Protein AF-A0A0J1F719-F1 (afdb_monomer)

Nearest PDB structures (foldseek):
  5j72-assembly1_A  TM=7.640E-01  e=4.974E-19  Clostridioides difficile 630
  7nit-assembly5_E  TM=4.647E-01  e=6.251E-12  Bifidobacterium bifidum
  8q51-assembly1_A  TM=4.994E-01  e=1.036E-11  Niallia circulans
  5ght-assembly1_A  TM=4.862E-01  e=6.647E-02  Thermococcus kodakarensis KOD1
  7e15-assembly2_D  TM=3.594E-01  e=2.862E-02  Thermococcus kodakarensis KOD1

Radius of gyration: 57.12 Å; Cα contacts (8 Å, |Δi|>4): 1443; chains: 1; bounding box: 160×85×120 Å

Structure (mmCIF, N/CA/C/O backbone):
data_AF-A0A0J1F719-F1
#
_entry.id   AF-A0A0J1F719-F1
#
loop_
_atom_site.group_PDB
_atom_site.id
_atom_site.type_symbol
_atom_site.label_atom_id
_atom_site.label_alt_id
_atom_site.label_comp_id
_atom_site.label_asym_id
_atom_site.label_entity_id
_atom_site.label_seq_id
_atom_site.pdbx_PDB_ins_code
_atom_site.Cartn_x
_atom_site.Cartn_y
_atom_site.Cartn_z
_atom_site.occupancy
_atom_site.B_iso_or_equiv
_atom_site.auth_seq_id
_atom_site.auth_comp_id
_atom_site.auth_asym_id
_atom_site.auth_atom_id
_atom_site.pdbx_PDB_model_num
ATOM 1 N N . MET A 1 1 ? 55.780 5.673 67.118 1.00 34.00 1 MET A N 1
ATOM 2 C CA . MET A 1 1 ? 57.130 5.088 67.293 1.00 34.00 1 MET A CA 1
ATOM 3 C C . MET A 1 1 ? 57.055 3.646 66.810 1.00 34.00 1 MET A C 1
ATOM 5 O O . MET A 1 1 ? 56.289 2.888 67.375 1.00 34.00 1 MET A O 1
ATOM 9 N N . SER A 1 2 ? 57.507 3.384 65.582 1.00 31.06 2 SER A N 1
ATOM 10 C CA . SER A 1 2 ? 58.850 2.850 65.264 1.00 31.06 2 SER A CA 1
ATOM 11 C C . SER A 1 2 ? 58.909 1.336 65.530 1.00 31.06 2 SER A C 1
ATOM 13 O O . SER A 1 2 ? 58.962 0.936 66.682 1.00 31.06 2 SER A O 1
ATOM 15 N N . VAL A 1 3 ? 58.644 0.501 64.521 1.00 29.72 3 VAL A N 1
ATOM 16 C CA . VAL A 1 3 ? 59.624 -0.099 63.581 1.00 29.72 3 VAL A CA 1
ATOM 17 C C . VAL A 1 3 ? 60.428 -1.254 64.199 1.00 29.72 3 VAL A C 1
ATOM 19 O O . VAL A 1 3 ? 61.124 -1.091 65.197 1.00 29.72 3 VAL A O 1
ATOM 22 N N . ASP A 1 4 ? 60.314 -2.390 63.505 1.00 41.72 4 ASP A N 1
ATOM 23 C CA . ASP A 1 4 ? 61.037 -3.665 63.564 1.00 41.72 4 ASP A CA 1
ATOM 24 C C . ASP A 1 4 ? 62.504 -3.647 64.024 1.00 41.72 4 ASP A C 1
ATOM 26 O O . ASP A 1 4 ? 63.291 -2.816 63.572 1.00 41.72 4 ASP A O 1
ATOM 30 N N . LYS A 1 5 ? 62.914 -4.706 64.749 1.00 31.58 5 LYS A N 1
ATOM 31 C CA . LYS A 1 5 ? 64.271 -5.300 64.699 1.00 31.58 5 LYS A CA 1
ATOM 32 C C . LYS A 1 5 ? 64.195 -6.822 64.944 1.00 31.58 5 LYS A C 1
ATOM 34 O O . LYS A 1 5 ? 63.774 -7.241 66.009 1.00 31.58 5 LYS A O 1
ATOM 39 N N . VAL A 1 6 ? 64.403 -7.666 63.923 1.00 34.88 6 VAL A N 1
ATOM 40 C CA . VAL A 1 6 ? 65.695 -8.236 63.452 1.00 34.88 6 VAL A CA 1
ATOM 41 C C . VAL A 1 6 ? 66.194 -9.401 64.323 1.00 34.88 6 VAL A C 1
ATOM 43 O O . VAL A 1 6 ? 66.561 -9.167 65.463 1.00 34.88 6 VAL A O 1
ATOM 46 N N . PHE A 1 7 ? 66.353 -10.606 63.744 1.00 28.88 7 PHE A N 1
ATOM 47 C CA . PHE A 1 7 ? 67.674 -11.260 63.622 1.00 28.88 7 PHE A CA 1
ATOM 48 C C . PHE A 1 7 ? 67.684 -12.492 62.689 1.00 28.88 7 PHE A C 1
ATOM 50 O O . PHE A 1 7 ? 66.820 -13.358 62.754 1.00 28.88 7 PHE A O 1
ATOM 57 N N . ARG A 1 8 ? 68.704 -12.547 61.816 1.00 30.72 8 ARG A N 1
ATOM 58 C CA . ARG A 1 8 ? 69.053 -13.628 60.869 1.00 30.72 8 ARG A CA 1
ATOM 59 C C . ARG A 1 8 ? 70.261 -14.426 61.384 1.00 30.72 8 ARG A C 1
ATOM 61 O O . ARG A 1 8 ? 71.130 -13.834 62.016 1.00 30.72 8 ARG A O 1
ATOM 68 N N . GLN A 1 9 ? 70.448 -15.656 60.898 1.00 29.83 9 GLN A N 1
ATOM 69 C CA . GLN A 1 9 ? 71.767 -16.255 60.590 1.00 29.83 9 GLN A CA 1
ATOM 70 C C . GLN A 1 9 ? 71.593 -17.201 59.382 1.00 29.83 9 GLN A C 1
ATOM 72 O O . GLN A 1 9 ? 70.742 -18.074 59.419 1.00 29.83 9 GLN A O 1
ATOM 77 N N . ARG A 1 10 ? 72.121 -16.879 58.189 1.00 32.16 10 ARG A N 1
ATOM 78 C CA . ARG A 1 10 ? 73.504 -17.009 57.654 1.00 32.16 10 ARG A CA 1
ATOM 79 C C . ARG A 1 10 ? 73.816 -18.415 57.110 1.00 32.16 10 ARG A C 1
ATOM 81 O O . ARG A 1 10 ? 74.132 -19.293 57.893 1.00 32.16 10 ARG A O 1
ATOM 88 N N . MET A 1 11 ? 73.934 -18.543 55.782 1.00 28.42 11 MET A N 1
ATOM 89 C CA . MET A 1 11 ? 75.185 -18.959 55.119 1.00 28.42 11 MET A CA 1
ATOM 90 C C . MET A 1 11 ? 75.246 -18.480 53.653 1.00 28.42 11 MET A C 1
ATOM 92 O O . MET A 1 11 ? 74.244 -18.088 53.070 1.00 28.42 11 MET A O 1
ATOM 96 N N . ARG A 1 12 ? 76.485 -18.375 53.164 1.00 31.89 12 ARG A N 1
ATOM 97 C CA . ARG A 1 12 ? 77.042 -17.536 52.085 1.00 31.89 12 ARG A CA 1
ATOM 98 C C . ARG A 1 12 ? 76.722 -18.000 50.650 1.00 31.89 12 ARG A C 1
ATOM 100 O O . ARG A 1 12 ? 76.639 -19.194 50.410 1.00 31.89 12 ARG A O 1
ATOM 107 N N . GLY A 1 13 ? 76.729 -17.058 49.697 1.00 30.39 13 GLY A N 1
ATOM 108 C CA . GLY A 1 13 ? 76.887 -17.334 48.258 1.00 30.39 13 GLY A CA 1
ATOM 109 C C . GLY A 1 13 ? 76.369 -16.202 47.363 1.00 30.39 13 GLY A C 1
ATOM 110 O O . GLY A 1 13 ? 75.178 -15.939 47.321 1.00 30.39 13 GLY A O 1
ATOM 111 N N . THR A 1 14 ? 77.274 -15.493 46.704 1.00 31.92 14 THR A N 1
ATOM 112 C CA . THR A 1 14 ? 77.118 -14.228 45.965 1.00 31.92 14 THR A CA 1
ATOM 113 C C . THR A 1 14 ? 76.577 -14.363 44.527 1.00 31.92 14 THR A C 1
ATOM 115 O O . THR A 1 14 ? 77.094 -15.197 43.801 1.00 31.92 14 THR A O 1
ATOM 118 N N . HIS A 1 15 ? 75.685 -13.423 44.140 1.00 31.64 15 HIS A N 1
ATOM 119 C CA . HIS A 1 15 ? 75.424 -12.813 42.803 1.00 31.64 15 HIS A CA 1
ATOM 120 C C . HIS A 1 15 ? 75.021 -13.726 41.618 1.00 31.64 15 HIS A C 1
ATOM 122 O O . HIS A 1 15 ? 75.636 -14.752 41.399 1.00 31.64 15 HIS A O 1
ATOM 128 N N . PHE A 1 16 ? 74.115 -13.396 40.691 1.00 30.00 16 PHE A N 1
ATOM 129 C CA . PHE A 1 16 ? 73.089 -12.366 40.465 1.00 30.00 16 PHE A CA 1
ATOM 130 C C . PHE A 1 16 ? 72.388 -12.803 39.144 1.00 30.00 16 PHE A C 1
ATOM 132 O O . PHE A 1 16 ? 73.053 -13.363 38.278 1.00 30.00 16 PHE A O 1
ATOM 139 N N . LEU A 1 17 ? 71.094 -12.484 38.993 1.00 29.50 17 LEU A N 1
ATOM 140 C CA . LEU A 1 17 ? 70.280 -12.418 37.755 1.00 29.50 17 LEU A CA 1
ATOM 141 C C . LEU A 1 17 ? 69.526 -13.648 37.190 1.00 29.50 17 LEU A C 1
ATOM 143 O O . LEU A 1 17 ? 70.075 -14.530 36.545 1.00 29.50 17 LEU A O 1
ATOM 147 N N . LEU A 1 18 ? 68.199 -13.473 37.288 1.00 28.30 18 LEU A N 1
ATOM 148 C CA . LEU A 1 18 ? 67.164 -13.564 36.243 1.00 28.30 18 LEU A CA 1
ATOM 149 C C . LEU A 1 18 ? 66.439 -14.904 35.980 1.00 28.30 18 LEU A C 1
ATOM 151 O O . LEU A 1 18 ? 66.828 -15.709 35.148 1.00 28.30 18 LEU A O 1
ATOM 155 N N . THR A 1 19 ? 65.313 -15.038 36.692 1.00 31.33 19 THR A N 1
ATOM 156 C CA . THR A 1 19 ? 63.929 -15.226 36.199 1.00 31.33 19 THR A CA 1
ATOM 157 C C . THR A 1 19 ? 63.672 -16.177 35.017 1.00 31.33 19 THR A C 1
ATOM 159 O O . THR A 1 19 ? 64.120 -15.905 33.911 1.00 31.33 19 THR A O 1
ATOM 162 N N . VAL A 1 20 ? 62.790 -17.176 35.218 1.00 28.42 20 VAL A N 1
ATOM 163 C CA . VAL A 1 20 ? 61.486 -17.374 34.520 1.00 28.42 20 VAL A CA 1
ATOM 164 C C . VAL A 1 20 ? 60.944 -18.817 34.716 1.00 28.42 20 VAL A C 1
ATOM 166 O O . VAL A 1 20 ? 61.657 -19.788 34.506 1.00 28.42 20 VAL A O 1
ATOM 169 N N . MET A 1 21 ? 59.635 -18.895 35.017 1.00 28.14 21 MET A N 1
ATOM 170 C CA . MET A 1 21 ? 58.657 -19.995 34.819 1.00 28.14 21 MET A CA 1
ATOM 171 C C . MET A 1 21 ? 58.472 -21.169 35.812 1.00 28.14 21 MET A C 1
ATOM 173 O O . MET A 1 21 ? 59.413 -21.852 36.188 1.00 28.14 21 MET A O 1
ATOM 177 N N . LEU A 1 22 ? 57.166 -21.462 36.021 1.00 28.09 22 LEU A N 1
ATOM 178 C CA . LEU A 1 22 ? 56.508 -22.699 36.504 1.00 28.09 22 LEU A CA 1
ATOM 179 C C . LEU A 1 22 ? 56.773 -23.082 37.984 1.00 28.09 22 LEU A C 1
ATOM 181 O O . LEU A 1 22 ? 57.858 -22.885 38.493 1.00 28.09 22 LEU A O 1
ATOM 185 N N . ALA A 1 23 ? 55.858 -23.629 38.789 1.00 26.80 23 ALA A N 1
ATOM 186 C CA . ALA A 1 23 ? 54.582 -24.297 38.570 1.00 26.80 23 ALA A CA 1
ATOM 187 C C . ALA A 1 23 ? 53.720 -24.238 39.855 1.00 26.80 23 ALA A C 1
ATOM 189 O O . ALA A 1 23 ? 54.195 -23.927 40.946 1.00 26.80 23 ALA A O 1
ATOM 190 N N . ALA A 1 24 ? 52.441 -24.566 39.685 1.00 32.47 24 ALA A N 1
ATOM 191 C CA . ALA A 1 24 ? 51.402 -24.720 40.697 1.00 32.47 24 ALA A CA 1
ATOM 192 C C . ALA A 1 24 ? 51.752 -25.665 41.862 1.00 32.47 24 ALA A C 1
ATOM 194 O O . ALA A 1 24 ? 52.342 -26.704 41.603 1.00 32.47 24 ALA A O 1
ATOM 195 N N . VAL A 1 25 ? 51.233 -25.384 43.071 1.00 32.53 25 VAL A N 1
ATOM 196 C CA . VAL A 1 25 ? 50.526 -26.357 43.940 1.00 32.53 25 VAL A CA 1
ATOM 197 C C . VAL A 1 25 ? 49.526 -25.606 44.842 1.00 32.53 25 VAL A C 1
ATOM 199 O O . VAL A 1 25 ? 49.842 -24.592 45.458 1.00 32.53 25 VAL A O 1
ATOM 202 N N . PHE A 1 26 ? 48.306 -26.142 44.869 1.00 33.62 26 PHE A N 1
ATOM 203 C CA . PHE A 1 26 ? 47.118 -25.787 45.648 1.00 33.62 26 PHE A CA 1
ATOM 204 C C . PHE A 1 26 ? 47.335 -25.666 47.170 1.00 33.62 26 PHE A C 1
ATOM 206 O O . PHE A 1 26 ? 47.918 -26.559 47.777 1.00 33.62 26 PHE A O 1
ATOM 213 N N . CYS A 1 27 ? 46.689 -24.677 47.806 1.00 27.80 27 CYS A N 1
ATOM 214 C CA . CYS A 1 27 ? 46.159 -24.842 49.164 1.00 27.80 27 CYS A CA 1
ATOM 215 C C . CYS A 1 27 ? 44.918 -23.958 49.399 1.00 27.80 27 CYS A C 1
ATOM 217 O O . CYS A 1 27 ? 44.856 -22.809 48.968 1.00 27.80 27 CYS A O 1
ATOM 219 N N . PHE A 1 28 ? 43.913 -24.559 50.034 1.00 32.34 28 PHE A N 1
ATOM 220 C CA . PHE A 1 28 ? 42.532 -24.108 50.221 1.00 32.34 28 PHE A CA 1
ATOM 221 C C . PHE A 1 28 ? 42.369 -22.779 50.982 1.00 32.34 28 PHE A C 1
ATOM 223 O O . PHE A 1 28 ? 42.981 -22.577 52.026 1.00 32.34 28 PHE A O 1
ATOM 230 N N . SER A 1 29 ? 41.402 -21.955 50.564 1.00 30.03 29 SER A N 1
ATOM 231 C CA . SER A 1 29 ? 40.527 -21.218 51.493 1.00 30.03 29 SER A CA 1
ATOM 232 C C . SER A 1 29 ? 39.227 -20.778 50.805 1.00 30.03 29 SER A C 1
ATOM 234 O O . SER A 1 29 ? 39.195 -20.396 49.639 1.00 30.03 29 SER A O 1
ATOM 236 N N . PHE A 1 30 ? 38.135 -20.949 51.547 1.00 37.72 30 PHE A N 1
ATOM 237 C CA . PHE A 1 30 ? 36.736 -20.798 51.160 1.00 37.72 30 PHE A CA 1
ATOM 238 C C . PHE A 1 30 ? 36.359 -19.369 50.730 1.00 37.72 30 PHE A C 1
ATOM 240 O O . PHE A 1 30 ? 36.619 -18.415 51.458 1.00 37.72 30 PHE A O 1
ATOM 247 N N . ALA A 1 31 ? 35.610 -19.256 49.629 1.00 31.52 31 ALA A N 1
ATOM 248 C CA . ALA A 1 31 ? 34.757 -18.109 49.307 1.00 31.52 31 ALA A CA 1
ATOM 249 C C . ALA A 1 31 ? 33.407 -18.619 48.750 1.00 31.52 31 ALA A C 1
ATOM 251 O O . ALA A 1 31 ? 33.376 -19.677 48.110 1.00 31.52 31 ALA A O 1
ATOM 252 N N . PRO A 1 32 ? 32.281 -17.932 49.016 1.00 30.84 32 PRO A N 1
ATOM 253 C CA . PRO A 1 32 ? 30.946 -18.431 48.703 1.00 30.84 32 PRO A CA 1
ATOM 254 C C . PRO A 1 32 ? 30.709 -18.461 47.188 1.00 30.84 32 PRO A C 1
ATOM 256 O O . PRO A 1 32 ? 30.996 -17.504 46.471 1.00 30.84 32 PRO A O 1
ATOM 259 N N . ARG A 1 33 ? 30.156 -19.576 46.699 1.00 31.25 33 ARG A N 1
ATOM 260 C CA . ARG A 1 33 ? 29.701 -19.724 45.313 1.00 31.25 33 ARG A CA 1
ATOM 261 C C . ARG A 1 33 ? 28.455 -18.869 45.094 1.00 31.25 33 ARG A C 1
ATOM 263 O O . ARG A 1 33 ? 27.357 -19.265 45.472 1.00 31.25 33 ARG A O 1
ATOM 270 N N . VAL A 1 34 ? 28.619 -17.731 44.430 1.00 31.16 34 VAL A N 1
ATOM 271 C CA . VAL A 1 34 ? 27.533 -17.127 43.655 1.00 31.16 34 VAL A CA 1
ATOM 272 C C . VAL A 1 34 ? 27.352 -18.011 42.424 1.00 31.16 34 VAL A C 1
ATOM 274 O O . VAL A 1 34 ? 28.248 -18.102 41.585 1.00 31.16 34 VAL A O 1
ATOM 277 N N . PHE A 1 35 ? 26.217 -18.702 42.323 1.00 33.22 35 PHE A N 1
ATOM 278 C CA . PHE A 1 35 ? 25.768 -19.239 41.043 1.00 33.22 35 PHE A CA 1
ATOM 279 C C . PHE A 1 35 ? 25.442 -18.042 40.147 1.00 33.22 35 PHE A C 1
ATOM 281 O O . PHE A 1 35 ? 24.342 -17.497 40.189 1.00 33.22 35 PHE A O 1
ATOM 288 N N . ALA A 1 36 ? 26.417 -17.602 39.354 1.00 28.02 36 ALA A N 1
ATOM 289 C CA . ALA A 1 36 ? 26.131 -16.814 38.172 1.00 28.02 36 ALA A CA 1
ATOM 290 C C . ALA A 1 36 ? 25.438 -17.762 37.190 1.00 28.02 36 ALA A C 1
ATOM 292 O O . ALA A 1 36 ? 26.084 -18.581 36.538 1.00 28.02 36 ALA A O 1
ATOM 293 N N . ALA A 1 37 ? 24.108 -17.692 37.137 1.00 29.53 37 ALA A N 1
ATOM 294 C CA . ALA A 1 37 ? 23.374 -18.186 35.990 1.00 29.53 37 ALA A CA 1
ATOM 295 C C . ALA A 1 37 ? 23.889 -17.406 34.777 1.00 29.53 37 ALA A C 1
ATOM 297 O O . ALA A 1 37 ? 23.557 -16.239 34.577 1.00 29.53 37 ALA A O 1
ATOM 298 N N . THR A 1 38 ? 24.768 -18.034 34.003 1.00 27.09 38 THR A N 1
ATOM 299 C CA . THR A 1 38 ? 25.084 -17.596 32.652 1.00 27.09 38 THR A CA 1
ATOM 300 C C . THR A 1 38 ? 23.800 -17.721 31.847 1.00 27.09 38 THR A C 1
ATOM 302 O O . THR A 1 38 ? 23.490 -18.784 31.311 1.00 27.09 38 THR A O 1
ATOM 305 N N . THR A 1 39 ? 23.016 -16.649 31.789 1.00 29.28 39 THR A N 1
ATOM 306 C CA . THR A 1 39 ? 22.040 -16.478 30.722 1.00 29.28 39 THR A CA 1
ATOM 307 C C . THR A 1 39 ? 22.853 -16.318 29.448 1.00 29.28 39 THR A C 1
ATOM 309 O O . THR A 1 39 ? 23.349 -15.233 29.143 1.00 29.28 39 THR A O 1
ATOM 312 N N . SER A 1 40 ? 23.052 -17.420 28.726 1.00 29.70 40 SER A N 1
ATOM 313 C CA . SER A 1 40 ? 23.303 -17.334 27.297 1.00 29.70 40 SER A CA 1
ATOM 314 C C . SER A 1 40 ? 22.115 -16.576 26.720 1.00 29.70 40 SER A C 1
ATOM 316 O O . SER A 1 40 ? 20.997 -17.092 26.703 1.00 29.70 40 SER A O 1
ATOM 318 N N . PHE A 1 41 ? 22.330 -15.324 26.328 1.00 30.81 41 PHE A N 1
ATOM 319 C CA . PHE A 1 41 ? 21.393 -14.654 25.449 1.00 30.81 41 PHE A CA 1
ATOM 320 C C . PHE A 1 41 ? 21.472 -15.399 24.126 1.00 30.81 41 PHE A C 1
ATOM 322 O O . PHE A 1 41 ? 22.409 -15.222 23.351 1.00 30.81 41 PHE A O 1
ATOM 329 N N . ASP A 1 42 ? 20.524 -16.305 23.937 1.00 29.19 42 ASP A N 1
ATOM 330 C CA . ASP A 1 42 ? 20.261 -16.924 22.657 1.00 29.19 42 ASP A CA 1
ATOM 331 C C . ASP A 1 42 ? 19.877 -15.781 21.709 1.00 29.19 42 ASP A C 1
ATOM 333 O O . ASP A 1 42 ? 18.802 -15.186 21.823 1.00 29.19 42 ASP A O 1
ATOM 337 N N . THR A 1 43 ? 20.799 -15.366 20.839 1.00 36.53 43 THR A N 1
ATOM 338 C CA . THR A 1 43 ? 20.530 -14.370 19.799 1.00 36.53 43 THR A CA 1
ATOM 339 C C . THR A 1 43 ? 19.703 -15.020 18.699 1.00 36.53 43 THR A C 1
ATOM 341 O O . THR A 1 43 ? 20.159 -15.185 17.571 1.00 36.53 43 THR A O 1
ATOM 344 N N . ALA A 1 44 ? 18.464 -15.380 19.012 1.00 34.78 44 ALA A N 1
ATOM 345 C CA . ALA A 1 44 ? 17.450 -15.686 18.020 1.00 34.78 44 ALA A CA 1
ATOM 346 C C . ALA A 1 44 ? 16.797 -14.373 17.562 1.00 34.78 44 ALA A C 1
ATOM 348 O O . ALA A 1 44 ? 15.653 -14.065 17.887 1.00 34.78 44 ALA A O 1
ATOM 349 N N . SER A 1 45 ? 17.548 -13.573 16.799 1.00 35.03 45 SER A N 1
ATOM 350 C CA . SER A 1 45 ? 16.943 -12.580 15.912 1.00 35.03 45 SER A CA 1
ATOM 351 C C . SER A 1 45 ? 16.426 -13.323 14.682 1.00 35.03 45 SER A C 1
ATOM 353 O O . SER A 1 45 ? 17.140 -13.495 13.699 1.00 35.03 45 SER A O 1
ATOM 355 N N . THR A 1 46 ? 15.185 -13.800 14.728 1.00 35.22 46 THR A N 1
ATOM 356 C CA . THR A 1 46 ? 14.460 -14.272 13.537 1.00 35.22 46 THR A CA 1
ATOM 357 C C . THR A 1 46 ? 13.788 -13.100 12.816 1.00 35.22 46 THR A C 1
ATOM 359 O O . THR A 1 46 ? 12.633 -13.174 12.397 1.00 35.22 46 THR A O 1
ATOM 362 N N . ALA A 1 47 ? 14.511 -11.989 12.642 1.00 35.72 47 ALA A N 1
ATOM 363 C CA . ALA A 1 47 ? 14.115 -10.985 11.669 1.00 35.72 47 ALA A CA 1
ATOM 364 C C . ALA A 1 47 ? 14.257 -11.625 10.282 1.00 35.72 47 ALA A C 1
ATOM 366 O O . ALA A 1 47 ? 15.370 -11.844 9.807 1.00 35.72 47 ALA A O 1
ATOM 367 N N . VAL A 1 48 ? 13.129 -11.991 9.667 1.00 38.41 48 VAL A N 1
ATOM 368 C CA . VAL A 1 48 ? 13.068 -12.451 8.275 1.00 38.41 48 VAL A CA 1
ATOM 369 C C . VAL A 1 48 ? 13.872 -11.465 7.428 1.00 38.41 48 VAL A C 1
ATOM 371 O O . VAL A 1 48 ? 13.511 -10.289 7.339 1.00 38.41 48 VAL A O 1
ATOM 374 N N . LEU A 1 49 ? 14.997 -11.935 6.879 1.00 45.25 49 LEU A N 1
ATOM 375 C CA . LEU A 1 49 ? 15.837 -11.151 5.981 1.00 45.25 49 LEU A CA 1
ATOM 376 C C . LEU A 1 49 ? 14.982 -10.663 4.804 1.00 45.25 49 LEU A C 1
ATOM 378 O O . LEU A 1 49 ? 14.073 -11.383 4.376 1.00 45.25 49 LEU A O 1
ATOM 382 N N . PRO A 1 50 ? 15.264 -9.480 4.243 1.00 59.09 50 PRO A N 1
ATOM 383 C CA . PRO A 1 50 ? 14.603 -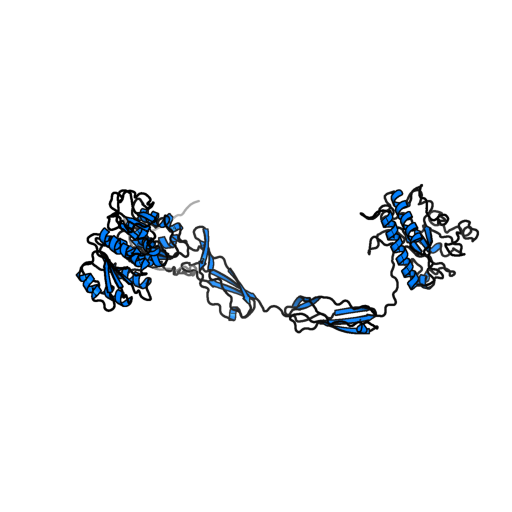9.070 3.018 1.00 59.09 50 PRO A CA 1
ATOM 384 C C . PRO A 1 50 ? 14.944 -10.092 1.924 1.00 59.09 50 PRO A C 1
ATOM 386 O O . PRO A 1 50 ? 16.059 -10.624 1.867 1.00 59.09 50 PRO A O 1
ATOM 389 N N . GLY A 1 51 ? 13.958 -10.435 1.098 1.00 79.06 51 GLY A N 1
ATOM 390 C CA . GLY A 1 51 ? 14.114 -11.488 0.100 1.00 79.06 51 GLY A CA 1
ATOM 391 C C . GLY A 1 51 ? 15.101 -11.076 -0.991 1.00 79.06 51 GLY A C 1
ATOM 392 O O . GLY A 1 51 ? 15.090 -9.935 -1.446 1.00 79.06 51 GLY A O 1
ATOM 393 N N . SER A 1 52 ? 15.933 -12.008 -1.452 1.00 91.19 52 SER A N 1
ATOM 394 C CA . SER A 1 52 ? 16.627 -11.864 -2.734 1.00 91.19 52 SER A CA 1
ATOM 395 C C . SER A 1 52 ? 16.089 -12.897 -3.716 1.00 91.19 52 SER A C 1
ATOM 397 O O . SER A 1 52 ? 15.835 -14.044 -3.347 1.00 91.19 52 SER A O 1
ATOM 399 N N . ILE A 1 53 ? 15.896 -12.485 -4.964 1.00 95.88 53 ILE A N 1
ATOM 400 C CA . ILE A 1 53 ? 15.574 -13.364 -6.081 1.00 95.88 53 ILE A CA 1
ATOM 401 C C . ILE A 1 53 ? 16.857 -13.494 -6.895 1.00 95.88 53 ILE A C 1
ATOM 403 O O . ILE A 1 53 ? 17.268 -12.563 -7.587 1.00 95.88 53 ILE A O 1
ATOM 407 N N . ALA A 1 54 ? 17.522 -14.638 -6.764 1.00 95.44 54 ALA A N 1
ATOM 408 C CA . ALA A 1 54 ? 18.842 -14.8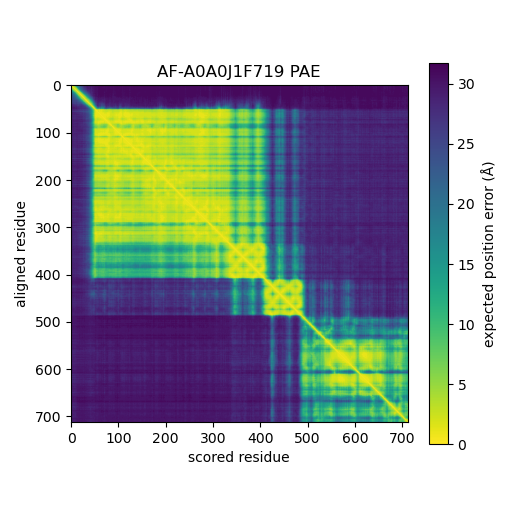59 -7.335 1.00 95.44 54 ALA A CA 1
ATOM 409 C C . ALA A 1 54 ? 19.005 -16.298 -7.827 1.00 95.44 54 ALA A C 1
ATOM 411 O O . ALA A 1 54 ? 18.599 -17.249 -7.156 1.00 95.44 54 ALA A O 1
ATOM 412 N N . GLY A 1 55 ? 19.636 -16.449 -8.989 1.00 94.69 55 GLY A N 1
ATOM 413 C CA . GLY A 1 55 ? 20.191 -17.717 -9.447 1.00 94.69 55 GLY A CA 1
ATOM 414 C C . GLY A 1 55 ? 21.712 -17.751 -9.311 1.00 94.69 55 GLY A C 1
ATOM 415 O O . GLY A 1 55 ? 22.336 -16.828 -8.791 1.00 94.69 55 GLY A O 1
ATOM 416 N N . THR A 1 56 ? 22.321 -18.825 -9.811 1.00 93.62 56 THR A N 1
ATOM 417 C CA . THR A 1 56 ? 23.786 -18.996 -9.826 1.00 93.62 56 THR A CA 1
ATOM 418 C C . THR A 1 56 ? 24.496 -18.044 -10.792 1.00 93.62 56 THR A C 1
ATOM 420 O O . THR A 1 56 ? 25.688 -17.797 -10.654 1.00 93.62 56 THR A O 1
ATOM 423 N N . ASP A 1 57 ? 23.774 -17.529 -11.785 1.00 94.88 57 ASP A N 1
ATOM 424 C CA . ASP A 1 57 ? 24.236 -16.592 -12.804 1.00 94.88 57 ASP A CA 1
ATOM 425 C C . ASP A 1 57 ? 23.052 -15.730 -13.292 1.00 94.88 57 ASP A C 1
ATOM 427 O O . ASP A 1 57 ? 21.923 -15.879 -12.821 1.00 94.88 57 ASP A O 1
ATOM 431 N N . ARG A 1 58 ? 23.294 -14.841 -14.265 1.00 94.69 58 ARG A N 1
ATOM 432 C CA . ARG A 1 58 ? 22.262 -13.960 -14.847 1.00 94.69 58 ARG A CA 1
ATOM 433 C C . ARG A 1 58 ? 21.092 -14.712 -15.496 1.00 94.69 58 ARG A C 1
ATOM 435 O O . ARG A 1 58 ? 19.969 -14.221 -15.471 1.00 94.69 58 ARG A O 1
ATOM 442 N N . ILE A 1 59 ? 21.346 -15.896 -16.062 1.00 97.44 59 ILE A N 1
ATOM 443 C CA . ILE A 1 59 ? 20.304 -16.736 -16.665 1.00 97.44 59 ILE A CA 1
ATOM 444 C C . ILE A 1 59 ? 19.411 -17.283 -15.549 1.00 97.44 59 ILE A C 1
ATOM 446 O O . ILE A 1 59 ? 18.192 -17.142 -15.585 1.00 97.44 59 ILE A O 1
ATOM 450 N N . GLY A 1 60 ? 20.031 -17.856 -14.515 1.00 98.00 60 GLY A N 1
ATOM 451 C CA . GLY A 1 60 ? 19.344 -18.387 -13.347 1.00 98.00 60 GLY A CA 1
ATOM 452 C C . GLY A 1 60 ? 18.555 -17.317 -12.594 1.00 98.00 60 GLY A C 1
ATOM 453 O O . GLY A 1 60 ? 17.447 -17.596 -12.149 1.00 98.00 60 GLY A O 1
ATOM 454 N N . THR A 1 61 ? 19.083 -16.096 -12.471 1.00 97.81 61 THR A N 1
ATOM 455 C CA . THR A 1 61 ? 18.356 -14.979 -11.850 1.00 97.81 61 THR A CA 1
ATOM 456 C C . THR A 1 61 ? 17.123 -14.598 -12.662 1.00 97.81 61 THR A C 1
ATOM 458 O O . THR A 1 61 ? 16.045 -14.502 -12.083 1.00 97.81 61 THR A O 1
ATOM 461 N N . ALA A 1 62 ? 17.227 -14.459 -13.989 1.00 98.31 62 ALA A N 1
ATOM 462 C CA . ALA A 1 62 ? 16.065 -14.165 -14.831 1.00 98.31 62 ALA A CA 1
ATOM 463 C C . ALA A 1 62 ? 14.991 -15.265 -14.756 1.00 98.31 62 ALA A C 1
ATOM 465 O O . ALA A 1 62 ? 13.805 -14.962 -14.661 1.00 98.31 62 ALA A O 1
ATOM 466 N N . ILE A 1 63 ? 15.401 -16.537 -14.703 1.00 98.69 63 ILE A N 1
ATOM 467 C CA . ILE A 1 63 ? 14.491 -17.671 -14.478 1.00 98.69 63 ILE A CA 1
ATOM 468 C C . ILE A 1 63 ? 13.817 -17.568 -13.104 1.00 98.69 63 ILE A C 1
ATOM 470 O O . ILE A 1 63 ? 12.607 -17.721 -12.995 1.00 98.69 63 ILE A O 1
ATOM 474 N N . LYS A 1 64 ? 14.563 -17.256 -12.039 1.00 98.38 64 LYS A N 1
ATOM 475 C CA . LYS A 1 64 ? 13.986 -17.090 -10.694 1.00 98.38 64 LYS A CA 1
ATOM 476 C C . LYS A 1 64 ? 13.013 -15.915 -10.612 1.00 98.38 64 LYS A C 1
ATOM 478 O O . LYS A 1 64 ? 12.008 -16.014 -9.914 1.00 98.38 64 LYS A O 1
ATOM 483 N N . ILE A 1 65 ? 13.282 -14.836 -11.343 1.00 98.38 65 ILE A N 1
ATOM 484 C CA . ILE A 1 65 ? 12.362 -13.704 -11.504 1.00 98.38 65 ILE A CA 1
ATOM 485 C C . ILE A 1 65 ? 11.086 -14.152 -12.228 1.00 98.38 65 ILE A C 1
ATOM 487 O O . ILE A 1 65 ? 9.994 -13.819 -11.769 1.00 98.38 65 ILE A O 1
ATOM 491 N N . ALA A 1 66 ? 11.205 -14.946 -13.298 1.00 98.50 66 ALA A N 1
ATOM 492 C CA . ALA A 1 66 ? 10.055 -15.508 -14.005 1.00 98.50 66 ALA A CA 1
ATOM 493 C C . ALA A 1 66 ? 9.204 -16.413 -13.092 1.00 98.50 66 ALA A C 1
ATOM 495 O O . ALA A 1 66 ? 7.997 -16.230 -12.977 1.00 98.50 66 ALA A O 1
ATOM 496 N N . GLN A 1 67 ? 9.833 -17.308 -12.334 1.00 97.38 67 GLN A N 1
ATOM 497 C CA . GLN A 1 67 ? 9.136 -18.191 -11.392 1.00 97.38 67 GLN A CA 1
ATOM 498 C C . GLN A 1 67 ? 8.427 -17.417 -10.271 1.00 97.38 67 GLN A C 1
ATOM 500 O O . GLN A 1 67 ? 7.346 -17.803 -9.835 1.00 97.38 67 GLN A O 1
ATOM 505 N N . ALA A 1 68 ? 9.021 -16.316 -9.800 1.00 96.12 68 ALA A N 1
ATOM 506 C CA . ALA A 1 68 ? 8.428 -15.481 -8.760 1.00 96.12 68 ALA A CA 1
ATOM 507 C C . ALA A 1 68 ? 7.247 -14.634 -9.266 1.00 96.12 68 ALA A C 1
ATOM 509 O O . ALA A 1 68 ? 6.317 -14.375 -8.505 1.00 96.12 68 ALA A O 1
ATOM 510 N N . GLY A 1 69 ? 7.298 -14.169 -10.519 1.00 96.44 69 GLY A N 1
ATOM 511 C CA . GLY A 1 69 ? 6.269 -13.304 -11.105 1.00 96.44 69 GLY A CA 1
ATOM 512 C C . GLY A 1 69 ? 5.144 -14.032 -11.831 1.00 96.44 69 GLY A C 1
ATOM 513 O O . GLY A 1 69 ? 4.081 -13.446 -12.016 1.00 96.44 69 GLY A O 1
ATOM 514 N N . TRP A 1 70 ? 5.372 -15.276 -12.256 1.00 97.94 70 TRP A N 1
ATOM 515 C CA . TRP A 1 70 ? 4.444 -16.066 -13.070 1.00 97.94 70 TRP A CA 1
ATOM 516 C C . TRP A 1 70 ? 4.337 -17.512 -12.557 1.00 97.94 70 TRP A C 1
ATOM 518 O O . TRP A 1 70 ? 4.617 -18.450 -13.305 1.00 97.94 70 TRP A O 1
ATOM 528 N N . PRO A 1 71 ? 3.933 -17.719 -11.285 1.00 95.19 71 PRO A N 1
ATOM 529 C CA . PRO A 1 71 ? 3.842 -19.057 -10.691 1.00 95.19 71 PRO A CA 1
ATOM 530 C C . PRO A 1 71 ? 2.835 -19.970 -11.410 1.00 95.19 71 PRO A C 1
ATOM 532 O O . PRO A 1 71 ? 3.002 -21.186 -11.397 1.00 95.19 71 PRO A O 1
ATOM 535 N N . ASP A 1 72 ? 1.836 -19.379 -12.072 1.00 94.00 72 ASP A N 1
ATOM 536 C CA . ASP A 1 72 ? 0.789 -20.081 -12.823 1.00 94.00 72 ASP A CA 1
ATOM 537 C C . ASP A 1 72 ? 1.079 -20.160 -14.339 1.00 94.00 72 ASP A C 1
ATOM 539 O O . ASP A 1 72 ? 0.214 -20.550 -15.123 1.00 94.00 72 ASP A O 1
ATOM 543 N N . GLY A 1 73 ? 2.287 -19.776 -14.769 1.00 96.19 73 GLY A N 1
ATOM 544 C CA . GLY A 1 73 ? 2.692 -19.722 -16.175 1.00 96.19 73 GLY A CA 1
ATOM 545 C C . GLY A 1 73 ? 2.445 -18.372 -16.863 1.00 96.19 73 GLY A C 1
ATOM 546 O O . GLY A 1 73 ? 1.910 -17.423 -16.286 1.00 96.19 73 GLY A O 1
ATOM 547 N N . SER A 1 74 ? 2.879 -18.266 -18.122 1.00 98.06 74 SER A N 1
ATOM 548 C CA . SER A 1 74 ? 2.682 -17.088 -18.970 1.00 98.06 74 SER A CA 1
ATOM 549 C C . SER A 1 74 ? 2.621 -17.463 -20.448 1.00 98.06 74 SER A C 1
ATOM 551 O O . SER A 1 74 ? 3.541 -18.076 -20.979 1.00 98.06 74 SER A O 1
ATOM 553 N N . GLN A 1 75 ? 1.559 -17.037 -21.143 1.00 97.56 75 GLN A N 1
ATOM 554 C CA . GLN A 1 75 ? 1.390 -17.296 -22.581 1.00 97.56 75 GLN A CA 1
ATOM 555 C C . GLN A 1 75 ? 2.444 -16.590 -23.446 1.00 97.56 75 GLN A C 1
ATOM 557 O O . GLN A 1 75 ? 2.735 -17.044 -24.552 1.00 97.56 75 GLN A O 1
ATOM 562 N N . ASN A 1 76 ? 2.997 -15.482 -22.957 1.00 98.62 76 ASN A N 1
ATOM 563 C CA . ASN A 1 76 ? 3.972 -14.661 -23.659 1.00 98.62 76 ASN A CA 1
ATOM 564 C C . ASN A 1 76 ? 5.291 -14.687 -22.889 1.00 98.62 76 ASN A C 1
ATOM 566 O O . ASN A 1 76 ? 5.295 -14.573 -21.669 1.00 98.62 76 ASN A O 1
ATOM 570 N N . VAL A 1 77 ? 6.416 -14.757 -23.589 1.00 98.75 77 VAL A N 1
ATOM 571 C CA . VAL A 1 77 ? 7.748 -14.621 -22.988 1.00 98.75 77 VAL A CA 1
ATOM 572 C C . VAL A 1 77 ? 8.644 -13.798 -23.895 1.00 98.75 77 VAL A C 1
ATOM 574 O O . VAL A 1 77 ? 8.610 -13.942 -25.118 1.00 98.75 77 VAL A O 1
ATOM 577 N N . LEU A 1 78 ? 9.453 -12.921 -23.308 1.00 98.75 78 LEU A N 1
ATOM 578 C CA . LEU A 1 78 ? 10.477 -12.181 -24.035 1.00 98.75 78 LEU A CA 1
ATOM 579 C C . LEU A 1 78 ? 11.824 -12.854 -23.787 1.00 98.75 78 LEU A C 1
ATOM 581 O O . LEU A 1 78 ? 12.166 -13.162 -22.648 1.00 98.75 78 LEU A O 1
ATOM 585 N N . VAL A 1 79 ? 12.597 -13.066 -24.848 1.00 98.31 79 VAL A N 1
ATOM 586 C CA . VAL A 1 79 ? 13.957 -13.608 -24.774 1.00 98.31 79 VAL A CA 1
ATOM 587 C C . VAL A 1 79 ? 14.917 -12.574 -25.339 1.00 98.31 79 VAL A C 1
ATOM 589 O O . VAL A 1 79 ? 14.786 -12.166 -26.495 1.00 98.31 79 VAL A O 1
ATOM 592 N N . VAL A 1 80 ? 15.883 -12.159 -24.521 1.00 97.19 80 VAL A N 1
ATOM 593 C CA . VAL A 1 80 ? 16.828 -11.083 -24.852 1.00 97.19 80 VAL A CA 1
ATOM 594 C C . VAL A 1 80 ? 18.292 -11.498 -24.627 1.00 97.19 80 VAL A C 1
ATOM 596 O O . VAL A 1 80 ? 18.559 -12.457 -23.896 1.00 97.19 80 VAL A O 1
ATOM 599 N N . PRO A 1 81 ? 19.276 -10.805 -25.235 1.00 94.81 81 PRO A N 1
ATOM 600 C CA . PRO A 1 81 ? 20.688 -11.059 -24.988 1.00 94.81 81 PRO A CA 1
ATOM 601 C C . PRO A 1 81 ? 21.081 -10.831 -23.527 1.00 94.81 81 PRO A C 1
ATOM 603 O O . PRO A 1 81 ? 20.759 -9.808 -22.932 1.00 94.81 81 PRO A O 1
ATOM 606 N N . ALA A 1 82 ? 21.854 -11.757 -22.968 1.00 93.56 82 ALA A N 1
ATOM 607 C CA . ALA A 1 82 ? 22.330 -11.679 -21.594 1.00 93.56 82 ALA A CA 1
ATOM 608 C C . ALA A 1 82 ? 23.588 -10.804 -21.445 1.00 93.56 82 ALA A C 1
ATOM 610 O O . ALA A 1 82 ? 23.862 -10.299 -20.357 1.00 93.56 82 ALA A O 1
ATOM 611 N N . ASP A 1 83 ? 24.382 -10.639 -22.508 1.00 88.44 83 ASP A N 1
ATOM 612 C CA . ASP A 1 83 ? 25.675 -9.947 -22.469 1.00 88.44 83 ASP A CA 1
ATOM 613 C C . ASP A 1 83 ? 25.536 -8.429 -22.443 1.00 88.44 83 ASP A C 1
ATOM 615 O O . ASP A 1 83 ? 24.814 -7.845 -23.249 1.00 88.44 83 ASP A O 1
ATOM 619 N N . ARG A 1 84 ? 26.345 -7.767 -21.604 1.00 83.94 84 ARG A N 1
ATOM 620 C CA . ARG A 1 84 ? 26.316 -6.305 -21.427 1.00 83.94 84 ARG A CA 1
ATOM 621 C C . ARG A 1 84 ? 26.460 -5.534 -22.740 1.00 83.94 84 ARG A C 1
ATOM 623 O O . ARG A 1 84 ? 25.784 -4.530 -22.923 1.00 83.94 84 ARG A O 1
ATOM 630 N N . ALA A 1 85 ? 27.304 -6.017 -23.652 1.00 83.25 85 ALA A N 1
ATOM 631 C CA . ALA A 1 85 ? 27.523 -5.391 -24.956 1.00 83.25 85 ALA A CA 1
ATOM 632 C C . ALA A 1 85 ? 26.258 -5.347 -25.835 1.00 83.25 85 ALA A C 1
ATOM 634 O O . ALA A 1 85 ? 26.157 -4.482 -26.698 1.00 83.25 85 ALA A O 1
ATOM 635 N N . ASN A 1 86 ? 25.302 -6.252 -25.599 1.00 84.00 86 ASN A N 1
ATOM 636 C CA . ASN A 1 86 ? 24.068 -6.387 -26.372 1.00 84.00 86 ASN A CA 1
ATOM 637 C C . ASN A 1 86 ? 22.808 -6.022 -25.555 1.00 84.00 86 ASN A C 1
ATOM 639 O O . ASN A 1 86 ? 21.720 -5.980 -26.119 1.00 84.00 86 ASN A O 1
ATOM 643 N N . LEU A 1 87 ? 22.928 -5.731 -24.247 1.00 80.50 87 LEU A N 1
ATOM 644 C CA . LEU A 1 87 ? 21.790 -5.329 -23.395 1.00 80.50 87 LEU A CA 1
ATOM 645 C C . LEU A 1 87 ? 21.104 -4.054 -23.892 1.00 80.50 87 LEU A C 1
ATOM 647 O O . LEU A 1 87 ? 19.911 -3.870 -23.672 1.00 80.50 87 LEU A O 1
ATOM 651 N N . VAL A 1 88 ? 21.849 -3.180 -24.569 1.00 76.44 88 VAL A N 1
ATOM 652 C CA . VAL A 1 88 ? 21.304 -1.943 -25.135 1.00 76.44 88 VAL A CA 1
ATOM 653 C C . VAL A 1 88 ? 20.206 -2.200 -26.169 1.00 76.44 88 VAL A C 1
ATOM 655 O O . VAL A 1 88 ? 19.253 -1.432 -26.241 1.00 76.44 88 VAL A O 1
ATOM 658 N N . ASP A 1 89 ? 20.290 -3.310 -26.905 1.00 81.00 89 ASP A N 1
ATOM 659 C CA . ASP A 1 89 ? 19.284 -3.687 -27.903 1.00 81.00 89 ASP A CA 1
ATOM 660 C C . ASP A 1 89 ? 18.008 -4.243 -27.247 1.00 81.00 89 ASP A C 1
ATOM 662 O O . ASP A 1 89 ? 16.980 -4.382 -27.901 1.00 81.00 89 ASP A O 1
ATOM 666 N N . ALA A 1 90 ? 18.069 -4.564 -25.953 1.00 84.38 90 ALA A N 1
ATOM 667 C CA . ALA A 1 90 ? 16.969 -5.118 -25.174 1.00 84.38 90 ALA A CA 1
ATOM 668 C C . ALA A 1 90 ? 16.284 -4.084 -24.265 1.00 84.38 90 ALA A C 1
ATOM 670 O O . ALA A 1 90 ? 15.308 -4.416 -23.599 1.00 84.38 90 ALA A O 1
ATOM 671 N N . LEU A 1 91 ? 16.761 -2.834 -24.227 1.00 82.62 91 LEU A N 1
ATOM 672 C CA . LEU A 1 91 ? 16.222 -1.785 -23.349 1.00 82.62 91 LEU A CA 1
ATOM 673 C C . LEU A 1 91 ? 14.731 -1.527 -23.563 1.00 82.62 91 LEU A C 1
ATOM 675 O O . LEU A 1 91 ? 13.991 -1.307 -22.607 1.00 82.62 91 LEU A O 1
ATOM 679 N N . SER A 1 92 ? 14.291 -1.582 -24.818 1.00 90.12 92 SER A N 1
ATOM 680 C CA . SER A 1 92 ? 12.899 -1.364 -25.205 1.00 90.12 92 SER A CA 1
ATOM 681 C C . SER A 1 92 ? 11.975 -2.532 -24.855 1.00 90.12 92 SER A C 1
ATOM 683 O O . SER A 1 92 ? 10.762 -2.386 -24.971 1.00 90.12 92 SER A O 1
ATOM 685 N N . ALA A 1 93 ? 12.508 -3.674 -24.397 1.00 95.06 93 ALA A N 1
ATOM 686 C CA . ALA A 1 93 ? 11.724 -4.874 -24.110 1.00 95.06 93 ALA A CA 1
ATOM 687 C C . ALA A 1 93 ? 10.751 -4.696 -22.934 1.00 95.06 93 ALA A C 1
ATOM 689 O O . ALA A 1 93 ? 9.660 -5.262 -22.960 1.00 95.06 93 ALA A O 1
ATOM 690 N N . ALA A 1 94 ? 11.121 -3.912 -21.915 1.00 95.56 94 ALA A N 1
ATOM 691 C CA . ALA A 1 94 ? 10.341 -3.776 -20.683 1.00 95.56 94 ALA A CA 1
ATOM 692 C C . ALA A 1 94 ? 8.893 -3.283 -20.912 1.00 95.56 94 ALA A C 1
ATOM 694 O O . ALA A 1 94 ? 7.974 -3.965 -20.455 1.00 95.56 94 ALA A O 1
ATOM 695 N N . PRO A 1 95 ? 8.644 -2.193 -21.670 1.00 96.50 95 PRO A N 1
ATOM 696 C CA . PRO A 1 95 ? 7.294 -1.781 -22.063 1.00 96.50 95 PRO A CA 1
ATOM 697 C C . PRO A 1 95 ? 6.429 -2.911 -22.631 1.00 96.50 95 PRO A C 1
ATOM 699 O O . PRO A 1 95 ? 5.282 -3.094 -22.219 1.00 96.50 95 PRO A O 1
ATOM 702 N N . LEU A 1 96 ? 6.989 -3.697 -23.556 1.00 97.75 96 LEU A N 1
ATOM 703 C CA . LEU A 1 96 ? 6.267 -4.787 -24.207 1.00 97.75 96 LEU A CA 1
ATOM 704 C C . LEU A 1 96 ? 6.021 -5.947 -23.236 1.00 97.75 96 LEU A C 1
ATOM 706 O O . LEU A 1 96 ? 4.925 -6.504 -23.221 1.00 97.75 96 LEU A O 1
ATOM 710 N N . ALA A 1 97 ? 6.996 -6.264 -22.380 1.00 98.12 97 ALA A N 1
ATOM 711 C CA . ALA A 1 97 ? 6.839 -7.253 -21.316 1.00 98.12 97 ALA A CA 1
ATOM 712 C C . ALA A 1 97 ? 5.676 -6.897 -20.382 1.00 98.12 97 ALA A C 1
ATOM 714 O O . ALA A 1 97 ? 4.847 -7.750 -20.071 1.00 98.12 97 ALA A O 1
ATOM 715 N N . GLY A 1 98 ? 5.590 -5.628 -19.974 1.00 96.94 98 GLY A N 1
ATOM 716 C CA . GLY A 1 98 ? 4.512 -5.124 -19.128 1.00 96.94 98 GLY A CA 1
ATOM 717 C C . GLY A 1 98 ? 3.141 -5.240 -19.793 1.00 96.94 98 GLY A C 1
ATOM 718 O O . GLY A 1 98 ? 2.225 -5.821 -19.209 1.00 96.94 98 GLY A O 1
ATOM 719 N N . GLN A 1 99 ? 3.009 -4.783 -21.045 1.00 96.31 99 GLN A N 1
ATOM 720 C CA . GLN A 1 99 ? 1.745 -4.868 -21.788 1.00 96.31 99 GLN A CA 1
ATOM 721 C C . GLN A 1 99 ? 1.280 -6.316 -22.010 1.00 96.31 99 GLN A C 1
ATOM 723 O O . GLN A 1 99 ? 0.089 -6.604 -21.897 1.00 96.31 99 GLN A O 1
ATOM 728 N N . LEU A 1 100 ? 2.211 -7.230 -22.288 1.00 97.69 100 LEU A N 1
ATOM 729 C CA . LEU A 1 100 ? 1.917 -8.651 -22.491 1.00 97.69 100 LEU A CA 1
ATOM 730 C C . LEU A 1 100 ? 1.796 -9.448 -21.186 1.00 97.69 100 LEU A C 1
ATOM 732 O O . LEU A 1 100 ? 1.465 -10.634 -21.242 1.00 97.69 100 LEU A O 1
ATOM 736 N N . LYS A 1 101 ? 2.075 -8.819 -20.033 1.00 96.94 101 LYS A N 1
ATOM 737 C CA . LYS A 1 101 ? 2.206 -9.469 -18.721 1.00 96.94 101 LYS A CA 1
ATOM 738 C C . LYS A 1 101 ? 3.142 -10.680 -18.793 1.00 96.94 101 LYS A C 1
ATOM 740 O O . LYS A 1 101 ? 2.784 -11.779 -18.376 1.00 96.94 101 LYS A O 1
ATOM 745 N N . ALA A 1 102 ? 4.327 -10.477 -19.355 1.00 98.44 102 ALA A N 1
ATOM 746 C CA . ALA A 1 102 ? 5.267 -11.524 -19.737 1.00 98.44 102 ALA A CA 1
ATOM 747 C C . ALA A 1 102 ? 6.606 -11.404 -18.989 1.00 98.44 102 ALA A C 1
ATOM 749 O O . ALA A 1 102 ? 7.087 -10.280 -18.810 1.00 98.44 102 ALA A O 1
ATOM 750 N N . PRO A 1 103 ? 7.250 -12.523 -18.604 1.00 98.56 103 PRO A N 1
ATOM 751 C CA . PRO A 1 103 ? 8.615 -12.494 -18.100 1.00 98.56 103 PRO A CA 1
ATOM 752 C C . PRO A 1 103 ? 9.619 -12.134 -19.196 1.00 98.56 103 PRO A C 1
ATOM 754 O O . PRO A 1 103 ? 9.436 -12.454 -20.375 1.00 98.56 103 PRO A O 1
ATOM 757 N N . ILE A 1 104 ? 10.728 -11.525 -18.773 1.00 98.56 104 ILE A N 1
ATOM 758 C CA . ILE A 1 104 ? 11.921 -11.321 -19.599 1.00 98.56 104 ILE A CA 1
ATOM 759 C C . ILE A 1 104 ? 12.972 -12.349 -19.179 1.00 98.56 104 ILE A C 1
ATOM 761 O O . ILE A 1 104 ? 13.571 -12.248 -18.108 1.00 98.56 104 ILE A O 1
ATOM 765 N N . LEU A 1 105 ? 13.211 -13.330 -20.044 1.00 98.44 105 LEU A N 1
ATOM 766 C CA . LEU A 1 105 ? 14.310 -14.279 -19.926 1.00 98.44 105 LEU A CA 1
ATOM 767 C C . LEU A 1 105 ? 15.522 -13.779 -20.713 1.00 98.44 105 LEU A C 1
ATOM 769 O O . LEU A 1 105 ? 15.401 -13.076 -21.718 1.00 98.44 105 LEU A O 1
ATOM 773 N N . VAL A 1 106 ? 16.711 -14.177 -20.272 1.00 97.19 106 VAL A N 1
ATOM 774 C CA . VAL A 1 106 ? 17.971 -13.792 -20.914 1.00 97.19 106 VAL A CA 1
ATOM 775 C C . VAL A 1 106 ? 18.715 -15.030 -21.399 1.00 97.19 106 VAL A C 1
ATOM 777 O O . VAL A 1 106 ? 18.706 -16.053 -20.723 1.00 97.19 106 VAL A O 1
ATOM 780 N N . THR A 1 107 ? 19.373 -14.947 -22.556 1.00 96.75 107 THR A N 1
ATOM 781 C CA . THR A 1 107 ? 20.248 -16.007 -23.092 1.00 96.75 107 THR A CA 1
ATOM 782 C C . THR A 1 107 ? 21.484 -15.416 -23.763 1.00 96.75 107 THR A C 1
ATOM 784 O O . THR A 1 107 ? 21.500 -14.249 -24.154 1.00 96.75 107 THR A O 1
ATOM 787 N N . TYR A 1 108 ? 22.546 -16.203 -23.918 1.00 94.19 108 TYR A N 1
ATOM 788 C CA . TYR A 1 108 ? 23.740 -15.755 -24.632 1.00 94.19 108 TYR A CA 1
ATOM 789 C C . TYR A 1 108 ? 23.500 -15.654 -26.142 1.00 94.19 108 TYR A C 1
ATOM 791 O O . TYR A 1 108 ? 22.724 -16.406 -26.729 1.00 94.19 108 TYR A O 1
ATOM 799 N N . LYS A 1 109 ? 24.204 -14.726 -26.799 1.00 88.56 109 LYS A N 1
ATOM 800 C CA . LYS A 1 109 ? 24.044 -14.467 -28.240 1.00 88.56 109 LYS A CA 1
ATOM 801 C C . LYS A 1 109 ? 24.349 -15.691 -29.112 1.00 88.56 109 LYS A C 1
ATOM 803 O O . LYS A 1 109 ? 23.714 -15.875 -30.152 1.00 88.56 109 LYS A O 1
ATOM 808 N N . SER A 1 110 ? 25.334 -16.496 -28.718 1.00 86.06 110 SER A N 1
ATOM 809 C CA . SER A 1 110 ? 25.843 -17.634 -29.493 1.00 86.06 110 SER A CA 1
ATOM 810 C C . SER A 1 110 ? 25.047 -18.928 -29.313 1.00 86.06 110 SER A C 1
ATOM 812 O O . SER A 1 110 ? 25.226 -19.842 -30.112 1.00 86.06 110 SER A O 1
ATOM 814 N N . GLY A 1 111 ? 24.164 -19.020 -28.315 1.00 93.88 111 GLY A N 1
ATOM 815 C CA . GLY A 1 111 ? 23.415 -20.244 -28.047 1.00 93.88 111 GLY A CA 1
ATOM 816 C C . GLY A 1 111 ? 22.269 -20.045 -27.061 1.00 93.88 111 GLY A C 1
ATOM 817 O O . GLY A 1 111 ? 22.373 -19.263 -26.117 1.00 93.88 111 GLY A O 1
ATOM 818 N N . LEU A 1 112 ? 21.166 -20.758 -27.306 1.00 97.31 112 LEU A N 1
ATOM 819 C CA . LEU A 1 112 ? 20.040 -20.817 -26.381 1.00 97.31 112 LEU A CA 1
ATOM 820 C C . LEU A 1 112 ? 20.450 -21.667 -25.176 1.00 97.31 112 LEU A C 1
ATOM 822 O O . LEU A 1 112 ? 20.743 -22.852 -25.336 1.00 97.31 112 LEU A O 1
ATOM 826 N N . ASP A 1 113 ? 20.480 -21.068 -23.987 1.00 97.75 113 ASP A N 1
ATOM 827 C CA . ASP A 1 113 ? 20.719 -21.807 -22.748 1.00 97.75 113 ASP A CA 1
ATOM 828 C C . ASP A 1 113 ? 19.571 -22.806 -22.526 1.00 97.75 113 ASP A C 1
ATOM 830 O O . ASP A 1 113 ? 18.390 -22.457 -22.622 1.00 97.75 113 ASP A O 1
ATOM 834 N N . SER A 1 114 ? 19.902 -24.066 -22.242 1.00 97.56 114 SER A N 1
ATOM 835 C CA . SER A 1 114 ? 18.901 -25.126 -22.085 1.00 97.56 114 SER A CA 1
ATOM 836 C C . SER A 1 114 ? 17.945 -24.863 -20.920 1.00 97.56 114 SER A C 1
ATOM 838 O O . SER A 1 114 ? 16.783 -25.264 -20.986 1.00 97.56 114 SER A O 1
ATOM 840 N N . ARG A 1 115 ? 18.388 -24.133 -19.886 1.00 98.44 115 ARG A N 1
ATOM 841 C CA . ARG A 1 115 ? 17.540 -23.728 -18.756 1.00 98.44 115 ARG A CA 1
ATOM 842 C C . ARG A 1 115 ? 16.467 -22.732 -19.189 1.00 98.44 115 ARG A C 1
ATOM 844 O O . ARG A 1 115 ? 15.357 -22.787 -18.678 1.00 98.44 115 ARG A O 1
ATOM 851 N N . VAL A 1 116 ? 16.772 -21.864 -20.156 1.00 98.56 116 VAL A N 1
ATOM 852 C CA . VAL A 1 116 ? 15.798 -20.922 -20.730 1.00 98.56 116 VAL A CA 1
ATOM 853 C C . VAL A 1 116 ? 14.749 -21.682 -21.532 1.00 98.56 116 VAL A C 1
ATOM 855 O O . VAL A 1 116 ? 13.563 -21.440 -21.353 1.00 98.56 116 VAL A O 1
ATOM 858 N N . ALA A 1 117 ? 15.157 -22.644 -22.366 1.00 98.19 117 ALA A N 1
ATOM 859 C CA . ALA A 1 117 ? 14.213 -23.478 -23.116 1.00 98.19 117 ALA A CA 1
ATOM 860 C C . ALA A 1 117 ? 13.279 -24.284 -22.189 1.00 98.19 117 ALA A C 1
ATOM 862 O O . ALA A 1 117 ? 12.074 -24.381 -22.441 1.00 98.19 117 ALA A O 1
ATOM 863 N N . ALA A 1 118 ? 13.826 -24.823 -21.095 1.00 98.38 118 ALA A N 1
ATOM 864 C CA . ALA A 1 118 ? 13.048 -25.516 -20.075 1.00 98.38 118 ALA A CA 1
ATOM 865 C C . ALA A 1 118 ? 12.050 -24.576 -19.381 1.00 98.38 118 ALA A C 1
ATOM 867 O O . ALA A 1 118 ? 10.884 -24.935 -19.240 1.00 98.38 118 ALA A O 1
ATOM 868 N N . GLU A 1 119 ? 12.473 -23.364 -19.013 1.00 98.62 119 GLU A N 1
ATOM 869 C CA . GLU A 1 119 ? 11.597 -22.379 -18.372 1.00 98.62 119 GLU A CA 1
ATOM 870 C C . GLU A 1 119 ? 10.477 -21.902 -19.309 1.00 98.62 119 GLU A C 1
ATOM 872 O O . GLU A 1 119 ? 9.331 -21.823 -18.888 1.00 98.62 119 GLU A O 1
ATOM 877 N N . ILE A 1 120 ? 10.756 -21.672 -20.598 1.00 98.75 120 ILE A N 1
ATOM 878 C CA . ILE A 1 120 ? 9.724 -21.343 -21.605 1.00 98.75 120 ILE A CA 1
ATOM 879 C C . ILE A 1 120 ? 8.646 -22.437 -21.660 1.00 98.75 120 ILE A C 1
ATOM 881 O O . ILE A 1 120 ? 7.453 -22.138 -21.720 1.00 98.75 120 ILE A O 1
ATOM 885 N N . THR A 1 121 ? 9.065 -23.704 -21.606 1.00 97.69 121 THR A N 1
ATOM 886 C CA . THR A 1 121 ? 8.149 -24.853 -21.591 1.00 97.69 121 THR A CA 1
ATOM 887 C C . THR A 1 121 ? 7.361 -24.919 -20.279 1.00 97.69 121 THR A C 1
ATOM 889 O O . THR A 1 121 ? 6.154 -25.149 -20.304 1.00 97.69 121 THR A O 1
ATOM 892 N N . ALA A 1 122 ? 8.019 -24.684 -19.139 1.00 97.81 122 ALA A N 1
ATOM 893 C CA . ALA A 1 122 ? 7.391 -24.681 -17.816 1.00 97.81 122 ALA A CA 1
ATOM 894 C C . ALA A 1 122 ? 6.351 -23.560 -17.663 1.00 97.81 122 ALA A C 1
ATOM 896 O O . ALA A 1 122 ? 5.289 -23.786 -17.089 1.00 97.81 122 ALA A O 1
ATOM 897 N N . LEU A 1 123 ? 6.620 -22.390 -18.247 1.00 98.12 123 LEU A N 1
ATOM 898 C CA . LEU A 1 123 ? 5.683 -21.270 -18.329 1.00 98.12 123 LEU A CA 1
ATOM 899 C C . LEU A 1 123 ? 4.495 -21.547 -19.261 1.00 98.12 123 LEU A C 1
ATOM 901 O O . LEU A 1 123 ? 3.547 -20.767 -19.255 1.00 98.12 123 LEU A O 1
ATOM 905 N N . GLN A 1 124 ? 4.538 -22.621 -20.059 1.00 97.56 124 GLN A N 1
ATOM 906 C CA . GLN A 1 124 ? 3.536 -22.933 -21.083 1.00 97.56 124 GLN A CA 1
ATOM 907 C C . GLN A 1 124 ? 3.373 -21.794 -22.107 1.00 97.56 124 GLN A C 1
ATOM 909 O O . GLN A 1 124 ? 2.269 -21.502 -22.575 1.00 97.56 124 GLN A O 1
ATOM 914 N N . ALA A 1 125 ? 4.482 -21.134 -22.455 1.00 98.38 125 ALA A N 1
ATOM 915 C CA . ALA A 1 125 ? 4.460 -20.001 -23.368 1.00 98.38 125 ALA A CA 1
ATOM 916 C C . ALA A 1 125 ? 4.126 -20.437 -24.801 1.00 98.38 125 ALA A C 1
ATOM 918 O O . ALA A 1 125 ? 4.723 -21.362 -25.349 1.00 98.38 125 ALA A O 1
ATOM 919 N N . THR A 1 126 ? 3.196 -19.719 -25.430 1.00 98.38 126 THR A N 1
ATOM 920 C CA . THR A 1 126 ? 2.763 -19.928 -26.820 1.00 98.38 126 THR A CA 1
ATOM 921 C C . THR A 1 126 ? 3.321 -18.867 -27.770 1.00 98.38 126 THR A C 1
ATOM 923 O O . THR A 1 126 ? 3.338 -19.072 -28.986 1.00 98.38 126 THR A O 1
ATOM 926 N N . HIS A 1 127 ? 3.826 -17.753 -27.235 1.00 98.69 127 HIS A N 1
ATOM 927 C CA . HIS A 1 127 ? 4.439 -16.668 -27.998 1.00 98.69 127 HIS A CA 1
ATOM 928 C C . HIS A 1 127 ? 5.783 -16.271 -27.382 1.00 98.69 127 HIS A C 1
ATOM 930 O O . HIS A 1 127 ? 5.865 -15.858 -26.225 1.00 98.69 127 HIS A O 1
ATOM 936 N N . ILE A 1 128 ? 6.844 -16.376 -28.179 1.00 98.75 128 ILE A N 1
ATOM 937 C CA . ILE A 1 128 ? 8.215 -16.031 -27.808 1.00 98.75 128 ILE A CA 1
ATOM 938 C C . ILE A 1 128 ? 8.637 -14.803 -28.609 1.00 98.75 128 ILE A C 1
ATOM 940 O O . ILE A 1 128 ? 8.835 -14.871 -29.822 1.00 98.75 128 ILE A O 1
ATOM 944 N N . TYR A 1 129 ? 8.845 -13.686 -27.929 1.00 98.62 129 TYR A N 1
ATOM 945 C CA . TYR A 1 129 ? 9.355 -12.458 -28.524 1.00 98.62 129 TYR A CA 1
ATOM 946 C C . TYR A 1 129 ? 10.881 -12.451 -28.415 1.00 98.62 129 TYR A C 1
ATOM 948 O O . TYR A 1 129 ? 11.437 -12.263 -27.334 1.00 98.62 129 TYR A O 1
ATOM 956 N N . ALA A 1 130 ? 11.570 -12.686 -29.531 1.00 97.75 130 ALA A N 1
ATOM 957 C CA . ALA A 1 130 ? 13.031 -12.714 -29.589 1.00 97.75 130 ALA A CA 1
ATOM 958 C C . ALA A 1 130 ? 13.555 -11.315 -29.942 1.00 97.75 130 ALA A C 1
ATOM 960 O O . ALA A 1 130 ? 13.449 -10.896 -31.095 1.00 97.75 130 ALA A O 1
ATOM 961 N N . ILE A 1 131 ? 14.090 -10.582 -28.962 1.00 97.00 131 ILE A N 1
ATOM 962 C CA . ILE A 1 131 ? 14.386 -9.144 -29.093 1.00 97.00 131 ILE A CA 1
ATOM 963 C C . ILE A 1 131 ? 15.892 -8.889 -29.039 1.00 97.00 131 ILE A C 1
ATOM 965 O O . ILE A 1 131 ? 16.594 -9.463 -28.211 1.00 97.00 131 ILE A O 1
ATOM 969 N N . GLY A 1 132 ? 16.387 -7.991 -29.893 1.00 93.00 132 GLY A N 1
ATOM 970 C CA . GLY A 1 132 ? 17.786 -7.552 -29.893 1.00 93.00 132 GLY A CA 1
ATOM 971 C C . GLY A 1 132 ? 18.750 -8.526 -30.574 1.00 93.00 132 GLY A C 1
ATOM 972 O O . GLY A 1 132 ? 18.346 -9.407 -31.332 1.00 93.00 132 GLY A O 1
ATOM 973 N N . ALA A 1 133 ? 20.056 -8.361 -30.348 1.00 91.56 133 ALA A N 1
ATOM 974 C CA . ALA A 1 133 ? 21.104 -9.065 -31.096 1.00 91.56 133 ALA A CA 1
ATOM 975 C C . ALA A 1 133 ? 21.319 -10.548 -30.704 1.00 91.56 133 ALA A C 1
ATOM 977 O O . ALA A 1 133 ? 22.430 -10.951 -30.351 1.00 91.56 133 ALA A O 1
ATOM 978 N N . LEU A 1 134 ? 20.281 -11.382 -30.803 1.00 93.94 134 LEU A N 1
ATOM 979 C CA . LEU A 1 134 ? 20.370 -12.848 -30.767 1.00 93.94 134 LEU A CA 1
ATOM 980 C C . LEU A 1 134 ? 20.818 -13.405 -32.130 1.00 93.94 134 LEU A C 1
ATOM 982 O O . LEU A 1 134 ? 20.418 -12.898 -33.178 1.00 93.94 134 LEU A O 1
ATOM 986 N N . SER A 1 135 ? 21.651 -14.450 -32.151 1.00 94.94 135 SER A N 1
ATOM 987 C CA . SER A 1 135 ? 22.070 -15.053 -33.426 1.00 94.94 135 SER A CA 1
ATOM 988 C C . SER A 1 135 ? 20.912 -15.782 -34.128 1.00 94.94 135 SER A C 1
ATOM 990 O O . SER A 1 135 ? 19.999 -16.274 -33.459 1.00 94.94 135 SER A O 1
ATOM 992 N N . PRO A 1 136 ? 20.968 -15.953 -35.464 1.00 95.62 136 PRO A N 1
ATOM 993 C CA . PRO A 1 136 ? 20.003 -16.784 -36.186 1.00 95.62 136 PRO A CA 1
ATOM 994 C C . PRO A 1 136 ? 19.889 -18.207 -35.621 1.00 95.62 136 PRO A C 1
ATOM 996 O O . PRO A 1 136 ? 18.803 -18.778 -35.615 1.00 95.62 136 PRO A O 1
ATOM 999 N N . ALA A 1 137 ? 20.990 -18.761 -35.097 1.00 96.81 137 ALA A N 1
ATOM 1000 C CA . ALA A 1 137 ? 20.994 -20.061 -34.434 1.00 96.81 137 ALA A CA 1
ATOM 1001 C C . ALA A 1 137 ? 20.102 -20.066 -33.182 1.00 96.81 137 ALA A C 1
ATOM 1003 O O . ALA A 1 137 ? 19.276 -20.961 -33.040 1.00 96.81 137 ALA A O 1
ATOM 1004 N N . VAL A 1 138 ? 20.195 -19.043 -32.323 1.00 97.44 138 VAL A N 1
ATOM 1005 C CA . VAL A 1 138 ? 19.319 -18.905 -31.144 1.00 97.44 138 VAL A CA 1
ATOM 1006 C C . VAL A 1 138 ? 17.854 -18.808 -31.560 1.00 97.44 138 VAL A C 1
ATOM 1008 O O . VAL A 1 138 ? 17.016 -19.518 -31.012 1.00 97.44 138 VAL A O 1
ATOM 1011 N N . VAL A 1 139 ? 17.537 -17.971 -32.551 1.00 97.62 139 VAL A N 1
ATOM 1012 C CA . VAL A 1 139 ? 16.157 -17.793 -33.032 1.00 97.62 139 VAL A CA 1
ATOM 1013 C C . VAL A 1 139 ? 15.598 -19.090 -33.618 1.00 97.62 139 VAL A C 1
ATOM 1015 O O . VAL A 1 139 ? 14.443 -19.428 -33.370 1.00 97.62 139 VAL A O 1
ATOM 1018 N N . ASN A 1 140 ? 16.408 -19.844 -34.362 1.00 97.50 140 ASN A N 1
ATOM 1019 C CA . ASN A 1 140 ? 16.010 -21.150 -34.884 1.00 97.50 140 ASN A CA 1
ATOM 1020 C C . ASN A 1 140 ? 15.807 -22.179 -33.764 1.00 97.50 140 ASN A C 1
ATOM 1022 O O . ASN A 1 140 ? 14.838 -22.930 -33.820 1.00 97.50 140 ASN A O 1
ATOM 1026 N N . SER A 1 141 ? 16.645 -22.175 -32.722 1.00 98.06 141 SER A N 1
ATOM 1027 C CA . SER A 1 141 ? 16.433 -23.018 -31.539 1.00 98.06 141 SER A CA 1
ATOM 1028 C C . SER A 1 141 ? 15.139 -22.665 -30.803 1.00 98.06 141 SER A C 1
ATOM 1030 O O . SER A 1 141 ? 14.407 -23.568 -30.413 1.00 98.06 141 SER A O 1
ATOM 1032 N N . LEU A 1 142 ? 14.808 -21.374 -30.668 1.00 98.25 142 LEU A N 1
ATOM 1033 C CA . LEU A 1 142 ? 13.532 -20.936 -30.085 1.00 98.25 142 LEU A CA 1
ATOM 1034 C C . LEU A 1 142 ? 12.333 -21.421 -30.916 1.00 98.25 142 LEU A C 1
ATOM 1036 O O . LEU A 1 142 ? 11.343 -21.866 -30.346 1.00 98.25 142 LEU A O 1
ATOM 1040 N N . LYS A 1 143 ? 12.430 -21.401 -32.255 1.00 97.69 143 LYS A N 1
ATOM 1041 C CA . LYS A 1 143 ? 11.379 -21.918 -33.159 1.00 97.69 143 LYS A CA 1
ATOM 1042 C C . LYS A 1 143 ? 11.179 -23.430 -33.044 1.00 97.69 143 LYS A C 1
ATOM 1044 O O . LYS A 1 143 ? 10.139 -23.932 -33.454 1.00 97.69 143 LYS A O 1
ATOM 1049 N N . GLY A 1 144 ? 12.175 -24.149 -32.527 1.00 96.44 144 GLY A N 1
ATOM 1050 C CA . GLY A 1 144 ? 12.098 -25.585 -32.274 1.00 96.44 144 GLY A CA 1
ATOM 1051 C C . GLY A 1 144 ? 11.328 -25.960 -31.004 1.00 96.44 144 GLY A C 1
ATOM 1052 O O . GLY A 1 144 ? 11.094 -27.147 -30.786 1.00 96.44 144 GLY A O 1
ATOM 1053 N N . ILE A 1 145 ? 10.938 -24.994 -30.163 1.00 96.81 145 ILE A N 1
ATOM 1054 C CA . ILE A 1 145 ? 10.157 -25.256 -28.948 1.00 96.81 145 ILE A CA 1
ATOM 1055 C C . ILE A 1 145 ? 8.708 -25.562 -29.348 1.00 96.81 145 ILE A C 1
ATOM 1057 O O . ILE A 1 145 ? 8.002 -24.719 -29.901 1.00 96.81 145 ILE A O 1
ATOM 1061 N N . ALA A 1 146 ? 8.265 -26.791 -29.082 1.00 94.12 146 ALA A N 1
ATOM 1062 C CA . ALA A 1 146 ? 6.936 -27.254 -29.462 1.00 94.12 146 ALA A CA 1
ATOM 1063 C C . ALA A 1 146 ? 5.829 -26.430 -28.781 1.00 94.12 146 ALA A C 1
ATOM 1065 O O . ALA A 1 146 ? 5.888 -26.166 -27.584 1.00 94.12 146 ALA A O 1
ATOM 1066 N N . GLY A 1 147 ? 4.799 -26.056 -29.547 1.00 91.50 147 GLY A N 1
ATOM 1067 C CA . GLY A 1 147 ? 3.650 -25.294 -29.041 1.00 91.50 147 GLY A CA 1
ATOM 1068 C C . GLY A 1 147 ? 3.860 -23.779 -28.949 1.00 91.50 147 GLY A C 1
ATOM 1069 O O . GLY A 1 147 ? 2.903 -23.072 -28.641 1.00 91.50 147 GLY A O 1
ATOM 1070 N N . ALA A 1 148 ? 5.056 -23.273 -29.270 1.00 96.56 148 ALA A N 1
ATOM 1071 C CA . ALA A 1 148 ? 5.368 -21.850 -29.245 1.00 96.56 148 ALA A CA 1
ATOM 1072 C C . ALA A 1 148 ? 5.634 -21.277 -30.646 1.00 96.56 148 ALA A C 1
ATOM 1074 O O . ALA A 1 148 ? 6.325 -21.869 -31.475 1.00 96.56 148 ALA A O 1
ATOM 1075 N N . SER A 1 149 ? 5.113 -20.080 -30.901 1.00 97.94 149 SER A N 1
ATOM 1076 C CA . SER A 1 149 ? 5.434 -19.264 -32.071 1.00 97.94 149 SER A CA 1
ATOM 1077 C C . SER A 1 149 ? 6.504 -18.235 -31.710 1.00 97.94 149 SER A C 1
ATOM 1079 O O . SER A 1 149 ? 6.481 -17.661 -30.624 1.00 97.94 149 SER A O 1
ATOM 1081 N N . VAL A 1 150 ? 7.463 -17.991 -32.608 1.00 98.56 150 VAL A N 1
ATOM 1082 C CA . VAL A 1 150 ? 8.529 -17.001 -32.379 1.00 98.56 150 VAL A CA 1
ATOM 1083 C C . VAL A 1 150 ? 8.272 -15.751 -33.206 1.00 98.56 150 VAL A C 1
ATOM 1085 O O . VAL A 1 150 ? 8.107 -15.839 -34.423 1.00 98.56 150 VAL A O 1
ATOM 1088 N N . ILE A 1 151 ? 8.319 -14.592 -32.550 1.00 98.31 151 ILE A N 1
ATOM 1089 C CA . ILE A 1 151 ? 8.175 -13.254 -33.124 1.00 98.31 151 ILE A CA 1
ATOM 1090 C C . ILE A 1 151 ? 9.531 -12.540 -32.990 1.00 98.31 151 ILE A C 1
ATOM 1092 O O . ILE A 1 151 ? 9.857 -12.029 -31.915 1.00 98.31 151 ILE A O 1
ATOM 1096 N N . PRO A 1 152 ? 10.368 -12.525 -34.043 1.00 97.38 152 PRO A N 1
ATOM 1097 C CA . PRO A 1 152 ? 11.654 -11.841 -34.001 1.00 97.38 152 PRO A CA 1
ATOM 1098 C C . PRO A 1 152 ? 11.464 -10.324 -34.091 1.00 97.38 152 PRO A C 1
ATOM 1100 O O . PRO A 1 152 ? 10.916 -9.818 -35.069 1.00 97.38 152 PRO A O 1
ATOM 1103 N N . LEU A 1 153 ? 11.969 -9.595 -33.100 1.00 97.19 153 LEU A N 1
ATOM 1104 C CA . LEU A 1 153 ? 12.043 -8.135 -33.070 1.00 97.19 153 LEU A CA 1
ATOM 1105 C C . LEU A 1 153 ? 13.523 -7.735 -33.050 1.00 97.19 153 LEU A C 1
ATOM 1107 O O . LEU A 1 153 ? 14.071 -7.324 -32.029 1.00 97.19 153 LEU A O 1
ATOM 1111 N N . GLN A 1 154 ? 14.192 -7.943 -34.184 1.00 93.81 154 GLN A N 1
ATOM 1112 C CA . GLN A 1 154 ? 15.631 -7.733 -34.342 1.00 93.81 154 GLN A CA 1
ATOM 1113 C C . GLN A 1 154 ? 15.873 -6.745 -35.484 1.00 93.81 154 GLN A C 1
ATOM 1115 O O . GLN A 1 154 ? 15.710 -7.086 -36.655 1.00 93.81 154 GLN A O 1
ATOM 1120 N N . GLY A 1 155 ? 16.213 -5.506 -35.138 1.00 91.62 155 GLY A N 1
ATOM 1121 C CA . GLY A 1 155 ? 16.535 -4.462 -36.106 1.00 91.62 155 GLY A CA 1
ATOM 1122 C C . GLY A 1 155 ? 17.994 -4.517 -36.567 1.00 91.62 155 GLY A C 1
ATOM 1123 O O . GLY A 1 155 ? 18.834 -5.159 -35.936 1.00 91.62 155 GLY A O 1
ATOM 1124 N N . ALA A 1 156 ? 18.314 -3.804 -37.652 1.00 90.25 156 ALA A N 1
ATOM 1125 C CA . ALA A 1 156 ? 19.699 -3.629 -38.106 1.00 90.25 156 ALA A CA 1
ATOM 1126 C C . ALA A 1 156 ? 20.527 -2.772 -37.128 1.00 90.25 156 ALA A C 1
ATOM 1128 O O . ALA A 1 156 ? 21.749 -2.900 -37.051 1.00 90.25 156 ALA A O 1
ATOM 1129 N N . SER A 1 157 ? 19.849 -1.915 -36.365 1.00 89.88 157 SER A N 1
ATOM 1130 C CA . SER A 1 157 ? 20.405 -1.086 -35.303 1.00 89.88 157 SER A CA 1
ATOM 1131 C C . SER A 1 157 ? 19.561 -1.181 -34.024 1.00 89.88 157 SER A C 1
ATOM 1133 O O . SER A 1 157 ? 18.458 -1.743 -34.011 1.00 89.88 157 SER A O 1
ATOM 1135 N N . ARG A 1 158 ? 20.061 -0.600 -32.927 1.00 88.88 158 ARG A N 1
ATOM 1136 C CA . ARG A 1 158 ? 19.311 -0.520 -31.661 1.00 88.88 158 ARG A CA 1
ATOM 1137 C C . ARG A 1 158 ? 18.039 0.319 -31.777 1.00 88.88 158 ARG A C 1
ATOM 1139 O O . ARG A 1 158 ? 17.032 -0.051 -31.188 1.00 88.88 158 ARG A O 1
ATOM 1146 N N . THR A 1 159 ? 18.064 1.384 -32.578 1.00 91.94 159 THR A N 1
ATOM 1147 C CA . THR A 1 159 ? 16.893 2.231 -32.850 1.00 91.94 159 THR A CA 1
ATOM 1148 C C . THR A 1 159 ? 15.868 1.493 -33.705 1.00 91.94 159 THR A C 1
ATOM 1150 O O . THR A 1 159 ? 14.671 1.582 -33.462 1.00 91.94 159 THR A O 1
ATOM 1153 N N . ASP A 1 160 ? 16.315 0.669 -34.660 1.00 93.25 160 ASP A N 1
ATOM 1154 C CA . ASP A 1 160 ? 15.396 -0.176 -35.436 1.00 93.25 160 ASP A CA 1
ATOM 1155 C C . ASP A 1 160 ? 14.770 -1.267 -34.565 1.00 93.25 160 ASP A C 1
ATOM 1157 O O . ASP A 1 160 ? 13.588 -1.575 -34.698 1.00 93.25 160 ASP A O 1
ATOM 1161 N N . THR A 1 161 ? 15.543 -1.837 -33.638 1.00 94.56 161 THR A N 1
ATOM 1162 C CA . THR A 1 161 ? 15.025 -2.800 -32.659 1.00 94.56 161 THR A CA 1
ATOM 1163 C C . THR A 1 161 ? 13.996 -2.142 -31.742 1.00 94.56 161 THR A C 1
ATOM 1165 O O . THR A 1 161 ? 12.904 -2.678 -31.563 1.00 94.56 161 THR A O 1
ATOM 1168 N N . ALA A 1 162 ? 14.293 -0.957 -31.207 1.00 94.06 162 ALA A N 1
ATOM 1169 C CA . ALA A 1 162 ? 13.357 -0.190 -30.393 1.00 94.06 162 ALA A CA 1
ATOM 1170 C C . ALA A 1 162 ? 12.078 0.177 -31.161 1.00 94.06 162 ALA A C 1
ATOM 1172 O O . ALA A 1 162 ? 10.990 -0.022 -30.627 1.00 94.06 162 ALA A O 1
ATOM 1173 N N . ALA A 1 163 ? 12.176 0.577 -32.431 1.00 95.25 163 ALA A N 1
ATOM 1174 C CA . ALA A 1 163 ? 11.021 0.814 -33.296 1.00 95.25 163 ALA A CA 1
ATOM 1175 C C . ALA A 1 163 ? 10.172 -0.450 -33.532 1.00 95.25 163 ALA A C 1
ATOM 1177 O O . ALA A 1 163 ? 8.943 -0.387 -33.489 1.00 95.25 163 ALA A O 1
ATOM 1178 N N . LEU A 1 164 ? 10.799 -1.615 -33.749 1.00 96.88 164 LEU A N 1
ATOM 1179 C CA . LEU A 1 164 ? 10.083 -2.890 -33.894 1.00 96.88 164 LEU A CA 1
ATOM 1180 C C . LEU A 1 164 ? 9.320 -3.267 -32.622 1.00 96.88 164 LEU A C 1
ATOM 1182 O O . LEU A 1 164 ? 8.196 -3.758 -32.718 1.00 96.88 164 LEU A O 1
ATOM 1186 N N . VAL A 1 165 ? 9.907 -3.017 -31.449 1.00 96.75 165 VAL A N 1
ATOM 1187 C CA . VAL A 1 165 ? 9.246 -3.242 -30.158 1.00 96.75 165 VAL A CA 1
ATOM 1188 C C . VAL A 1 165 ? 8.123 -2.232 -29.932 1.00 96.75 165 VAL A C 1
ATOM 1190 O O . VAL A 1 165 ? 7.008 -2.630 -29.604 1.00 96.75 165 VAL A O 1
ATOM 1193 N N . ALA A 1 166 ? 8.367 -0.946 -30.186 1.00 95.19 166 ALA A N 1
ATOM 1194 C CA . ALA A 1 166 ? 7.364 0.106 -30.051 1.00 95.19 166 ALA A CA 1
ATOM 1195 C C . ALA A 1 166 ? 6.157 -0.113 -30.977 1.00 95.19 166 ALA A C 1
ATOM 1197 O O . ALA A 1 166 ? 5.026 0.144 -30.580 1.00 95.19 166 ALA A O 1
ATOM 1198 N N . LYS A 1 167 ? 6.369 -0.685 -32.169 1.00 95.69 167 LYS A N 1
ATOM 1199 C CA . LYS A 1 167 ? 5.292 -1.075 -33.091 1.00 95.69 167 LYS A CA 1
ATOM 1200 C C . LYS A 1 167 ? 4.359 -2.152 -32.527 1.00 95.69 167 LYS A C 1
ATOM 1202 O O . LYS A 1 167 ? 3.210 -2.224 -32.955 1.00 95.69 167 LYS A O 1
ATOM 1207 N N . GLN A 1 168 ? 4.835 -2.994 -31.608 1.00 96.25 168 GLN A N 1
ATOM 1208 C CA . GLN A 1 168 ? 3.986 -3.977 -30.926 1.00 96.25 168 GLN A CA 1
ATOM 1209 C C . GLN A 1 168 ? 3.150 -3.344 -29.809 1.00 96.25 168 GLN A C 1
ATOM 1211 O O . GLN A 1 168 ? 2.159 -3.940 -29.393 1.00 96.25 168 GLN A O 1
ATOM 1216 N N . LEU A 1 169 ? 3.528 -2.154 -29.326 1.00 94.44 169 LEU A N 1
ATOM 1217 C CA . LEU A 1 169 ? 2.807 -1.482 -28.256 1.00 94.44 169 LEU A CA 1
ATOM 1218 C C . LEU A 1 169 ? 1.503 -0.874 -28.771 1.00 94.44 169 LEU A C 1
ATOM 1220 O O . LEU A 1 169 ? 1.494 -0.059 -29.693 1.00 94.44 169 LEU A O 1
ATOM 1224 N N . THR A 1 170 ? 0.393 -1.200 -28.114 1.00 91.56 170 THR A N 1
ATOM 1225 C CA . THR A 1 170 ? -0.901 -0.548 -28.368 1.00 91.56 170 THR A CA 1
ATOM 1226 C C . THR A 1 170 ? -1.206 0.505 -27.306 1.00 91.56 170 THR A C 1
ATOM 1228 O O . THR A 1 170 ? -0.992 0.256 -26.123 1.00 91.56 170 THR A O 1
ATOM 1231 N N . GLY A 1 171 ? -1.718 1.675 -27.703 1.00 85.75 171 GLY A N 1
ATOM 1232 C CA . GLY A 1 171 ? -2.204 2.691 -26.756 1.00 85.75 171 GLY A CA 1
ATOM 1233 C C . GLY A 1 171 ? -1.128 3.325 -25.865 1.00 85.75 171 GLY A C 1
ATOM 1234 O O . GLY A 1 171 ? -1.414 3.636 -24.711 1.00 85.75 171 GLY A O 1
ATOM 1235 N N . SER A 1 172 ? 0.098 3.500 -26.376 1.00 85.75 172 SER A N 1
ATOM 1236 C CA . SER A 1 172 ? 1.193 4.121 -25.617 1.00 85.75 172 SER A CA 1
ATOM 1237 C C . SER A 1 172 ? 0.803 5.508 -25.093 1.00 85.75 172 SER A C 1
ATOM 1239 O O . SER A 1 172 ? 0.335 6.362 -25.850 1.00 85.75 172 SER A O 1
ATOM 1241 N N . ARG A 1 173 ? 1.019 5.748 -23.796 1.00 90.12 173 ARG A N 1
ATOM 1242 C CA . ARG A 1 173 ? 0.706 7.029 -23.134 1.00 90.12 173 ARG A CA 1
ATOM 1243 C C . ARG A 1 173 ? 1.761 8.101 -23.405 1.00 90.12 173 ARG A C 1
ATOM 1245 O O . ARG A 1 173 ? 1.503 9.293 -23.235 1.00 90.12 173 ARG A O 1
ATOM 1252 N N . GLY A 1 174 ? 2.945 7.682 -23.833 1.00 94.75 174 GLY A N 1
ATOM 1253 C CA . GLY A 1 174 ? 4.105 8.540 -23.989 1.00 94.75 174 GLY A CA 1
ATOM 1254 C C . GLY A 1 174 ? 5.374 7.741 -24.250 1.00 94.75 174 GLY A C 1
ATOM 1255 O O . GLY A 1 174 ? 5.328 6.538 -24.516 1.00 94.75 174 GLY A O 1
ATOM 1256 N N . SER A 1 175 ? 6.519 8.402 -24.143 1.00 96.19 175 SER A N 1
ATOM 1257 C CA . SER A 1 175 ? 7.820 7.767 -24.321 1.00 96.19 175 SER A CA 1
ATOM 1258 C C . SER A 1 175 ? 8.858 8.280 -23.333 1.00 96.19 175 SER A C 1
ATOM 1260 O O . SER A 1 175 ? 8.904 9.459 -22.983 1.00 96.19 175 SER A O 1
ATOM 1262 N N . PHE A 1 176 ? 9.721 7.366 -22.911 1.00 96.56 176 PHE A N 1
ATOM 1263 C CA . PHE A 1 176 ? 11.014 7.676 -22.331 1.00 96.56 176 PHE A CA 1
ATOM 1264 C C . PHE A 1 176 ? 12.055 7.650 -23.441 1.00 96.56 176 PHE A C 1
ATOM 1266 O O . PHE A 1 176 ? 12.210 6.652 -24.139 1.00 96.56 176 PHE A O 1
ATOM 1273 N N . VAL A 1 177 ? 12.768 8.752 -23.598 1.00 95.44 177 VAL A N 1
ATOM 1274 C CA . VAL A 1 177 ? 13.776 8.950 -24.628 1.00 95.44 177 VAL A CA 1
ATOM 1275 C C . VAL A 1 177 ? 15.145 8.971 -23.969 1.00 95.44 177 VAL A C 1
ATOM 1277 O O . VAL A 1 177 ? 15.398 9.763 -23.062 1.00 95.44 177 VAL A O 1
ATOM 1280 N N . VAL A 1 178 ? 16.034 8.095 -24.426 1.00 94.06 178 VAL A N 1
ATOM 1281 C CA . VAL A 1 178 ? 17.393 7.941 -23.891 1.00 94.06 178 VAL A CA 1
ATOM 1282 C C . VAL A 1 178 ? 18.431 8.129 -24.991 1.00 94.06 178 VAL A C 1
ATOM 1284 O O . VAL A 1 178 ? 18.140 7.965 -26.173 1.00 94.06 178 VAL A O 1
ATOM 1287 N N . GLY A 1 179 ? 19.667 8.458 -24.619 1.00 90.56 179 GLY A N 1
ATOM 1288 C CA . GLY A 1 179 ? 20.780 8.491 -25.571 1.00 90.56 179 GLY A CA 1
ATOM 1289 C C . GLY A 1 179 ? 21.344 7.102 -25.851 1.00 90.56 179 GLY A C 1
ATOM 1290 O O . GLY A 1 179 ? 21.178 6.180 -25.054 1.00 90.56 179 GLY A O 1
ATOM 1291 N N . TYR A 1 180 ? 22.115 6.966 -26.934 1.00 83.50 180 TYR A N 1
ATOM 1292 C CA . TYR A 1 180 ? 22.740 5.696 -27.339 1.00 83.50 180 TYR A CA 1
ATOM 1293 C C . TYR A 1 180 ? 23.517 4.989 -26.214 1.00 83.50 180 TYR A C 1
ATOM 1295 O O . TYR A 1 180 ? 23.522 3.761 -26.164 1.00 83.50 180 TYR A O 1
ATOM 1303 N N . ASN A 1 181 ? 24.153 5.742 -25.312 1.00 79.69 181 ASN A N 1
ATOM 1304 C CA . ASN A 1 181 ? 24.942 5.209 -24.195 1.00 79.69 181 ASN A CA 1
ATOM 1305 C C . ASN A 1 181 ? 24.240 5.335 -22.827 1.00 79.69 181 ASN A C 1
ATOM 1307 O O . ASN A 1 181 ? 24.841 5.020 -21.802 1.00 79.69 181 ASN A O 1
ATOM 1311 N N . GLY A 1 182 ? 22.973 5.757 -22.798 1.00 82.19 182 GLY A N 1
ATOM 1312 C CA . GLY A 1 182 ? 22.171 5.972 -21.586 1.00 82.19 182 GLY A CA 1
ATOM 1313 C C . GLY A 1 182 ? 21.491 4.710 -21.044 1.00 82.19 182 GLY A C 1
ATOM 1314 O O . GLY A 1 182 ? 20.386 4.793 -20.521 1.00 82.19 182 GLY A O 1
ATOM 1315 N N . ILE A 1 183 ? 22.110 3.529 -21.182 1.00 81.25 183 ILE A N 1
ATOM 1316 C CA . ILE A 1 183 ? 21.532 2.231 -20.764 1.00 81.25 183 ILE A CA 1
ATOM 1317 C C . ILE A 1 183 ? 21.033 2.257 -19.303 1.00 81.25 183 ILE A C 1
ATOM 1319 O O . ILE A 1 183 ? 19.873 1.909 -19.076 1.00 81.25 183 ILE A O 1
ATOM 1323 N N . PRO A 1 184 ? 21.837 2.679 -18.304 1.00 85.38 184 PRO A N 1
ATOM 1324 C CA . PRO A 1 184 ? 21.343 2.746 -16.929 1.00 85.38 184 PRO A CA 1
ATOM 1325 C C . PRO A 1 184 ? 20.197 3.750 -16.722 1.00 85.38 184 PRO A C 1
ATOM 1327 O O . PRO A 1 184 ? 19.326 3.513 -15.882 1.00 85.38 184 PRO A O 1
ATOM 1330 N N . ASP A 1 185 ? 20.172 4.846 -17.485 1.00 89.94 185 ASP A N 1
ATOM 1331 C CA . ASP A 1 185 ? 19.102 5.845 -17.403 1.00 89.94 185 ASP A CA 1
ATOM 1332 C C . ASP A 1 185 ? 17.785 5.250 -17.929 1.00 89.94 185 ASP A C 1
ATOM 1334 O O . ASP A 1 185 ? 16.746 5.376 -17.287 1.00 89.94 185 ASP A O 1
ATOM 1338 N N . ALA A 1 186 ? 17.840 4.496 -19.033 1.00 89.12 186 ALA A N 1
ATOM 1339 C CA . ALA A 1 186 ? 16.695 3.763 -19.576 1.00 89.12 186 ALA A CA 1
ATOM 1340 C C . ALA A 1 186 ? 16.155 2.711 -18.594 1.00 89.12 186 ALA A C 1
ATOM 1342 O O . ALA A 1 186 ? 14.949 2.616 -18.364 1.00 89.12 186 ALA A O 1
ATOM 1343 N N . LEU A 1 187 ? 17.051 1.936 -17.974 1.00 89.75 187 LEU A N 1
ATOM 1344 C CA . LEU A 1 187 ? 16.673 0.899 -17.009 1.00 89.75 187 LEU A CA 1
ATOM 1345 C C . LEU A 1 187 ? 16.006 1.473 -15.763 1.00 89.75 187 LEU A C 1
ATOM 1347 O O . LEU A 1 187 ? 15.117 0.834 -15.205 1.00 89.75 187 LEU A O 1
ATOM 1351 N N . SER A 1 188 ? 16.376 2.687 -15.367 1.00 92.25 188 SER A N 1
ATOM 1352 C CA . SER A 1 188 ? 15.766 3.372 -14.228 1.00 92.25 188 SER A CA 1
ATOM 1353 C C . SER A 1 188 ? 14.276 3.665 -14.423 1.00 92.25 188 SER A C 1
ATOM 1355 O O . SER A 1 188 ? 13.541 3.712 -13.443 1.00 92.25 188 SER A O 1
ATOM 1357 N N . ALA A 1 189 ? 13.815 3.818 -15.668 1.00 94.69 189 ALA A N 1
ATOM 1358 C CA . ALA A 1 189 ? 12.399 3.999 -15.991 1.00 94.69 189 ALA A CA 1
ATOM 1359 C C . ALA A 1 189 ? 11.711 2.705 -16.458 1.00 94.69 189 ALA A C 1
ATOM 1361 O O . ALA A 1 189 ? 10.513 2.717 -16.727 1.00 94.69 189 ALA A O 1
ATOM 1362 N N . SER A 1 190 ? 12.435 1.586 -16.564 1.00 94.62 190 SER A N 1
ATOM 1363 C CA . SER A 1 190 ? 11.930 0.362 -17.203 1.00 94.62 190 SER A CA 1
ATOM 1364 C C . SER A 1 190 ? 10.707 -0.242 -16.507 1.00 94.62 190 SER A C 1
ATOM 1366 O O . SER A 1 190 ? 9.756 -0.615 -17.192 1.00 94.62 190 SER A O 1
ATOM 1368 N N . SER A 1 191 ? 10.685 -0.293 -15.167 1.00 97.00 191 SER A N 1
ATOM 1369 C CA . SER A 1 191 ? 9.527 -0.809 -14.422 1.00 97.00 191 SER A CA 1
ATOM 1370 C C . SER A 1 191 ? 8.308 0.099 -14.567 1.00 97.00 191 SER A C 1
ATOM 1372 O O . SER A 1 191 ? 7.202 -0.394 -14.776 1.00 97.00 191 SER A O 1
ATOM 1374 N N . TYR A 1 192 ? 8.509 1.421 -14.558 1.00 97.38 192 TYR A N 1
ATOM 1375 C CA . TYR A 1 192 ? 7.432 2.380 -14.798 1.00 97.38 192 TYR A CA 1
ATOM 1376 C C . TYR A 1 192 ? 6.891 2.275 -16.220 1.00 97.38 192 TYR A C 1
ATOM 1378 O O . TYR A 1 192 ? 5.681 2.253 -16.424 1.00 97.38 192 TYR A O 1
ATOM 1386 N N . ALA A 1 193 ? 7.781 2.188 -17.209 1.00 96.56 193 ALA A N 1
ATOM 1387 C CA . ALA A 1 193 ? 7.412 2.096 -18.612 1.00 96.56 193 ALA A CA 1
ATOM 1388 C C . ALA A 1 193 ? 6.597 0.827 -18.899 1.00 96.56 193 ALA A C 1
ATOM 1390 O O . ALA A 1 193 ? 5.584 0.887 -19.596 1.00 96.56 193 ALA A O 1
ATOM 1391 N N . ALA A 1 194 ? 6.994 -0.290 -18.284 1.00 96.69 194 ALA A N 1
ATOM 1392 C CA . ALA A 1 194 ? 6.266 -1.552 -18.298 1.00 96.69 194 ALA A CA 1
ATOM 1393 C C . ALA A 1 194 ? 4.898 -1.465 -17.592 1.00 96.69 194 ALA A C 1
ATOM 1395 O O . ALA A 1 194 ? 3.908 -1.940 -18.143 1.00 96.69 194 ALA A O 1
ATOM 1396 N N . ALA A 1 195 ? 4.814 -0.842 -16.412 1.00 96.81 195 ALA A N 1
ATOM 1397 C CA . ALA A 1 195 ? 3.564 -0.735 -15.648 1.00 96.81 195 ALA A CA 1
ATOM 1398 C C . ALA A 1 195 ? 2.548 0.222 -16.289 1.00 96.81 195 ALA A C 1
ATOM 1400 O O . ALA A 1 195 ? 1.343 -0.027 -16.268 1.00 96.81 195 ALA A O 1
ATOM 1401 N N . ASN A 1 196 ? 3.039 1.317 -16.871 1.00 94.81 196 ASN A N 1
ATOM 1402 C CA . ASN A 1 196 ? 2.222 2.460 -17.269 1.00 94.81 196 ASN A CA 1
ATOM 1403 C C . ASN A 1 196 ? 2.125 2.650 -18.789 1.00 94.81 196 ASN A C 1
ATOM 1405 O O . ASN A 1 196 ? 1.537 3.631 -19.238 1.00 94.81 196 ASN A O 1
ATOM 1409 N N . GLY A 1 197 ? 2.657 1.729 -19.597 1.00 91.75 197 GLY A N 1
ATOM 1410 C CA . GLY A 1 197 ? 2.492 1.750 -21.053 1.00 91.75 197 GLY A CA 1
ATOM 1411 C C . GLY A 1 197 ? 3.189 2.933 -21.728 1.00 91.75 197 GLY A C 1
ATOM 1412 O O . GLY A 1 197 ? 2.583 3.6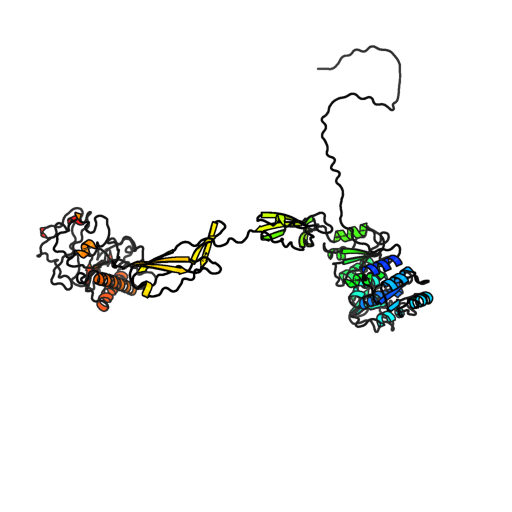15 -22.555 1.00 91.75 197 GLY A O 1
ATOM 1413 N N . TYR A 1 198 ? 4.447 3.187 -21.361 1.00 95.88 198 TYR A N 1
ATOM 1414 C CA . TYR A 1 198 ? 5.320 4.142 -22.052 1.00 95.88 198 TYR A CA 1
ATOM 1415 C C . TYR A 1 198 ? 6.313 3.385 -22.927 1.00 95.88 198 TYR A C 1
ATOM 1417 O O . TYR A 1 198 ? 6.922 2.420 -22.474 1.00 95.88 198 TYR A O 1
ATOM 1425 N N . ALA A 1 199 ? 6.528 3.839 -24.159 1.00 96.19 199 ALA A N 1
ATOM 1426 C CA . ALA A 1 199 ? 7.608 3.315 -24.992 1.00 96.19 199 ALA A CA 1
ATOM 1427 C C . ALA A 1 199 ? 8.982 3.742 -24.442 1.00 96.19 199 ALA A C 1
ATOM 1429 O O . ALA A 1 199 ? 9.100 4.773 -23.782 1.00 96.19 199 ALA A O 1
ATOM 1430 N N . ILE A 1 200 ? 10.033 2.980 -24.750 1.00 95.44 200 ILE A N 1
ATOM 1431 C CA . ILE A 1 200 ? 11.425 3.408 -24.551 1.00 95.44 200 ILE A CA 1
ATOM 1432 C C . ILE A 1 200 ? 12.056 3.552 -25.935 1.00 95.44 200 ILE A C 1
ATOM 1434 O O . ILE A 1 200 ? 12.135 2.573 -26.679 1.00 95.44 200 ILE A O 1
ATOM 1438 N N . LEU A 1 201 ? 12.470 4.774 -26.265 1.00 94.69 201 LEU A N 1
ATOM 1439 C CA . LEU A 1 201 ? 13.005 5.190 -27.563 1.00 94.69 201 LEU A CA 1
ATOM 1440 C C . LEU A 1 201 ? 14.436 5.720 -27.409 1.00 94.69 201 LEU A C 1
ATOM 1442 O O . LEU A 1 201 ? 14.835 6.159 -26.326 1.00 94.69 201 LEU A O 1
ATOM 1446 N N . ILE A 1 202 ? 15.214 5.700 -28.488 1.00 93.50 202 ILE A N 1
ATOM 1447 C CA . ILE A 1 202 ? 16.631 6.059 -28.498 1.00 93.50 202 ILE A CA 1
ATOM 1448 C C . ILE A 1 202 ? 16.849 7.281 -29.404 1.00 93.50 202 ILE A C 1
ATOM 1450 O O . ILE A 1 202 ? 16.851 7.198 -30.631 1.00 93.50 202 ILE A O 1
ATOM 1454 N N . ALA A 1 203 ? 17.113 8.435 -28.792 1.00 92.88 203 ALA A N 1
ATOM 1455 C CA . ALA A 1 203 ? 17.369 9.675 -29.519 1.00 92.88 203 ALA A CA 1
ATOM 1456 C C . ALA A 1 203 ? 18.816 9.831 -29.990 1.00 92.88 203 ALA A C 1
ATOM 1458 O O . ALA A 1 203 ? 19.784 9.347 -29.393 1.00 92.88 203 ALA A O 1
ATOM 1459 N N . ASN A 1 204 ? 18.951 10.616 -31.055 1.00 92.50 204 ASN A N 1
ATOM 1460 C CA . ASN A 1 204 ? 20.216 11.167 -31.504 1.00 92.50 204 ASN A CA 1
ATOM 1461 C C . ASN A 1 204 ? 20.742 12.201 -30.492 1.00 92.50 204 ASN A C 1
ATOM 1463 O O . ASN A 1 204 ? 19.947 12.897 -29.853 1.00 92.50 204 ASN A O 1
ATOM 1467 N N . PRO A 1 205 ? 22.073 12.390 -30.390 1.00 92.88 205 PRO A N 1
ATOM 1468 C CA . PRO A 1 205 ? 22.660 13.350 -29.450 1.00 92.88 205 PRO A CA 1
ATOM 1469 C C . PRO A 1 205 ? 22.135 14.787 -29.585 1.00 92.88 205 PRO A C 1
ATOM 1471 O O . PRO A 1 205 ? 22.109 15.530 -28.610 1.00 92.88 205 PRO A O 1
ATOM 1474 N N . ASN A 1 206 ? 21.670 15.176 -30.776 1.00 93.56 206 ASN A N 1
ATOM 1475 C CA . ASN A 1 206 ? 21.096 16.495 -31.052 1.00 93.56 206 ASN A CA 1
ATOM 1476 C C . ASN A 1 206 ? 19.628 16.665 -30.599 1.00 93.56 206 ASN A C 1
ATOM 1478 O O . ASN A 1 206 ? 19.017 17.668 -30.953 1.00 93.56 206 ASN A O 1
ATOM 1482 N N . GLY A 1 207 ? 19.046 15.703 -29.872 1.00 92.62 207 GLY A N 1
ATOM 1483 C CA . GLY A 1 207 ? 17.659 15.777 -29.394 1.00 92.62 207 GLY A CA 1
ATOM 1484 C C . GLY A 1 207 ? 16.603 15.406 -30.444 1.00 92.62 207 GLY A C 1
ATOM 1485 O O . GLY A 1 207 ? 15.415 15.628 -30.231 1.00 92.62 207 GLY A O 1
ATOM 1486 N N . THR A 1 208 ? 16.997 14.835 -31.586 1.00 94.12 208 THR A N 1
ATOM 1487 C CA . THR A 1 208 ? 16.047 14.321 -32.592 1.00 94.12 208 THR A CA 1
ATOM 1488 C C . THR A 1 208 ? 15.856 12.813 -32.461 1.00 94.12 208 THR A C 1
ATOM 1490 O O . THR A 1 208 ? 16.788 12.098 -32.096 1.00 94.12 208 THR A O 1
ATOM 1493 N N . LEU A 1 209 ? 14.667 12.310 -32.797 1.00 93.38 209 LEU A N 1
ATOM 1494 C CA . LEU A 1 209 ? 14.423 10.870 -32.915 1.00 93.38 209 LEU A CA 1
ATOM 1495 C C . LEU A 1 209 ? 14.653 10.393 -34.356 1.00 93.38 209 LEU A C 1
ATOM 1497 O O . LEU A 1 209 ? 14.307 11.117 -35.295 1.00 93.38 209 LEU A O 1
ATOM 1501 N N . PRO A 1 210 ? 15.201 9.181 -34.557 1.00 93.31 210 PRO A N 1
ATOM 1502 C CA . PRO A 1 210 ? 15.217 8.533 -35.864 1.00 93.31 210 PRO A CA 1
ATOM 1503 C C . PRO A 1 210 ? 13.807 8.427 -36.459 1.00 93.31 210 PRO A C 1
ATOM 1505 O O . PRO A 1 210 ? 12.823 8.259 -35.737 1.00 93.31 210 PRO A O 1
ATOM 1508 N N . SER A 1 211 ? 13.698 8.464 -37.788 1.00 94.12 211 SER A N 1
ATOM 1509 C CA . SER A 1 211 ? 12.405 8.371 -38.485 1.00 94.12 211 SER A CA 1
ATOM 1510 C C . SER A 1 211 ? 11.646 7.073 -38.191 1.00 94.12 211 SER A C 1
ATOM 1512 O O . SER A 1 211 ? 10.418 7.071 -38.226 1.00 94.12 211 SER A O 1
ATOM 1514 N N . SER A 1 212 ? 12.358 5.988 -37.868 1.00 93.81 212 SER A N 1
ATOM 1515 C CA . SER A 1 212 ? 11.770 4.716 -37.446 1.00 93.81 212 SER A CA 1
ATOM 1516 C C . SER A 1 212 ? 11.099 4.787 -36.070 1.00 93.81 212 SER A C 1
ATOM 1518 O O . SER A 1 212 ? 10.156 4.040 -35.832 1.00 93.81 212 SER A O 1
ATOM 1520 N N . GLU A 1 213 ? 11.524 5.695 -35.189 1.00 93.88 213 GLU A N 1
ATOM 1521 C CA . GLU A 1 213 ? 10.987 5.845 -33.831 1.00 93.88 213 GLU A CA 1
ATOM 1522 C C . GLU A 1 213 ? 10.015 7.020 -33.675 1.00 93.88 213 GLU A C 1
ATOM 1524 O O . GLU A 1 213 ? 9.137 6.979 -32.814 1.00 93.88 213 GLU A O 1
ATOM 1529 N N . ALA A 1 214 ? 10.139 8.055 -34.513 1.00 92.12 214 ALA A N 1
ATOM 1530 C CA . ALA A 1 214 ? 9.326 9.270 -34.448 1.00 92.12 214 ALA A CA 1
ATOM 1531 C C . ALA A 1 214 ? 7.796 9.036 -34.353 1.00 92.12 214 ALA A C 1
ATOM 1533 O O . ALA A 1 214 ? 7.146 9.793 -33.630 1.00 92.12 214 ALA A O 1
ATOM 1534 N N . PRO A 1 215 ? 7.195 8.004 -34.989 1.00 92.25 215 PRO A N 1
ATOM 1535 C CA . PRO A 1 215 ? 5.767 7.707 -34.835 1.00 92.25 215 PRO A CA 1
ATOM 1536 C C . PRO A 1 215 ? 5.331 7.253 -33.430 1.00 92.25 215 PRO A C 1
ATOM 1538 O O . PRO A 1 215 ? 4.133 7.203 -33.163 1.00 92.25 215 PRO A O 1
ATOM 1541 N N . PHE A 1 216 ? 6.266 6.898 -32.541 1.00 92.88 216 PHE A N 1
ATOM 1542 C CA . PHE A 1 216 ? 5.982 6.251 -31.251 1.00 92.88 216 PHE A CA 1
ATOM 1543 C C . PHE A 1 216 ? 6.212 7.151 -30.025 1.00 92.88 216 PHE A C 1
ATOM 1545 O O . PHE A 1 216 ? 6.203 6.666 -28.894 1.00 92.88 216 PHE A O 1
ATOM 1552 N N . THR A 1 217 ? 6.413 8.456 -30.220 1.00 89.25 217 THR A N 1
ATOM 1553 C CA . THR A 1 217 ? 6.686 9.427 -29.143 1.00 89.25 217 THR A CA 1
ATOM 1554 C C . THR A 1 217 ? 5.553 9.563 -28.128 1.00 89.25 217 THR A C 1
ATOM 1556 O O . THR A 1 217 ? 5.807 9.638 -26.924 1.00 89.25 217 THR A O 1
ATOM 1559 N N . GLY A 1 218 ? 4.304 9.579 -28.596 1.00 85.50 218 GLY A N 1
ATOM 1560 C CA . GLY A 1 218 ? 3.127 9.817 -27.758 1.00 85.50 218 GLY A CA 1
ATOM 1561 C C . GLY A 1 218 ? 3.051 11.246 -27.194 1.00 85.50 218 GLY A C 1
ATOM 1562 O O . GLY A 1 218 ? 3.810 12.129 -27.588 1.00 85.50 218 GLY A O 1
ATOM 1563 N N . ALA A 1 219 ? 2.102 11.488 -26.282 1.00 84.31 219 ALA A N 1
ATOM 1564 C CA . ALA A 1 219 ? 1.829 12.828 -25.746 1.00 84.31 219 ALA A CA 1
ATOM 1565 C C . ALA A 1 219 ? 2.751 13.230 -24.577 1.00 84.31 219 ALA A C 1
ATOM 1567 O O . ALA A 1 219 ? 3.070 14.406 -24.426 1.00 84.31 219 ALA A O 1
ATOM 1568 N N . GLY A 1 220 ? 3.176 12.271 -23.746 1.00 89.62 220 GLY A N 1
ATOM 1569 C CA . GLY A 1 220 ? 4.090 12.513 -22.625 1.00 89.62 220 GLY A CA 1
ATOM 1570 C C . GLY A 1 220 ? 5.512 12.062 -22.940 1.00 89.62 220 GLY A C 1
ATOM 1571 O O . GLY A 1 220 ? 5.788 10.867 -22.889 1.00 89.62 220 GLY A O 1
ATOM 1572 N N . VAL A 1 221 ? 6.414 12.996 -23.239 1.00 95.62 221 VAL A N 1
ATOM 1573 C CA . VAL A 1 221 ? 7.816 12.681 -23.559 1.00 95.62 221 VAL A CA 1
ATOM 1574 C C . VAL A 1 221 ? 8.719 13.040 -22.384 1.00 95.62 221 VAL A C 1
ATOM 1576 O O . VAL A 1 221 ? 8.733 14.183 -21.923 1.00 95.62 221 VAL A O 1
ATOM 1579 N N . TYR A 1 222 ? 9.509 12.072 -21.928 1.00 96.88 222 TYR A N 1
ATOM 1580 C CA . TYR A 1 222 ? 10.537 12.265 -20.911 1.00 96.88 222 TYR A CA 1
ATOM 1581 C C . TYR A 1 222 ? 11.917 12.010 -21.503 1.00 96.88 222 TYR A C 1
ATOM 1583 O O . TYR A 1 222 ? 12.139 10.958 -22.090 1.00 96.88 222 TYR A O 1
ATOM 1591 N N . VAL A 1 223 ? 12.863 12.927 -21.314 1.00 96.75 223 VAL A N 1
ATOM 1592 C CA . VAL A 1 223 ? 14.270 12.698 -21.673 1.00 96.75 223 VAL A CA 1
ATOM 1593 C C . VAL A 1 223 ? 15.016 12.214 -20.438 1.00 96.75 223 VAL A C 1
ATOM 1595 O O . VAL A 1 223 ? 15.037 12.907 -19.420 1.00 96.75 223 VAL A O 1
ATOM 1598 N N . LEU A 1 224 ? 15.633 11.039 -20.516 1.00 95.81 224 LEU A N 1
ATOM 1599 C CA . LEU A 1 224 ? 16.382 10.449 -19.410 1.00 95.81 224 LEU A CA 1
ATOM 1600 C C . LEU A 1 224 ? 17.887 10.638 -19.613 1.00 95.81 224 LEU A C 1
ATOM 1602 O O . LEU A 1 224 ? 18.419 10.374 -20.694 1.00 95.81 224 LEU A O 1
ATOM 1606 N N . GLY A 1 225 ? 18.569 11.069 -18.553 1.00 93.00 225 GLY A N 1
ATOM 1607 C CA . GLY A 1 225 ? 20.011 11.320 -18.567 1.00 93.00 225 GLY A CA 1
ATOM 1608 C C . GLY A 1 225 ? 20.383 12.763 -18.923 1.00 93.00 225 GLY A C 1
ATOM 1609 O O . GLY A 1 225 ? 19.541 13.594 -19.270 1.00 93.00 225 GLY A O 1
ATOM 1610 N N . GLY A 1 226 ? 21.665 13.096 -18.765 1.00 92.19 226 GLY A N 1
ATOM 1611 C CA . GLY A 1 226 ? 22.166 14.469 -18.896 1.00 92.19 226 GLY A CA 1
ATOM 1612 C C . GLY A 1 226 ? 22.132 15.031 -20.330 1.00 92.19 226 GLY A C 1
ATOM 1613 O O . GLY A 1 226 ? 22.137 14.268 -21.300 1.00 92.19 226 GLY A O 1
ATOM 1614 N N . PRO A 1 227 ? 22.166 16.370 -20.490 1.00 91.19 227 PRO A N 1
ATOM 1615 C CA . PRO A 1 227 ? 22.103 17.034 -21.798 1.00 91.19 227 PRO A CA 1
ATOM 1616 C C . PRO A 1 227 ? 23.302 16.733 -22.714 1.00 91.19 227 PRO A C 1
ATOM 1618 O O . PRO A 1 227 ? 23.228 16.963 -23.916 1.00 91.19 227 PRO A O 1
ATOM 1621 N N . SER A 1 228 ? 24.400 16.192 -22.172 1.00 87.88 228 SER A N 1
ATOM 1622 C CA . SER A 1 228 ? 25.560 15.740 -22.950 1.00 87.88 228 SER A CA 1
ATOM 1623 C C . SER A 1 228 ? 25.319 14.436 -23.721 1.00 87.88 228 SER A C 1
ATOM 1625 O O . SER A 1 228 ? 26.049 14.158 -24.670 1.00 87.88 228 SER A O 1
ATOM 1627 N N . LEU A 1 229 ? 24.325 13.630 -23.324 1.00 88.69 229 LEU A N 1
ATOM 1628 C CA . LEU A 1 229 ? 23.949 12.396 -24.025 1.00 88.69 229 LEU A CA 1
ATOM 1629 C C . LEU A 1 229 ? 22.883 12.654 -25.091 1.00 88.69 229 LEU A C 1
ATOM 1631 O O . LEU A 1 229 ? 22.964 12.096 -26.184 1.00 88.69 229 LEU A O 1
ATOM 1635 N N . VAL A 1 230 ? 21.890 13.479 -24.756 1.00 92.12 230 VAL A N 1
ATOM 1636 C CA . VAL A 1 230 ? 20.783 13.883 -25.631 1.00 92.12 230 VAL A CA 1
ATOM 1637 C C . VAL A 1 230 ? 20.438 15.325 -25.298 1.00 92.12 230 VAL A C 1
ATOM 1639 O O . VAL A 1 230 ? 20.091 15.603 -24.147 1.00 92.12 230 VAL A O 1
ATOM 1642 N N . ALA A 1 231 ? 20.505 16.225 -26.280 1.00 94.31 231 ALA A N 1
ATOM 1643 C CA . ALA A 1 231 ? 20.051 17.608 -26.134 1.00 94.31 231 ALA A CA 1
ATOM 1644 C C . ALA A 1 231 ? 18.559 17.686 -25.751 1.00 94.31 231 ALA A C 1
ATOM 1646 O O . ALA A 1 231 ? 17.826 16.701 -25.841 1.00 94.31 231 ALA A O 1
ATOM 1647 N N . ASP A 1 232 ? 18.099 18.841 -25.274 1.00 93.75 232 ASP A N 1
ATOM 1648 C CA . ASP A 1 232 ? 16.689 19.006 -24.906 1.00 93.75 232 ASP A CA 1
ATOM 1649 C C . ASP A 1 232 ? 15.765 18.831 -26.116 1.00 93.75 232 ASP A C 1
ATOM 1651 O O . ASP A 1 232 ? 16.029 19.341 -27.206 1.00 93.75 232 ASP A O 1
ATOM 1655 N N . ILE A 1 233 ? 14.666 18.108 -25.901 1.00 93.06 233 ILE A N 1
ATOM 1656 C CA . ILE A 1 233 ? 13.616 17.895 -26.897 1.00 93.06 233 ILE A CA 1
ATOM 1657 C C . ILE A 1 233 ? 12.473 18.861 -26.565 1.00 93.06 233 ILE A C 1
ATOM 1659 O O . ILE A 1 233 ? 11.963 18.810 -25.442 1.00 93.06 233 ILE A O 1
ATOM 1663 N N . PRO A 1 234 ? 12.054 19.748 -27.488 1.00 90.62 234 PRO A N 1
ATOM 1664 C CA . PRO A 1 234 ? 10.977 20.697 -27.225 1.00 90.62 234 PRO A CA 1
ATOM 1665 C C . PRO A 1 234 ? 9.704 20.010 -26.709 1.00 90.62 234 PRO A C 1
ATOM 1667 O O . PRO A 1 234 ? 9.199 19.078 -27.330 1.00 90.62 234 PRO A O 1
ATOM 1670 N N . GLY A 1 235 ? 9.191 20.475 -25.566 1.00 90.75 235 GLY A N 1
ATOM 1671 C CA . GLY A 1 235 ? 7.995 19.923 -24.917 1.00 90.75 235 GLY A CA 1
ATOM 1672 C C . GLY A 1 235 ? 8.226 18.671 -24.059 1.00 90.75 235 GLY A C 1
ATOM 1673 O O . GLY A 1 235 ? 7.292 18.234 -23.391 1.00 90.75 235 GLY A O 1
ATOM 1674 N N . ALA A 1 236 ? 9.439 18.111 -24.027 1.00 95.62 236 ALA A N 1
ATOM 1675 C CA . ALA A 1 236 ? 9.764 16.969 -23.178 1.00 95.62 236 ALA A CA 1
ATOM 1676 C C . ALA A 1 236 ? 10.230 17.391 -21.773 1.00 95.62 236 ALA A C 1
ATOM 1678 O O . ALA A 1 236 ? 10.876 18.423 -21.593 1.00 95.62 236 ALA A O 1
ATOM 1679 N N . THR A 1 237 ? 9.954 16.553 -20.770 1.00 96.62 237 THR A N 1
ATOM 1680 C CA . THR A 1 237 ? 10.446 16.740 -19.394 1.00 96.62 237 THR A CA 1
ATOM 1681 C C . THR A 1 237 ? 11.750 15.975 -19.189 1.00 96.62 237 THR A C 1
ATOM 1683 O O . THR A 1 237 ? 11.794 14.765 -19.399 1.00 96.62 237 THR A O 1
ATOM 1686 N N . ARG A 1 238 ? 12.824 16.637 -18.749 1.00 97.06 238 ARG A N 1
ATOM 1687 C CA . ARG A 1 238 ? 14.098 15.956 -18.469 1.00 97.06 238 ARG A CA 1
ATOM 1688 C C . ARG A 1 238 ? 14.157 15.415 -17.039 1.00 97.06 238 ARG A C 1
ATOM 1690 O O . ARG A 1 238 ? 13.926 16.156 -16.088 1.00 97.06 238 ARG A O 1
ATOM 1697 N N . LEU A 1 239 ? 14.574 14.157 -16.895 1.00 97.06 239 LEU A N 1
ATOM 1698 C CA . LEU A 1 239 ? 14.901 13.510 -15.622 1.00 97.06 239 LEU A CA 1
ATOM 1699 C C . LEU A 1 239 ? 16.366 13.050 -15.668 1.00 97.06 239 LEU A C 1
ATOM 1701 O O . LEU A 1 239 ? 16.712 12.097 -16.367 1.00 97.06 239 LEU A O 1
ATOM 1705 N N . ALA A 1 240 ? 17.247 13.762 -14.964 1.00 96.19 240 ALA A N 1
ATOM 1706 C CA . ALA A 1 240 ? 18.693 13.562 -15.056 1.00 96.19 240 ALA A CA 1
ATOM 1707 C C . ALA A 1 240 ? 19.410 13.855 -13.736 1.00 96.19 240 ALA A C 1
ATOM 1709 O O . ALA A 1 240 ? 19.112 14.851 -13.073 1.00 96.19 240 ALA A O 1
ATOM 1710 N N . GLY A 1 241 ? 20.385 13.014 -13.391 1.00 94.00 241 GLY A N 1
ATOM 1711 C CA . GLY A 1 241 ? 21.320 13.238 -12.293 1.00 94.00 241 GLY A CA 1
ATOM 1712 C C . GLY A 1 241 ? 22.768 13.368 -12.766 1.00 94.00 241 GLY A C 1
ATOM 1713 O O . GLY A 1 241 ? 23.064 13.328 -13.959 1.00 94.00 241 GLY A O 1
ATOM 1714 N N . THR A 1 242 ? 23.684 13.532 -11.811 1.00 92.38 242 THR A N 1
ATOM 1715 C CA . THR A 1 242 ? 25.135 13.621 -12.061 1.00 92.38 242 THR A CA 1
ATOM 1716 C C . THR A 1 242 ? 25.765 12.282 -12.441 1.00 92.38 242 THR A C 1
ATOM 1718 O O . THR A 1 242 ? 26.814 12.249 -13.076 1.00 92.38 242 THR A O 1
ATOM 1721 N N . ASP A 1 243 ? 25.132 11.181 -12.049 1.00 91.50 243 ASP A N 1
ATOM 1722 C CA . ASP A 1 243 ? 25.479 9.815 -12.418 1.00 91.50 243 ASP A CA 1
ATOM 1723 C C . ASP A 1 243 ? 24.202 8.965 -12.535 1.00 91.50 243 ASP A C 1
ATOM 1725 O O . ASP A 1 243 ? 23.092 9.457 -12.326 1.00 91.50 243 ASP A O 1
ATOM 1729 N N . ARG A 1 244 ? 24.349 7.674 -12.854 1.00 91.38 244 ARG A N 1
ATOM 1730 C CA . ARG A 1 244 ? 23.209 6.759 -13.023 1.00 91.38 244 ARG A CA 1
ATOM 1731 C C . ARG A 1 244 ? 22.343 6.582 -11.778 1.00 91.38 244 ARG A C 1
ATOM 1733 O O . ARG A 1 244 ? 21.150 6.334 -11.910 1.00 91.38 244 ARG A O 1
ATOM 1740 N N . TYR A 1 245 ? 22.931 6.666 -10.588 1.00 93.44 245 TYR A N 1
ATOM 1741 C CA . TYR A 1 245 ? 22.213 6.485 -9.329 1.00 93.44 245 TYR A CA 1
ATOM 1742 C C . TYR A 1 245 ? 21.413 7.751 -9.018 1.00 93.44 245 TYR A C 1
ATOM 1744 O O . TYR A 1 245 ? 20.242 7.672 -8.660 1.00 93.44 245 TYR A O 1
ATOM 1752 N N . ALA A 1 246 ? 22.001 8.921 -9.278 1.00 94.25 246 ALA A N 1
ATOM 1753 C CA . ALA A 1 246 ? 21.306 10.197 -9.204 1.00 94.25 246 ALA A CA 1
ATOM 1754 C C . ALA A 1 246 ? 20.199 10.318 -10.271 1.00 94.25 246 ALA A C 1
ATOM 1756 O O . ALA A 1 246 ? 19.126 10.835 -9.970 1.00 94.25 246 ALA A O 1
ATOM 1757 N N . THR A 1 247 ? 20.398 9.827 -11.504 1.00 95.44 247 THR A N 1
ATOM 1758 C CA . THR A 1 247 ? 19.310 9.758 -12.500 1.00 95.44 247 THR A CA 1
ATOM 1759 C C . THR A 1 247 ? 18.201 8.826 -12.011 1.00 95.44 247 THR A C 1
ATOM 1761 O O . THR A 1 247 ? 17.032 9.201 -12.078 1.00 95.44 247 THR A O 1
ATOM 1764 N N . ASN A 1 248 ? 18.544 7.650 -11.473 1.00 96.56 248 ASN A N 1
ATOM 1765 C CA . ASN A 1 248 ? 17.569 6.716 -10.910 1.00 96.56 248 ASN A CA 1
ATOM 1766 C C . ASN A 1 248 ? 16.731 7.362 -9.796 1.00 96.56 248 ASN A C 1
ATOM 1768 O O . ASN A 1 248 ? 15.507 7.291 -9.842 1.00 96.56 248 ASN A O 1
ATOM 1772 N N . GLU A 1 249 ? 17.362 8.088 -8.869 1.00 96.25 249 GLU A N 1
ATOM 1773 C CA . GLU A 1 249 ? 16.668 8.875 -7.843 1.00 96.25 249 GLU A CA 1
ATOM 1774 C C . GLU A 1 249 ? 15.714 9.912 -8.457 1.00 96.25 249 GLU A C 1
ATOM 1776 O O . GLU A 1 249 ? 14.560 10.011 -8.036 1.00 96.25 249 GLU A O 1
ATOM 1781 N N . LYS A 1 250 ? 16.156 10.677 -9.467 1.00 97.31 250 LYS A N 1
ATOM 1782 C CA . LYS A 1 250 ? 15.313 11.686 -10.137 1.00 97.31 250 LYS A CA 1
ATOM 1783 C C . LYS A 1 250 ? 14.124 11.074 -10.865 1.00 97.31 250 LYS A C 1
ATOM 1785 O O . LYS A 1 250 ? 13.063 11.685 -10.890 1.00 97.31 250 LYS A O 1
ATOM 1790 N N . ILE A 1 251 ? 14.286 9.885 -11.434 1.00 96.94 251 ILE A N 1
ATOM 1791 C CA . ILE A 1 251 ? 13.193 9.159 -12.082 1.00 96.94 251 ILE A CA 1
ATOM 1792 C C . ILE A 1 251 ? 12.204 8.642 -11.037 1.00 96.94 251 ILE A C 1
ATOM 1794 O O . ILE A 1 251 ? 11.009 8.885 -11.168 1.00 96.94 251 ILE A O 1
ATOM 1798 N N . ILE A 1 252 ? 12.691 7.993 -9.977 1.00 97.19 252 ILE A N 1
ATOM 1799 C CA . ILE A 1 252 ? 11.845 7.435 -8.912 1.00 97.19 252 ILE A CA 1
ATOM 1800 C C . ILE A 1 252 ? 11.044 8.524 -8.195 1.00 97.19 252 ILE A C 1
ATOM 1802 O O . ILE A 1 252 ? 9.870 8.334 -7.906 1.00 97.19 252 ILE A O 1
ATOM 1806 N N . THR A 1 253 ? 11.662 9.677 -7.943 1.00 95.62 253 THR A N 1
ATOM 1807 C CA . THR A 1 253 ? 11.012 10.802 -7.249 1.00 95.62 253 THR A CA 1
ATOM 1808 C C . THR A 1 253 ? 10.210 11.717 -8.177 1.00 95.62 253 THR A C 1
ATOM 1810 O O . THR A 1 253 ? 9.344 12.451 -7.708 1.00 95.62 253 THR A O 1
ATOM 1813 N N . GLY A 1 254 ? 10.495 11.699 -9.483 1.00 95.56 254 GLY A N 1
ATOM 1814 C CA . GLY A 1 254 ? 9.793 12.489 -10.498 1.00 95.56 254 GLY A CA 1
ATOM 1815 C C . GLY A 1 254 ? 8.572 11.794 -11.107 1.00 95.56 254 GLY A C 1
ATOM 1816 O O . GLY A 1 254 ? 7.795 12.440 -11.808 1.00 95.56 254 GLY A O 1
ATOM 1817 N N . LEU A 1 255 ? 8.401 10.495 -10.853 1.00 95.81 255 LEU A N 1
ATOM 1818 C CA . LEU A 1 255 ? 7.273 9.678 -11.299 1.00 95.81 255 LEU A CA 1
ATOM 1819 C C . LEU A 1 255 ? 6.518 9.108 -10.091 1.00 95.81 255 LEU A C 1
ATOM 1821 O O . LEU A 1 255 ? 7.008 9.112 -8.964 1.00 95.81 255 LEU A O 1
ATOM 1825 N N . THR A 1 256 ? 5.304 8.612 -10.317 1.00 95.94 256 THR A N 1
ATOM 1826 C CA . THR A 1 256 ? 4.470 8.032 -9.255 1.00 95.94 256 THR A CA 1
ATOM 1827 C C . THR A 1 256 ? 4.638 6.519 -9.205 1.00 95.94 256 THR A C 1
ATOM 1829 O O . THR A 1 256 ? 4.269 5.840 -10.153 1.00 95.94 256 THR A O 1
ATOM 1832 N N . PHE A 1 257 ? 5.144 5.997 -8.090 1.00 97.44 257 PHE A N 1
ATOM 1833 C CA . PHE A 1 257 ? 5.279 4.560 -7.839 1.00 97.44 257 PHE A CA 1
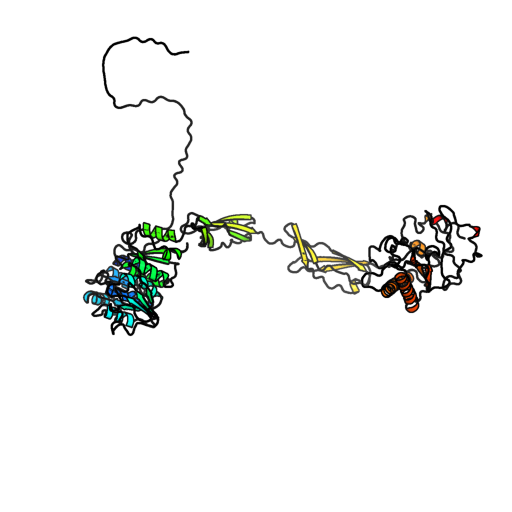ATOM 1834 C C . PHE A 1 257 ? 4.529 4.142 -6.575 1.00 97.44 257 PHE A C 1
ATOM 1836 O O . PHE A 1 257 ? 4.257 4.964 -5.696 1.00 97.44 257 PHE A O 1
ATOM 1843 N N . LYS A 1 258 ? 4.260 2.841 -6.450 1.00 97.00 258 LYS A N 1
ATOM 1844 C CA . LYS A 1 258 ? 3.843 2.206 -5.197 1.00 97.00 258 LYS A CA 1
ATOM 1845 C C . LYS A 1 258 ? 5.043 1.603 -4.479 1.00 97.00 258 LYS A C 1
ATOM 1847 O O . LYS A 1 258 ? 5.817 0.843 -5.059 1.00 97.00 258 LYS A O 1
ATOM 1852 N N . TYR A 1 259 ? 5.149 1.894 -3.188 1.00 95.62 259 TYR A N 1
ATOM 1853 C CA . TYR A 1 259 ? 6.274 1.485 -2.345 1.00 95.62 259 TYR A CA 1
ATOM 1854 C C . TYR A 1 259 ? 5.952 0.283 -1.442 1.00 95.62 259 TYR A C 1
ATOM 1856 O O . TYR A 1 259 ? 6.713 -0.014 -0.522 1.00 95.62 259 TYR A O 1
ATOM 1864 N N . ASP A 1 260 ? 4.861 -0.454 -1.700 1.00 93.38 260 ASP A N 1
ATOM 1865 C CA . ASP A 1 260 ? 4.577 -1.733 -1.024 1.00 93.38 260 ASP A CA 1
ATOM 1866 C C . ASP A 1 260 ? 5.709 -2.749 -1.253 1.00 93.38 260 ASP A C 1
ATOM 1868 O O . ASP A 1 260 ? 6.090 -3.500 -0.352 1.00 93.38 260 ASP A O 1
ATOM 1872 N N . LYS A 1 261 ? 6.285 -2.735 -2.463 1.00 94.94 261 LYS A N 1
ATOM 1873 C CA . LYS A 1 261 ? 7.508 -3.452 -2.830 1.00 94.94 261 LYS A CA 1
ATOM 1874 C C . LYS A 1 261 ? 8.500 -2.488 -3.465 1.00 94.94 261 LYS A C 1
ATOM 1876 O O . LYS A 1 261 ? 8.108 -1.595 -4.210 1.00 94.94 261 LYS A O 1
ATOM 1881 N N . VAL A 1 262 ? 9.784 -2.699 -3.203 1.00 96.19 262 VAL A N 1
ATOM 1882 C CA . VAL A 1 262 ? 10.893 -1.952 -3.805 1.00 96.19 262 VAL A CA 1
ATOM 1883 C C . VAL A 1 262 ? 11.943 -2.948 -4.262 1.00 96.19 262 VAL A C 1
ATOM 1885 O O . VAL A 1 262 ? 12.414 -3.759 -3.465 1.00 96.19 262 VAL A O 1
ATOM 1888 N N . TYR A 1 263 ? 12.320 -2.890 -5.536 1.00 96.56 263 TYR A N 1
ATOM 1889 C CA . TYR A 1 263 ? 13.293 -3.814 -6.108 1.00 96.56 263 TYR A CA 1
ATOM 1890 C C . TYR A 1 263 ? 14.662 -3.149 -6.193 1.00 96.56 263 TYR A C 1
ATOM 1892 O O . TYR A 1 263 ? 14.783 -2.048 -6.720 1.00 96.56 263 TYR A O 1
ATOM 1900 N N . LEU A 1 264 ? 15.692 -3.817 -5.682 1.00 95.50 264 LEU A N 1
ATOM 1901 C CA . LEU A 1 264 ? 17.083 -3.386 -5.760 1.00 95.50 264 LEU A CA 1
ATOM 1902 C C . LEU A 1 264 ? 17.808 -4.217 -6.804 1.00 95.50 264 LEU A C 1
ATOM 1904 O O . LEU A 1 264 ? 17.851 -5.439 -6.689 1.00 95.50 264 LEU A O 1
ATOM 1908 N N . ALA A 1 265 ? 18.432 -3.570 -7.779 1.00 94.62 265 ALA A N 1
ATOM 1909 C CA . ALA A 1 265 ? 19.230 -4.257 -8.785 1.00 94.62 265 ALA A CA 1
ATOM 1910 C C . ALA A 1 265 ? 20.546 -3.530 -9.041 1.00 94.62 265 ALA A C 1
ATOM 1912 O O . ALA A 1 265 ? 20.657 -2.313 -8.890 1.00 94.62 265 ALA A O 1
ATOM 1913 N N . ASN A 1 266 ? 21.567 -4.279 -9.448 1.00 92.94 266 ASN A N 1
ATOM 1914 C CA . ASN A 1 266 ? 22.882 -3.703 -9.674 1.00 92.94 266 ASN A CA 1
ATOM 1915 C C . ASN A 1 266 ? 22.916 -2.851 -10.958 1.00 92.94 266 ASN A C 1
ATOM 1917 O O . ASN A 1 266 ? 22.757 -3.353 -12.072 1.00 92.94 266 ASN A O 1
ATOM 1921 N N . GLY A 1 267 ? 23.171 -1.554 -10.798 1.00 91.69 267 GLY A N 1
ATOM 1922 C CA . GLY A 1 267 ? 23.250 -0.564 -11.867 1.00 91.69 267 GLY A CA 1
ATOM 1923 C C . GLY A 1 267 ? 24.523 -0.632 -12.713 1.00 91.69 267 GLY A C 1
ATOM 1924 O O . GLY A 1 267 ? 24.627 0.117 -13.681 1.00 91.69 267 GLY A O 1
ATOM 1925 N N . GLU A 1 268 ? 25.495 -1.495 -12.394 1.00 89.88 268 GLU A N 1
ATOM 1926 C CA . GLU A 1 268 ? 26.695 -1.737 -13.211 1.00 89.88 268 GLU A CA 1
ATOM 1927 C C . GLU A 1 268 ? 26.533 -2.943 -14.143 1.00 89.88 268 GLU A C 1
ATOM 1929 O O . GLU A 1 268 ? 26.903 -2.867 -15.319 1.00 89.88 268 GLU A O 1
ATOM 1934 N N . THR A 1 269 ? 25.967 -4.045 -13.639 1.00 89.62 269 THR A N 1
ATOM 1935 C CA . THR A 1 269 ? 25.738 -5.273 -14.421 1.00 89.62 269 THR A CA 1
ATOM 1936 C C . THR A 1 269 ? 24.426 -5.249 -15.196 1.00 89.62 269 THR A C 1
ATOM 1938 O O . THR A 1 269 ? 24.383 -5.831 -16.281 1.00 89.62 269 THR A O 1
ATOM 1941 N N . MET A 1 270 ? 23.401 -4.549 -14.689 1.00 89.38 270 MET A N 1
ATOM 1942 C CA . MET A 1 270 ? 22.154 -4.144 -15.362 1.00 89.38 270 MET A CA 1
ATOM 1943 C C . MET A 1 270 ? 21.188 -5.255 -15.813 1.00 89.38 270 MET A C 1
ATOM 1945 O O . MET A 1 270 ? 19.987 -5.014 -15.907 1.00 89.38 270 MET A O 1
ATOM 1949 N N . VAL A 1 271 ? 21.675 -6.464 -16.089 1.00 92.69 271 VAL A N 1
ATOM 1950 C CA . VAL A 1 271 ? 20.876 -7.570 -16.642 1.00 92.69 271 VAL A CA 1
ATOM 1951 C C . VAL A 1 271 ? 19.755 -8.023 -15.702 1.00 92.69 271 VAL A C 1
ATOM 1953 O O . VAL A 1 271 ? 18.643 -8.276 -16.160 1.00 92.69 271 VAL A O 1
ATOM 1956 N N . ASP A 1 272 ? 20.008 -8.044 -14.392 1.00 94.69 272 ASP A N 1
ATOM 1957 C CA . ASP A 1 272 ? 19.002 -8.432 -13.396 1.00 94.69 272 ASP A CA 1
ATOM 1958 C C . ASP A 1 272 ? 17.905 -7.359 -13.266 1.00 94.69 272 ASP A C 1
ATOM 1960 O O . ASP A 1 272 ? 16.731 -7.690 -13.101 1.00 94.69 272 ASP A O 1
ATOM 1964 N N . ALA A 1 273 ? 18.263 -6.077 -13.430 1.00 95.00 273 ALA A N 1
ATOM 1965 C CA . ALA A 1 273 ? 17.306 -4.969 -13.469 1.00 95.00 273 ALA A CA 1
ATOM 1966 C C . ALA A 1 273 ? 16.391 -5.069 -14.697 1.00 95.00 273 ALA A C 1
ATOM 1968 O O . ALA A 1 273 ? 15.181 -4.882 -14.586 1.00 95.00 273 ALA A O 1
ATOM 1969 N N . LEU A 1 274 ? 16.959 -5.409 -15.862 1.00 94.88 274 LEU A N 1
ATOM 1970 C CA . LEU A 1 274 ? 16.188 -5.622 -17.085 1.00 94.88 274 LEU A CA 1
ATOM 1971 C C . LEU A 1 274 ? 15.181 -6.761 -16.905 1.00 94.88 274 LEU A C 1
ATOM 1973 O O . LEU A 1 274 ? 13.994 -6.552 -17.142 1.00 94.88 274 LEU A O 1
ATOM 1977 N N . ALA A 1 275 ? 15.629 -7.933 -16.442 1.00 96.06 275 ALA A N 1
ATOM 1978 C CA . ALA A 1 275 ? 14.745 -9.073 -16.203 1.00 96.06 275 ALA A CA 1
ATOM 1979 C C . ALA A 1 275 ? 13.643 -8.733 -15.181 1.00 96.06 275 ALA A C 1
ATOM 1981 O O . ALA A 1 275 ? 12.460 -8.995 -15.407 1.00 96.06 275 ALA A O 1
ATOM 1982 N N . GLY A 1 276 ? 14.024 -8.071 -14.086 1.00 96.56 276 GLY A N 1
ATOM 1983 C CA . GLY A 1 276 ? 13.129 -7.690 -12.996 1.00 96.56 276 GLY A CA 1
ATOM 1984 C C . GLY A 1 276 ? 12.176 -6.539 -13.286 1.00 96.56 276 GLY A C 1
ATOM 1985 O O . GLY A 1 276 ? 11.229 -6.355 -12.527 1.00 96.56 276 GLY A O 1
ATOM 1986 N N . SER A 1 277 ? 12.384 -5.773 -14.359 1.00 96.69 277 SER A N 1
ATOM 1987 C CA . SER A 1 277 ? 11.524 -4.634 -14.711 1.00 96.69 277 SER A CA 1
ATOM 1988 C C . SER A 1 277 ? 10.057 -5.048 -14.873 1.00 96.69 277 SER A C 1
ATOM 1990 O O . SER A 1 277 ? 9.165 -4.408 -14.322 1.00 96.69 277 SER A O 1
ATOM 1992 N N . SER A 1 278 ? 9.827 -6.176 -15.549 1.00 96.12 278 SER A N 1
ATOM 1993 C CA . SER A 1 278 ? 8.509 -6.778 -15.768 1.00 96.12 278 SER A CA 1
ATOM 1994 C C . SER A 1 278 ? 7.860 -7.298 -14.478 1.00 96.12 278 SER A C 1
ATOM 1996 O O . SER A 1 278 ? 6.650 -7.175 -14.312 1.00 96.12 278 SER A O 1
ATOM 1998 N N . LEU A 1 279 ? 8.656 -7.817 -13.535 1.00 97.44 279 LEU A N 1
ATOM 1999 C CA . LEU A 1 279 ? 8.184 -8.230 -12.210 1.00 97.44 279 LEU A CA 1
ATOM 2000 C C . LEU A 1 279 ? 7.780 -7.016 -11.363 1.00 97.44 279 LEU A C 1
ATOM 2002 O O . LEU A 1 279 ? 6.689 -6.995 -10.799 1.00 97.44 279 LEU A O 1
ATOM 2006 N N . ALA A 1 280 ? 8.637 -5.994 -11.306 1.00 98.06 280 ALA A N 1
ATOM 2007 C CA . ALA A 1 280 ? 8.370 -4.761 -10.569 1.00 98.06 280 ALA A CA 1
ATOM 2008 C C . ALA A 1 280 ? 7.139 -4.019 -11.112 1.00 98.06 280 ALA A C 1
ATOM 2010 O O . ALA A 1 280 ? 6.373 -3.434 -10.347 1.00 98.06 280 ALA A O 1
ATOM 2011 N N . ALA A 1 281 ? 6.908 -4.098 -12.424 1.00 97.88 281 ALA A N 1
ATOM 2012 C CA . ALA A 1 281 ? 5.758 -3.491 -13.074 1.00 97.88 281 ALA A CA 1
ATOM 2013 C C . ALA A 1 281 ? 4.408 -4.059 -12.608 1.00 97.88 281 ALA A C 1
ATOM 2015 O O . ALA A 1 281 ? 3.423 -3.326 -12.581 1.00 97.88 281 ALA A O 1
ATOM 2016 N N . GLN A 1 282 ? 4.347 -5.333 -12.198 1.00 96.50 282 GLN A N 1
ATOM 2017 C CA . GLN A 1 282 ? 3.094 -5.954 -11.748 1.00 96.50 282 GLN A CA 1
ATOM 2018 C C . GLN A 1 282 ? 2.497 -5.263 -10.514 1.00 96.50 282 GLN A C 1
ATOM 2020 O O . GLN A 1 282 ? 1.281 -5.271 -10.324 1.00 96.50 282 GLN A O 1
ATOM 2025 N N . THR A 1 283 ? 3.350 -4.670 -9.677 1.00 96.69 283 THR A N 1
ATOM 2026 C CA . THR A 1 283 ? 2.954 -3.944 -8.465 1.00 96.69 283 THR A CA 1
ATOM 2027 C C . THR A 1 283 ? 3.192 -2.441 -8.569 1.00 96.69 283 THR A C 1
ATOM 2029 O O . THR A 1 283 ? 3.086 -1.756 -7.556 1.00 96.69 283 THR A O 1
ATOM 2032 N N . ASP A 1 284 ? 3.473 -1.926 -9.774 1.00 97.25 284 ASP A N 1
ATOM 2033 C CA . ASP A 1 284 ? 3.815 -0.516 -10.023 1.00 97.25 284 ASP A CA 1
ATOM 2034 C C . ASP A 1 284 ? 4.967 -0.032 -9.119 1.00 97.25 284 ASP A C 1
ATOM 2036 O O . ASP A 1 284 ? 4.954 1.064 -8.557 1.00 97.25 284 ASP A O 1
ATOM 2040 N N . SER A 1 285 ? 5.949 -0.914 -8.914 1.00 97.69 285 SER A N 1
ATOM 2041 C CA . SER A 1 285 ? 7.034 -0.736 -7.952 1.00 97.69 285 SER A CA 1
ATOM 2042 C C . SER A 1 285 ? 8.290 -0.130 -8.582 1.00 97.69 285 SER A C 1
ATOM 2044 O O . SER A 1 285 ? 8.617 -0.409 -9.746 1.00 97.69 285 SER A O 1
ATOM 2046 N N . PRO A 1 286 ? 9.053 0.670 -7.816 1.00 97.31 286 PRO A N 1
ATOM 2047 C CA . PRO A 1 286 ? 10.281 1.262 -8.315 1.00 97.31 286 PRO A CA 1
ATOM 2048 C C . PRO A 1 286 ? 11.396 0.214 -8.423 1.00 97.31 286 PRO A C 1
ATOM 2050 O O . PRO A 1 286 ? 11.537 -0.676 -7.575 1.00 97.31 286 PRO A O 1
ATOM 2053 N N . MET A 1 287 ? 12.215 0.365 -9.465 1.00 96.44 287 MET A N 1
ATOM 2054 C CA . MET A 1 287 ? 13.497 -0.319 -9.620 1.00 96.44 287 MET A CA 1
ATOM 2055 C C . MET A 1 287 ? 14.617 0.621 -9.164 1.00 96.44 287 MET A C 1
ATOM 2057 O O . MET A 1 287 ? 15.012 1.533 -9.893 1.00 96.44 287 MET A O 1
ATOM 2061 N N . VAL A 1 288 ? 15.127 0.401 -7.956 1.00 95.69 288 VAL A N 1
ATOM 2062 C CA . VAL A 1 288 ? 16.233 1.163 -7.372 1.00 95.69 288 VAL A CA 1
ATOM 2063 C C . VAL A 1 288 ? 17.555 0.560 -7.832 1.00 95.69 288 VAL A C 1
ATOM 2065 O O . VAL A 1 288 ? 17.868 -0.600 -7.548 1.00 95.69 288 VAL A O 1
ATOM 2068 N N . LEU A 1 289 ? 18.354 1.358 -8.535 1.00 94.19 289 LEU A N 1
ATOM 2069 C CA . LEU A 1 289 ? 19.691 0.949 -8.942 1.00 94.19 289 LEU A CA 1
ATOM 2070 C C . LEU A 1 289 ? 20.671 1.136 -7.786 1.00 94.19 289 LEU A C 1
ATOM 2072 O O . LEU A 1 289 ? 20.781 2.211 -7.205 1.00 94.19 289 LEU A O 1
ATOM 2076 N N . VAL A 1 290 ? 21.424 0.081 -7.498 1.00 92.88 290 VAL A N 1
ATOM 2077 C CA . VAL A 1 290 ? 22.482 0.055 -6.484 1.00 92.88 290 VAL A CA 1
ATOM 2078 C C . VAL A 1 290 ? 23.783 -0.477 -7.066 1.00 92.88 290 VAL A C 1
ATOM 2080 O O . VAL A 1 290 ? 23.833 -0.927 -8.206 1.00 92.88 290 VAL A O 1
ATOM 2083 N N . ASN A 1 291 ? 24.858 -0.453 -6.294 1.00 87.75 291 ASN A N 1
ATOM 2084 C CA . ASN A 1 291 ? 26.082 -1.180 -6.607 1.00 87.75 291 ASN A CA 1
ATOM 2085 C C . ASN A 1 291 ? 26.464 -2.094 -5.436 1.00 87.75 291 ASN A C 1
ATOM 2087 O O . ASN A 1 291 ? 25.734 -2.223 -4.457 1.00 87.75 291 ASN A O 1
ATOM 2091 N N . SER A 1 292 ? 27.616 -2.750 -5.546 1.00 84.75 292 SER A N 1
ATOM 2092 C CA . SER A 1 292 ? 28.153 -3.596 -4.479 1.00 84.75 292 SER A CA 1
ATOM 2093 C C . SER A 1 292 ? 28.815 -2.803 -3.341 1.00 84.75 292 SER A C 1
ATOM 2095 O O . SER A 1 292 ? 29.334 -3.413 -2.409 1.00 84.75 292 SER A O 1
ATOM 2097 N N . ASP A 1 293 ? 28.845 -1.468 -3.413 1.00 83.81 293 ASP A N 1
ATOM 2098 C CA . ASP A 1 293 ? 29.456 -0.602 -2.406 1.00 83.81 293 ASP A CA 1
ATOM 2099 C C . ASP A 1 293 ? 28.449 -0.301 -1.291 1.00 83.81 293 ASP A C 1
ATOM 2101 O O . ASP A 1 293 ? 27.555 0.534 -1.410 1.00 83.81 293 ASP A O 1
ATOM 2105 N N . THR A 1 294 ? 28.621 -0.983 -0.162 1.00 78.06 294 THR A N 1
ATOM 2106 C CA . THR A 1 294 ? 27.735 -0.875 1.003 1.00 78.06 294 THR A CA 1
ATOM 2107 C C . THR A 1 294 ? 27.832 0.474 1.716 1.00 78.06 294 THR A C 1
ATOM 2109 O O . THR A 1 294 ? 27.047 0.727 2.625 1.00 78.06 294 THR A O 1
ATOM 2112 N N . THR A 1 295 ? 28.788 1.333 1.342 1.00 79.81 295 THR A N 1
ATOM 2113 C CA . THR A 1 295 ? 28.902 2.700 1.876 1.00 79.81 295 THR A CA 1
ATOM 2114 C C . THR A 1 295 ? 27.952 3.683 1.191 1.00 79.81 295 THR A C 1
ATOM 2116 O O . THR A 1 295 ? 27.773 4.798 1.677 1.00 79.81 295 THR A O 1
ATOM 2119 N N . LYS A 1 296 ? 27.307 3.267 0.092 1.00 76.50 296 LYS A N 1
ATOM 2120 C CA . LYS A 1 296 ? 26.331 4.059 -0.662 1.00 76.50 296 LYS A CA 1
ATOM 2121 C C . LYS A 1 296 ? 24.925 3.489 -0.448 1.00 76.50 296 LYS A C 1
ATOM 2123 O O . LYS A 1 296 ? 24.486 2.648 -1.234 1.00 76.50 296 LYS A O 1
ATOM 2128 N N . PRO A 1 297 ? 24.221 3.889 0.628 1.00 78.12 297 PRO A N 1
ATOM 2129 C CA . PRO A 1 297 ? 22.858 3.433 0.869 1.00 78.12 297 PRO A CA 1
ATOM 2130 C C . PRO A 1 297 ? 21.905 3.959 -0.212 1.00 78.12 297 PRO A C 1
ATOM 2132 O O . PRO A 1 297 ? 22.254 4.832 -1.009 1.00 78.12 297 PRO A O 1
ATOM 2135 N N . ILE A 1 298 ? 20.673 3.446 -0.207 1.00 87.88 298 ILE A N 1
ATOM 2136 C CA . ILE A 1 298 ? 19.591 4.008 -1.022 1.00 87.88 298 ILE A CA 1
ATOM 2137 C C . ILE A 1 298 ? 19.463 5.512 -0.714 1.00 87.88 298 ILE A C 1
ATOM 2139 O O . ILE A 1 298 ? 19.492 5.881 0.465 1.00 87.88 298 ILE A O 1
ATOM 2143 N N . PRO A 1 299 ? 19.305 6.381 -1.730 1.00 87.94 299 PRO A N 1
ATOM 2144 C CA . PRO A 1 299 ? 19.131 7.811 -1.511 1.00 87.94 299 PRO A CA 1
ATOM 2145 C C . PRO A 1 299 ? 17.976 8.118 -0.553 1.00 87.94 299 PRO A C 1
ATOM 2147 O O . PRO A 1 299 ? 16.886 7.559 -0.688 1.00 87.94 299 PRO A O 1
ATOM 2150 N N . ALA A 1 300 ? 18.183 9.060 0.371 1.00 89.38 300 ALA A N 1
ATOM 2151 C CA . ALA A 1 300 ? 17.186 9.424 1.384 1.00 89.38 300 ALA A CA 1
ATOM 2152 C C . ALA A 1 300 ? 15.851 9.888 0.773 1.00 89.38 300 ALA A C 1
ATOM 2154 O O . ALA A 1 300 ? 14.787 9.634 1.329 1.00 89.38 300 ALA A O 1
ATOM 2155 N N . ASN A 1 301 ? 15.893 10.526 -0.403 1.00 90.12 301 ASN A N 1
ATOM 2156 C CA . ASN A 1 301 ? 14.688 10.938 -1.124 1.00 90.12 301 ASN A CA 1
ATOM 2157 C C . ASN A 1 301 ? 13.870 9.769 -1.682 1.00 90.12 301 ASN A C 1
ATOM 2159 O O . ASN A 1 301 ? 12.698 9.967 -1.974 1.00 90.12 301 ASN A O 1
ATOM 2163 N N . VAL A 1 302 ? 14.465 8.584 -1.827 1.00 93.44 302 VAL A N 1
ATOM 2164 C CA . VAL A 1 302 ? 13.752 7.352 -2.180 1.00 93.44 302 VAL A CA 1
ATOM 2165 C C . VAL A 1 302 ? 13.315 6.633 -0.910 1.00 93.44 302 VAL A C 1
ATOM 2167 O O . VAL A 1 302 ? 12.156 6.253 -0.785 1.00 93.44 302 VAL A O 1
ATOM 2170 N N . SER A 1 303 ? 14.216 6.474 0.065 1.00 91.75 303 SER A N 1
ATOM 2171 C CA . SER A 1 303 ? 13.915 5.696 1.269 1.00 91.75 303 SER A CA 1
ATOM 2172 C C . SER A 1 303 ? 12.888 6.353 2.193 1.00 91.75 303 SER A C 1
ATOM 2174 O O . SER A 1 303 ? 12.244 5.649 2.958 1.00 91.75 303 SER A O 1
ATOM 2176 N N . LYS A 1 304 ? 12.697 7.678 2.123 1.00 91.12 304 LYS A N 1
ATOM 2177 C CA . LYS A 1 304 ? 11.639 8.378 2.874 1.00 91.12 304 LYS A CA 1
ATOM 2178 C C . LYS A 1 304 ? 10.219 7.947 2.485 1.00 91.12 304 LYS A C 1
ATOM 2180 O O . LYS A 1 304 ? 9.296 8.174 3.255 1.00 91.12 304 LYS A O 1
ATOM 2185 N N . GLU A 1 305 ? 10.048 7.362 1.298 1.00 92.88 305 GLU A N 1
ATOM 2186 C CA . GLU A 1 305 ? 8.760 6.841 0.824 1.00 92.88 305 GLU A CA 1
ATOM 2187 C C . GLU A 1 305 ? 8.486 5.427 1.368 1.00 92.88 305 GLU A C 1
ATOM 2189 O O . GLU A 1 305 ? 7.405 4.870 1.172 1.00 92.88 305 GLU A O 1
ATOM 2194 N N . PHE A 1 306 ? 9.469 4.808 2.034 1.00 91.38 306 PHE A N 1
ATOM 2195 C CA . PHE A 1 306 ? 9.319 3.467 2.580 1.00 91.38 306 PHE A CA 1
ATOM 2196 C C . PHE A 1 306 ? 8.519 3.536 3.881 1.00 91.38 306 PHE A C 1
ATOM 2198 O O . PHE A 1 306 ? 8.739 4.389 4.737 1.00 91.38 306 PHE A O 1
ATOM 2205 N N . THR A 1 307 ? 7.611 2.584 4.054 1.00 89.94 307 THR A N 1
ATOM 2206 C CA . THR A 1 307 ? 6.856 2.386 5.298 1.00 89.94 307 THR A CA 1
ATOM 2207 C C . THR A 1 307 ? 7.264 1.069 5.924 1.00 89.94 307 THR A C 1
ATOM 2209 O O . THR A 1 307 ? 7.842 0.226 5.240 1.00 89.94 307 THR A O 1
ATOM 2212 N N . TYR A 1 308 ? 6.886 0.803 7.175 1.00 87.44 308 TYR A N 1
ATOM 2213 C CA . TYR A 1 308 ? 7.207 -0.481 7.787 1.00 87.44 308 TYR A CA 1
ATOM 2214 C C . TYR A 1 308 ? 6.729 -1.659 6.939 1.00 87.44 308 TYR A C 1
ATOM 2216 O O . TYR A 1 308 ? 7.410 -2.676 6.899 1.00 87.44 308 TYR A O 1
ATOM 2224 N N . GLY A 1 309 ? 5.608 -1.519 6.221 1.00 86.81 309 GLY A N 1
ATOM 2225 C CA . GLY A 1 309 ? 5.068 -2.526 5.306 1.00 86.81 309 GLY A CA 1
ATOM 2226 C C . GLY A 1 309 ? 5.887 -2.762 4.029 1.00 86.81 309 GLY A C 1
ATOM 2227 O O . GLY A 1 309 ? 5.748 -3.831 3.437 1.00 86.81 309 GLY A O 1
ATOM 2228 N N . THR A 1 310 ? 6.761 -1.829 3.636 1.00 90.94 310 THR A N 1
ATOM 2229 C CA . THR A 1 310 ? 7.580 -1.912 2.420 1.00 90.94 310 THR A CA 1
ATOM 2230 C C . THR A 1 310 ? 8.477 -3.146 2.435 1.00 90.94 310 THR A C 1
ATOM 2232 O O . THR A 1 310 ? 9.316 -3.327 3.323 1.00 90.94 310 THR A O 1
ATOM 2235 N N . GLN A 1 311 ? 8.319 -3.984 1.413 1.00 90.62 311 GLN A N 1
ATOM 2236 C CA . GLN A 1 311 ? 9.160 -5.149 1.165 1.00 90.62 311 GLN A CA 1
ATOM 2237 C C . GLN A 1 311 ? 10.294 -4.768 0.219 1.00 90.62 311 GLN A C 1
ATOM 2239 O O . GLN A 1 311 ? 10.064 -4.493 -0.961 1.00 90.62 311 GLN A O 1
ATOM 2244 N N . VAL A 1 312 ? 11.525 -4.777 0.719 1.00 92.94 312 VAL A N 1
ATOM 2245 C CA . VAL A 1 312 ? 12.701 -4.543 -0.119 1.00 92.94 312 VAL A CA 1
ATOM 2246 C C . VAL A 1 312 ? 13.206 -5.879 -0.664 1.00 92.94 312 VAL A C 1
ATOM 2248 O O . VAL A 1 312 ? 13.478 -6.803 0.102 1.00 92.94 312 VAL A O 1
ATOM 2251 N N . ILE A 1 313 ? 13.324 -5.990 -1.988 1.00 95.06 313 ILE A N 1
ATOM 2252 C CA . ILE A 1 313 ? 13.659 -7.235 -2.686 1.00 95.06 313 ILE A CA 1
ATOM 2253 C C . ILE A 1 313 ? 14.916 -7.028 -3.529 1.00 95.06 313 ILE A C 1
ATOM 2255 O O . ILE A 1 313 ? 14.927 -6.215 -4.448 1.00 95.06 313 ILE A O 1
ATOM 2259 N N . GLY A 1 314 ? 15.978 -7.781 -3.248 1.00 95.62 314 GLY A N 1
ATOM 2260 C CA . GLY A 1 314 ? 17.189 -7.782 -4.071 1.00 95.62 314 GLY A CA 1
ATOM 2261 C C . GLY A 1 314 ? 17.035 -8.652 -5.320 1.00 95.62 314 GLY A C 1
ATOM 2262 O O . GLY A 1 314 ? 16.525 -9.766 -5.236 1.00 95.62 314 GLY A O 1
ATOM 2263 N N . LEU A 1 315 ? 17.501 -8.175 -6.469 1.00 95.88 315 LEU A N 1
ATOM 2264 C CA . LEU A 1 315 ? 17.560 -8.924 -7.721 1.00 95.88 315 LEU A CA 1
ATOM 2265 C C . LEU A 1 315 ? 19.016 -9.227 -8.070 1.00 95.88 315 LEU A C 1
ATOM 2267 O O . LEU A 1 315 ? 19.811 -8.318 -8.317 1.00 95.88 315 LEU A O 1
ATOM 2271 N N . GLY A 1 316 ? 19.343 -10.516 -8.090 1.00 94.00 316 GLY A N 1
ATOM 2272 C CA . GLY A 1 316 ? 20.709 -11.004 -8.237 1.00 94.00 316 GLY A CA 1
ATOM 2273 C C . GLY A 1 316 ? 21.339 -11.426 -6.910 1.00 94.00 316 GLY A C 1
ATOM 2274 O O . GLY A 1 316 ? 20.848 -11.128 -5.820 1.00 94.00 316 GLY A O 1
ATOM 2275 N N . GLY A 1 317 ? 22.421 -12.199 -7.012 1.00 92.06 317 GLY A N 1
ATOM 2276 C CA . GLY A 1 317 ? 23.110 -12.760 -5.850 1.00 92.06 317 GLY A CA 1
ATOM 2277 C C . GLY A 1 317 ? 23.817 -11.709 -4.987 1.00 92.06 317 GLY A C 1
ATOM 2278 O O . GLY A 1 317 ? 24.024 -10.564 -5.394 1.00 92.06 317 GLY A O 1
ATOM 2279 N N . SER A 1 318 ? 24.284 -12.133 -3.810 1.00 90.19 318 SER A N 1
ATOM 2280 C CA . SER A 1 318 ? 24.944 -11.264 -2.819 1.00 90.19 318 SER A CA 1
ATOM 2281 C C . SER A 1 318 ? 26.206 -10.551 -3.326 1.00 90.19 318 SER A C 1
ATOM 2283 O O . SER A 1 318 ? 26.604 -9.539 -2.756 1.00 90.19 318 SER A O 1
ATOM 2285 N N . GLY A 1 319 ? 26.828 -11.042 -4.403 1.00 88.75 319 GLY A N 1
ATOM 2286 C CA . GLY A 1 319 ? 27.960 -10.374 -5.052 1.00 88.75 319 GLY A CA 1
ATOM 2287 C C . GLY A 1 319 ? 27.584 -9.109 -5.834 1.00 88.75 319 GLY A C 1
ATOM 2288 O O . GLY A 1 319 ? 28.439 -8.250 -6.032 1.00 88.75 319 GLY A O 1
ATOM 2289 N N . VAL A 1 320 ? 26.327 -8.974 -6.274 1.00 90.31 320 VAL A N 1
ATOM 2290 C CA . VAL A 1 320 ? 25.842 -7.805 -7.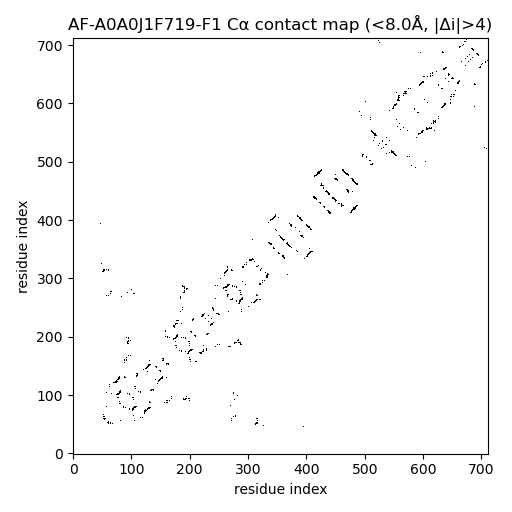035 1.00 90.31 320 VAL A CA 1
ATOM 2291 C C . VAL A 1 320 ? 24.863 -6.947 -6.234 1.00 90.31 320 VAL A C 1
ATOM 2293 O O . VAL A 1 320 ? 24.874 -5.727 -6.400 1.00 90.31 320 VAL A O 1
ATOM 2296 N N . VAL A 1 321 ? 24.085 -7.554 -5.333 1.00 92.88 321 VAL A N 1
ATOM 2297 C CA . VAL A 1 321 ? 23.247 -6.865 -4.339 1.00 92.88 321 VAL A CA 1
ATOM 2298 C C . VAL A 1 321 ? 23.598 -7.420 -2.951 1.00 92.88 321 VAL A C 1
ATOM 2300 O O . VAL A 1 321 ? 23.042 -8.438 -2.536 1.00 92.88 321 VAL A O 1
ATOM 2303 N N . PRO A 1 322 ? 24.552 -6.805 -2.228 1.00 90.88 322 PRO A N 1
ATOM 2304 C CA . PRO A 1 322 ? 25.000 -7.311 -0.933 1.00 90.88 322 PRO A CA 1
ATOM 2305 C C . PRO A 1 322 ? 23.871 -7.401 0.096 1.00 90.88 322 PRO A C 1
ATOM 2307 O O . PRO A 1 322 ? 23.064 -6.482 0.231 1.00 90.88 322 PRO A O 1
ATOM 2310 N N . ALA A 1 323 ? 23.862 -8.473 0.894 1.00 88.56 323 ALA A N 1
ATOM 2311 C CA . ALA A 1 323 ? 22.867 -8.667 1.953 1.00 88.56 323 ALA A CA 1
ATOM 2312 C C . ALA A 1 323 ? 22.882 -7.530 2.991 1.00 88.56 323 ALA A C 1
ATOM 2314 O O . ALA A 1 323 ? 21.840 -7.145 3.509 1.00 88.56 323 ALA A O 1
ATOM 2315 N N . SER A 1 324 ? 24.052 -6.947 3.264 1.00 88.12 324 SER A N 1
ATOM 2316 C CA . SER A 1 324 ? 24.185 -5.770 4.129 1.00 88.12 324 SER A CA 1
ATOM 2317 C C . SER A 1 324 ? 23.481 -4.542 3.553 1.00 88.12 324 SER A C 1
ATOM 2319 O O . SER A 1 324 ? 22.787 -3.851 4.291 1.00 88.12 324 SER A O 1
ATOM 2321 N N . LEU A 1 325 ? 23.595 -4.295 2.245 1.00 88.88 325 LEU A N 1
ATOM 2322 C CA . LEU A 1 325 ? 22.891 -3.197 1.583 1.00 88.88 325 LEU A CA 1
ATOM 2323 C C . LEU A 1 325 ? 21.377 -3.430 1.583 1.00 88.88 325 LEU A C 1
ATOM 2325 O O . LEU A 1 325 ? 20.614 -2.517 1.884 1.00 88.88 325 LEU A O 1
ATOM 2329 N N . LEU A 1 326 ? 20.950 -4.664 1.315 1.00 89.19 326 LEU A N 1
ATOM 2330 C CA . LEU A 1 326 ? 19.547 -5.064 1.379 1.00 89.19 326 LEU A CA 1
ATOM 2331 C C . LEU A 1 326 ? 18.969 -4.872 2.797 1.00 89.19 326 LEU A C 1
ATOM 2333 O O . LEU A 1 326 ? 17.877 -4.331 2.961 1.00 89.19 326 LEU A O 1
ATOM 2337 N N . ASN A 1 327 ? 19.737 -5.222 3.831 1.00 86.94 327 ASN A N 1
ATOM 2338 C CA . ASN A 1 327 ? 19.366 -4.991 5.227 1.00 86.94 327 ASN A CA 1
ATOM 2339 C C . ASN A 1 327 ? 19.311 -3.501 5.584 1.00 86.94 327 ASN A C 1
ATOM 2341 O O . ASN A 1 327 ? 18.417 -3.101 6.325 1.00 86.94 327 ASN A O 1
ATOM 2345 N N . LEU A 1 328 ? 20.244 -2.678 5.093 1.00 87.12 328 LEU A N 1
ATOM 2346 C CA . LEU A 1 328 ? 20.220 -1.224 5.303 1.00 87.12 328 LEU A CA 1
ATOM 2347 C C . LEU A 1 328 ? 18.994 -0.591 4.642 1.00 87.12 328 LEU A C 1
ATOM 2349 O O . LEU A 1 328 ? 18.297 0.209 5.259 1.00 87.12 328 LEU A O 1
ATOM 2353 N N . ALA A 1 329 ? 18.694 -1.000 3.412 1.00 89.19 329 ALA A N 1
ATOM 2354 C CA . ALA A 1 329 ? 17.508 -0.573 2.689 1.00 89.19 329 ALA A CA 1
ATOM 2355 C C . ALA A 1 329 ? 16.215 -0.941 3.426 1.00 89.19 329 ALA A C 1
ATOM 2357 O O . ALA A 1 329 ? 15.327 -0.106 3.571 1.00 89.19 329 ALA A O 1
ATOM 2358 N N . GLN A 1 330 ? 16.120 -2.171 3.939 1.00 86.88 330 GLN A N 1
ATOM 2359 C CA . GLN A 1 330 ? 14.953 -2.596 4.707 1.00 86.88 330 GLN A CA 1
ATOM 2360 C C . GLN A 1 330 ? 14.841 -1.873 6.053 1.00 86.88 330 GLN A C 1
ATOM 2362 O O . GLN A 1 330 ? 13.728 -1.591 6.487 1.00 86.88 330 GLN A O 1
ATOM 2367 N N . GLN A 1 331 ? 15.962 -1.556 6.705 1.00 83.69 331 GLN A N 1
ATOM 2368 C CA . GLN A 1 331 ? 15.976 -0.752 7.931 1.00 83.69 331 GLN A CA 1
ATOM 2369 C C . GLN A 1 331 ? 15.522 0.689 7.690 1.00 83.69 331 GLN A C 1
ATOM 2371 O O . GLN A 1 331 ? 14.914 1.283 8.577 1.00 83.69 331 GLN A O 1
ATOM 2376 N N . ALA A 1 332 ? 15.764 1.241 6.498 1.00 86.31 332 ALA A N 1
ATOM 2377 C CA . ALA A 1 332 ? 15.291 2.574 6.137 1.00 86.31 332 ALA A CA 1
ATOM 2378 C C . ALA A 1 332 ? 13.753 2.676 6.089 1.00 86.31 332 ALA A C 1
ATOM 2380 O O . ALA A 1 332 ? 13.216 3.769 6.201 1.00 86.31 332 ALA A O 1
ATOM 2381 N N . ALA A 1 333 ? 13.049 1.541 6.013 1.00 85.00 333 ALA A N 1
ATOM 2382 C CA . ALA A 1 333 ? 11.597 1.444 6.165 1.00 85.00 333 ALA A CA 1
ATOM 2383 C C . ALA A 1 333 ? 11.106 1.624 7.624 1.00 85.00 333 ALA A C 1
ATOM 2385 O O . ALA A 1 333 ? 9.907 1.557 7.900 1.00 85.00 333 ALA A O 1
ATOM 2386 N N . GLY A 1 334 ? 12.034 1.825 8.567 1.00 85.25 334 GLY A N 1
ATOM 2387 C CA . GLY A 1 334 ? 11.778 1.972 9.995 1.00 85.25 334 GLY A CA 1
ATOM 2388 C C . GLY A 1 334 ? 11.762 0.638 10.742 1.00 85.25 334 GLY A C 1
ATOM 2389 O O . GLY A 1 334 ? 11.514 -0.429 10.178 1.00 85.25 334 GLY A O 1
ATOM 2390 N N . THR A 1 335 ? 12.020 0.690 12.050 1.00 87.00 335 THR A N 1
ATOM 2391 C CA . THR A 1 335 ? 11.848 -0.461 12.950 1.00 87.00 335 THR A CA 1
ATOM 2392 C C . THR A 1 335 ? 10.768 -0.172 13.983 1.00 87.00 335 THR A C 1
ATOM 2394 O O . THR A 1 335 ? 10.594 0.969 14.408 1.00 87.00 335 THR A O 1
ATOM 2397 N N . VAL A 1 336 ? 10.009 -1.199 14.369 1.00 90.19 336 VAL A N 1
ATOM 2398 C CA . VAL A 1 336 ? 8.982 -1.073 15.411 1.00 90.19 336 VAL A CA 1
ATOM 2399 C C . VAL A 1 336 ? 9.663 -1.046 16.776 1.00 90.19 336 VAL A C 1
ATOM 2401 O O . VAL A 1 336 ? 10.339 -2.004 17.147 1.00 90.19 336 VAL A O 1
ATOM 2404 N N . VAL A 1 337 ? 9.451 0.033 17.528 1.00 93.25 337 VAL A N 1
ATOM 2405 C CA . VAL A 1 337 ? 9.980 0.229 18.888 1.00 93.25 337 VAL A CA 1
ATOM 2406 C C . VAL A 1 337 ? 8.970 -0.218 19.938 1.00 93.25 337 VAL A C 1
ATOM 2408 O O . VAL A 1 337 ? 9.332 -0.840 20.935 1.00 93.25 337 VAL A O 1
ATOM 2411 N N . SER A 1 338 ? 7.688 0.068 19.720 1.00 93.69 338 SER A N 1
ATOM 2412 C CA . SER A 1 338 ? 6.607 -0.363 20.605 1.00 93.69 338 SER A CA 1
ATOM 2413 C C . SER A 1 338 ? 5.298 -0.515 19.832 1.00 93.69 338 SER A C 1
ATOM 2415 O O . SER A 1 338 ? 5.147 0.014 18.733 1.00 93.69 338 SER A O 1
ATOM 2417 N N . ALA A 1 339 ? 4.348 -1.259 20.395 1.00 94.81 339 ALA A N 1
ATOM 2418 C CA . ALA A 1 339 ? 3.002 -1.406 19.851 1.00 94.81 339 ALA A CA 1
ATOM 2419 C C . ALA A 1 339 ? 1.977 -1.137 20.954 1.00 94.81 339 ALA A C 1
ATOM 2421 O O . ALA A 1 339 ? 2.070 -1.706 22.046 1.00 94.81 339 ALA A O 1
ATOM 2422 N N . ALA A 1 340 ? 1.012 -0.259 20.679 1.00 91.69 340 ALA A N 1
ATOM 2423 C CA . ALA A 1 340 ? -0.030 0.076 21.638 1.00 91.69 340 ALA A CA 1
ATOM 2424 C C . ALA A 1 340 ? -0.943 -1.145 21.875 1.00 91.69 340 ALA A C 1
ATOM 2426 O O . ALA A 1 340 ? -1.373 -1.776 20.903 1.00 91.69 340 ALA A O 1
ATOM 2427 N N . PRO A 1 341 ? -1.264 -1.496 23.136 1.00 94.56 341 PRO A N 1
ATOM 2428 C CA . PRO A 1 341 ? -2.223 -2.556 23.403 1.00 94.56 341 PRO A CA 1
ATOM 2429 C C . PRO A 1 341 ? -3.605 -2.207 22.848 1.00 94.56 341 PRO A C 1
ATOM 2431 O O . PRO A 1 341 ? -4.068 -1.076 22.996 1.00 94.56 341 PRO A O 1
ATOM 2434 N N . VAL A 1 342 ? -4.287 -3.190 22.268 1.00 96.31 342 VAL A N 1
ATOM 2435 C CA . VAL A 1 342 ? -5.680 -3.052 21.818 1.00 96.31 342 VAL A CA 1
ATOM 2436 C C . VAL A 1 342 ? -6.633 -3.667 22.840 1.00 96.31 342 VAL A C 1
ATOM 2438 O O . VAL A 1 342 ? -6.275 -4.635 23.507 1.00 96.31 342 VAL A O 1
ATOM 2441 N N . SER A 1 343 ? -7.845 -3.129 22.966 1.00 95.06 343 SER A N 1
ATOM 2442 C CA . SER A 1 343 ? -8.892 -3.682 23.836 1.00 95.06 343 SER A CA 1
ATOM 2443 C C . SER A 1 343 ? -10.007 -4.285 22.989 1.00 95.06 343 SER A C 1
ATOM 2445 O O . SER A 1 343 ? -10.525 -3.623 22.092 1.00 95.06 343 SER A O 1
ATOM 2447 N N . VAL A 1 344 ? -10.374 -5.534 23.267 1.00 96.00 344 VAL A N 1
ATOM 2448 C CA . VAL A 1 344 ? -11.397 -6.289 22.528 1.00 96.00 344 VAL A CA 1
ATOM 2449 C C . VAL A 1 344 ? -12.414 -6.840 23.516 1.00 96.00 344 VAL A C 1
ATOM 2451 O O . VAL A 1 344 ? -12.035 -7.367 24.557 1.00 96.00 344 VAL A O 1
ATOM 2454 N N . THR A 1 345 ? -13.699 -6.771 23.182 1.00 92.81 345 THR A N 1
ATOM 2455 C CA . THR A 1 345 ? -14.767 -7.349 24.006 1.00 92.81 345 THR A CA 1
ATOM 2456 C C . THR A 1 345 ? -15.443 -8.486 23.253 1.00 92.81 345 THR A C 1
ATOM 2458 O O . THR A 1 345 ? -15.765 -8.346 22.077 1.00 92.81 345 THR A O 1
ATOM 2461 N N . THR A 1 346 ? -15.683 -9.605 23.933 1.00 93.38 346 THR A N 1
ATOM 2462 C CA . THR A 1 346 ? -16.474 -10.732 23.419 1.00 93.38 346 THR A CA 1
ATOM 2463 C C . THR A 1 346 ? -17.469 -11.218 24.473 1.00 93.38 346 THR A C 1
ATOM 2465 O O . THR A 1 346 ? -17.382 -10.838 25.642 1.00 93.38 346 THR A O 1
ATOM 2468 N N . LYS A 1 347 ? -18.438 -12.044 24.080 1.00 90.88 347 LYS A N 1
ATOM 2469 C CA . LYS A 1 347 ? -19.356 -12.718 25.012 1.00 90.88 347 LYS A CA 1
ATOM 2470 C C . LYS A 1 347 ? -18.786 -14.067 25.438 1.00 90.88 347 LYS A C 1
ATOM 2472 O O . LYS A 1 347 ? -18.073 -14.705 24.667 1.00 90.88 347 LYS A O 1
ATOM 2477 N N . ALA A 1 348 ? -19.144 -14.522 26.636 1.00 90.50 348 ALA A N 1
ATOM 2478 C CA . ALA A 1 348 ? -18.837 -15.876 27.084 1.00 90.50 348 ALA A CA 1
ATOM 2479 C C . ALA A 1 348 ? -19.323 -16.912 26.050 1.00 90.50 348 ALA A C 1
ATOM 2481 O O . ALA A 1 348 ? -20.454 -16.845 25.566 1.00 90.50 348 ALA A O 1
ATOM 2482 N N . GLY A 1 349 ? -18.438 -17.832 25.668 1.00 88.69 349 GLY A N 1
ATOM 2483 C CA . GLY A 1 349 ? -18.667 -18.834 24.626 1.00 88.69 349 GLY A CA 1
ATOM 2484 C C . GLY A 1 349 ? -18.460 -18.349 23.184 1.00 88.69 349 GLY A C 1
ATOM 2485 O O . GLY A 1 349 ? -18.508 -19.173 22.274 1.00 88.69 349 GLY A O 1
ATOM 2486 N N . GLN A 1 350 ? -18.194 -17.058 22.946 1.00 91.00 350 GLN A N 1
ATOM 2487 C CA . GLN A 1 350 ? -17.894 -16.516 21.615 1.00 91.00 350 GLN A CA 1
ATOM 2488 C C . GLN A 1 350 ? -16.409 -16.159 21.487 1.00 91.00 350 GLN A C 1
ATOM 2490 O O . GLN A 1 350 ? -15.859 -15.421 22.307 1.00 91.00 350 GLN A O 1
ATOM 2495 N N . ALA A 1 351 ? -15.760 -16.661 20.433 1.00 93.19 351 ALA A N 1
ATOM 2496 C CA . ALA A 1 351 ? -14.359 -16.358 20.163 1.00 93.19 351 ALA A CA 1
ATOM 2497 C C . ALA A 1 351 ? -14.166 -14.847 19.910 1.00 93.19 351 ALA A C 1
ATOM 2499 O O . ALA A 1 351 ? -14.951 -14.253 19.165 1.00 93.19 351 ALA A O 1
ATOM 2500 N N . PRO A 1 352 ? -13.143 -14.206 20.506 1.00 94.44 352 PRO A N 1
ATOM 2501 C CA . PRO A 1 352 ? -12.886 -12.789 20.285 1.00 94.44 352 PRO A CA 1
ATOM 2502 C C . PRO A 1 352 ? -12.430 -12.523 18.846 1.00 94.44 352 PRO A C 1
ATOM 2504 O O . PRO A 1 352 ? -11.573 -13.228 18.314 1.00 94.44 352 PRO A O 1
ATOM 2507 N N . VAL A 1 353 ? -12.961 -11.461 18.239 1.00 96.00 353 VAL A N 1
ATOM 2508 C CA . VAL A 1 353 ? -12.506 -10.970 16.931 1.00 96.00 353 VAL A CA 1
ATOM 2509 C C . VAL A 1 353 ? -11.356 -9.990 17.157 1.00 96.00 353 VAL A C 1
ATOM 2511 O O . VAL A 1 353 ? -11.565 -8.872 17.622 1.00 96.00 353 VAL A O 1
ATOM 2514 N N . LEU A 1 354 ? -10.130 -10.425 16.870 1.00 96.25 354 LEU A N 1
ATOM 2515 C CA . LEU A 1 354 ? -8.923 -9.615 17.046 1.00 96.25 354 LEU A CA 1
ATOM 2516 C C . LEU A 1 354 ? -8.633 -8.783 15.778 1.00 96.25 354 LEU A C 1
ATOM 2518 O O . LEU A 1 354 ? -8.865 -9.272 14.671 1.00 96.25 354 LEU A O 1
ATOM 2522 N N . PRO A 1 355 ? -8.133 -7.538 15.901 1.00 96.12 355 PRO A N 1
ATOM 2523 C CA . PRO A 1 355 ? -7.911 -6.663 14.748 1.00 96.12 355 PRO A CA 1
ATOM 2524 C C . PRO A 1 355 ? -6.736 -7.144 13.889 1.00 96.12 355 PRO A C 1
ATOM 2526 O O . PRO A 1 355 ? -5.724 -7.585 14.420 1.00 96.12 355 PRO A O 1
ATOM 2529 N N . ALA A 1 356 ? -6.816 -7.008 12.565 1.00 95.62 356 ALA A N 1
ATOM 2530 C CA . ALA A 1 356 ? -5.732 -7.426 11.663 1.00 95.62 356 ALA A CA 1
ATOM 2531 C C . ALA A 1 356 ? -4.458 -6.561 11.772 1.00 95.62 356 ALA A C 1
ATOM 2533 O O . ALA A 1 356 ? -3.385 -6.970 11.325 1.00 95.62 356 ALA A O 1
ATOM 2534 N N . THR A 1 357 ? -4.566 -5.367 12.362 1.00 94.62 357 THR A N 1
ATOM 2535 C CA . THR A 1 357 ? -3.464 -4.414 12.529 1.00 94.62 357 THR A CA 1
ATOM 2536 C C . THR A 1 357 ? -3.459 -3.792 13.924 1.00 94.62 357 THR A C 1
ATOM 2538 O O . THR A 1 357 ? -4.494 -3.713 14.588 1.00 94.62 357 THR A O 1
ATOM 2541 N N . VAL A 1 358 ? -2.296 -3.305 14.355 1.00 95.38 358 VAL A N 1
ATOM 2542 C CA . VAL A 1 358 ? -2.126 -2.489 15.569 1.00 95.38 358 VAL A CA 1
ATOM 2543 C C . VAL A 1 358 ? -1.345 -1.219 15.255 1.00 95.38 358 VAL A C 1
ATOM 2545 O O . VAL A 1 358 ? -0.560 -1.184 14.309 1.00 95.38 358 VAL A O 1
ATOM 2548 N N . THR A 1 359 ? -1.530 -0.180 16.066 1.00 95.25 359 THR A N 1
ATOM 2549 C CA . THR A 1 359 ? -0.710 1.033 15.982 1.00 95.25 359 THR A CA 1
ATOM 2550 C C . THR A 1 359 ? 0.638 0.786 16.653 1.00 95.25 359 THR A C 1
ATOM 2552 O O . THR A 1 359 ? 0.701 0.518 17.856 1.00 95.25 359 THR A O 1
ATOM 2555 N N . ALA A 1 360 ? 1.713 0.893 15.879 1.00 94.19 360 ALA A N 1
ATOM 2556 C CA . ALA A 1 360 ? 3.088 0.795 16.343 1.00 94.19 360 ALA A CA 1
ATOM 2557 C C . ALA A 1 360 ? 3.784 2.157 16.319 1.00 94.19 360 ALA A C 1
ATOM 2559 O O . ALA A 1 360 ? 3.535 2.968 15.430 1.00 94.19 360 ALA A O 1
ATOM 2560 N N . THR A 1 361 ? 4.672 2.388 17.284 1.00 94.19 361 THR A N 1
ATOM 2561 C CA . THR A 1 361 ? 5.615 3.508 17.284 1.00 94.19 361 THR A CA 1
ATOM 2562 C C . THR A 1 361 ? 6.917 3.056 16.635 1.00 94.19 361 THR A C 1
ATOM 2564 O O . THR A 1 361 ? 7.490 2.028 17.010 1.00 94.19 361 THR A O 1
ATOM 2567 N N . MET A 1 362 ? 7.373 3.833 15.662 1.00 90.62 362 MET A N 1
ATOM 2568 C CA . MET A 1 362 ? 8.544 3.565 14.838 1.00 90.62 362 MET A CA 1
ATOM 2569 C C . MET A 1 362 ? 9.815 4.181 15.440 1.00 90.62 362 MET A C 1
ATOM 2571 O O . MET A 1 362 ? 9.759 5.033 16.328 1.00 90.62 362 MET A O 1
ATOM 2575 N N . SER A 1 363 ? 10.981 3.766 14.943 1.00 86.88 363 SER A N 1
ATOM 2576 C CA . SER A 1 363 ? 12.299 4.255 15.382 1.00 86.88 363 SER A CA 1
ATOM 2577 C C . SER A 1 363 ? 12.549 5.744 15.142 1.00 86.88 363 SER A C 1
ATOM 2579 O O . SER A 1 363 ? 13.406 6.324 15.799 1.00 86.88 363 SER A O 1
ATOM 2581 N N . ASP A 1 364 ? 11.815 6.363 14.219 1.00 81.81 364 ASP A N 1
ATOM 2582 C CA . ASP A 1 364 ? 11.847 7.806 13.951 1.00 81.81 364 ASP A CA 1
ATOM 2583 C C . ASP A 1 364 ? 10.853 8.607 14.821 1.00 81.81 364 ASP A C 1
ATOM 2585 O O . ASP A 1 364 ? 10.731 9.821 14.672 1.00 81.81 364 ASP A O 1
ATOM 2589 N N . GLY A 1 365 ? 10.141 7.937 15.736 1.00 86.44 365 GLY A N 1
ATOM 2590 C CA . GLY A 1 365 ? 9.127 8.530 16.608 1.00 86.44 365 GLY A CA 1
ATOM 2591 C C . GLY A 1 365 ? 7.737 8.664 15.979 1.00 86.44 365 GLY A C 1
ATOM 2592 O O . GLY A 1 365 ? 6.796 9.034 16.682 1.00 86.44 365 GLY A O 1
ATOM 2593 N N . THR A 1 366 ? 7.570 8.344 14.692 1.00 88.88 366 THR A N 1
ATOM 2594 C CA . THR A 1 366 ? 6.256 8.337 14.034 1.00 88.88 366 THR A CA 1
ATOM 2595 C C . THR A 1 366 ? 5.422 7.128 14.463 1.00 88.88 366 THR A C 1
ATOM 2597 O O . THR A 1 366 ? 5.929 6.176 15.062 1.00 88.88 366 THR A O 1
ATOM 2600 N N . THR A 1 367 ? 4.118 7.148 14.176 1.00 91.81 367 THR A N 1
ATOM 2601 C CA . THR A 1 367 ? 3.234 5.994 14.381 1.00 91.81 367 THR A CA 1
ATOM 2602 C C . THR A 1 367 ? 2.735 5.444 13.050 1.00 91.81 367 THR A C 1
ATOM 2604 O O . THR A 1 367 ? 2.440 6.196 12.123 1.00 91.81 367 THR A O 1
ATOM 2607 N N . GLN A 1 368 ? 2.641 4.118 12.946 1.00 90.06 368 GLN A N 1
ATOM 2608 C CA . GLN A 1 368 ? 2.175 3.417 11.748 1.00 90.06 368 GLN A CA 1
ATOM 2609 C C . GLN A 1 368 ? 1.229 2.268 12.114 1.00 90.06 368 GLN A C 1
ATOM 2611 O O . GLN A 1 368 ? 1.340 1.669 13.184 1.00 90.06 368 GLN A O 1
ATOM 2616 N N . SER A 1 369 ? 0.293 1.945 11.218 1.00 91.56 369 SER A N 1
ATOM 2617 C CA . SER A 1 369 ? -0.533 0.738 11.334 1.00 91.56 369 SER A CA 1
ATOM 2618 C C . SER A 1 369 ? 0.251 -0.455 10.794 1.00 91.56 369 SER A C 1
ATOM 2620 O O . SER A 1 369 ? 0.631 -0.463 9.624 1.00 91.56 369 SER A O 1
ATOM 2622 N N . VAL A 1 370 ? 0.507 -1.455 11.636 1.00 91.62 370 VAL A N 1
ATOM 2623 C CA . VAL A 1 370 ? 1.288 -2.643 11.269 1.00 91.62 370 VAL A CA 1
ATOM 2624 C C . VAL A 1 370 ? 0.442 -3.901 11.387 1.00 91.62 370 VAL A C 1
ATOM 2626 O O . VAL A 1 370 ? -0.351 -4.046 12.319 1.00 91.62 370 VAL A O 1
ATOM 2629 N N . ALA A 1 371 ? 0.603 -4.817 10.432 1.00 91.12 371 ALA A N 1
ATOM 2630 C CA . ALA A 1 371 ? -0.082 -6.103 10.445 1.00 91.12 371 ALA A CA 1
ATOM 2631 C C . ALA A 1 371 ? 0.370 -6.960 11.635 1.00 91.12 371 ALA A C 1
ATOM 2633 O O . ALA A 1 371 ? 1.554 -6.991 11.982 1.00 91.12 371 ALA A O 1
ATOM 2634 N N . VAL A 1 372 ? -0.579 -7.677 12.233 1.00 95.00 372 VAL A N 1
ATOM 2635 C CA . VAL A 1 372 ? -0.343 -8.557 13.379 1.00 95.00 372 VAL A CA 1
ATOM 2636 C C . VAL A 1 372 ? -0.933 -9.939 13.119 1.00 95.00 372 VAL A C 1
ATOM 2638 O O . VAL A 1 372 ? -2.063 -10.079 12.659 1.00 95.00 372 VAL A O 1
ATOM 2641 N N . THR A 1 373 ? -0.167 -10.977 13.445 1.00 96.00 373 THR A N 1
ATOM 2642 C CA . THR A 1 373 ? -0.655 -12.360 13.478 1.00 96.00 373 THR A CA 1
ATOM 2643 C C . THR A 1 373 ? -0.862 -12.767 14.929 1.00 96.00 373 THR A C 1
ATOM 2645 O O . THR A 1 373 ? 0.098 -12.902 15.684 1.00 96.00 373 THR A O 1
ATOM 2648 N N . TRP A 1 374 ? -2.114 -12.915 15.354 1.00 96.25 374 TRP A N 1
ATOM 2649 C CA . TRP A 1 374 ? -2.438 -13.249 16.742 1.00 96.25 374 TRP A CA 1
ATOM 2650 C C . TRP A 1 374 ? -2.257 -14.735 17.043 1.00 96.25 374 TRP A C 1
ATOM 2652 O O . TRP A 1 374 ? -2.573 -15.586 16.212 1.00 96.25 374 TRP A O 1
ATOM 2662 N N . ALA A 1 375 ? -1.814 -15.049 18.262 1.00 94.88 375 ALA A N 1
ATOM 2663 C CA . ALA A 1 375 ? -1.850 -16.416 18.766 1.00 94.88 375 ALA A CA 1
ATOM 2664 C C . ALA A 1 375 ? -3.295 -16.949 18.803 1.00 94.88 375 ALA A C 1
ATOM 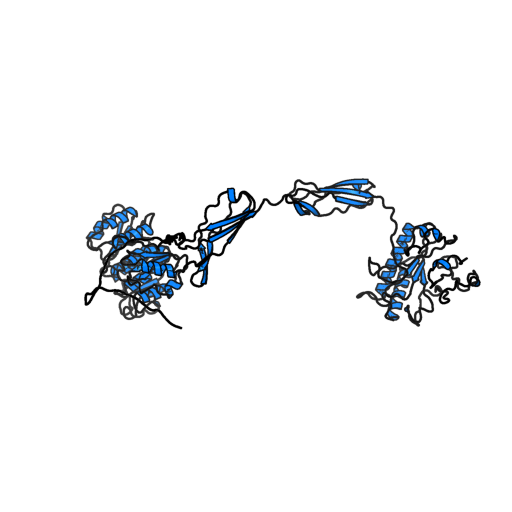2666 O O . ALA A 1 375 ? -4.237 -16.218 19.120 1.00 94.88 375 ALA A O 1
ATOM 2667 N N . SER A 1 376 ? -3.469 -18.241 18.514 1.00 93.12 376 SER A N 1
ATOM 2668 C CA . SER A 1 376 ? -4.776 -18.898 18.587 1.00 93.12 376 SER A CA 1
ATOM 2669 C C . SER A 1 376 ? -5.334 -18.857 20.012 1.00 93.12 376 SER A C 1
ATOM 2671 O O . SER A 1 376 ? -4.646 -19.243 20.959 1.00 93.12 376 SER A O 1
ATOM 2673 N N . VAL A 1 377 ? -6.595 -18.452 20.164 1.00 94.56 377 VAL A N 1
ATOM 2674 C CA . VAL A 1 377 ? -7.273 -18.380 21.465 1.00 94.56 377 VAL A CA 1
ATOM 2675 C C . VAL A 1 377 ? -8.107 -19.645 21.687 1.00 94.56 377 VAL A C 1
ATOM 2677 O O . VAL A 1 377 ? -9.054 -19.904 20.945 1.00 94.56 377 VAL A O 1
ATOM 2680 N N . ALA A 1 378 ? -7.773 -20.439 22.708 1.00 93.75 378 ALA A N 1
ATOM 2681 C CA . ALA A 1 378 ? -8.509 -21.661 23.047 1.00 93.75 378 ALA A CA 1
ATOM 2682 C C . ALA A 1 378 ? -9.917 -21.357 23.595 1.00 93.75 378 ALA A C 1
ATOM 2684 O O . ALA A 1 378 ? -10.115 -20.369 24.293 1.00 93.75 378 ALA A O 1
ATOM 2685 N N . SER A 1 379 ? -10.905 -22.221 23.345 1.00 92.94 379 SER A N 1
ATOM 2686 C CA . SER A 1 379 ? -12.290 -21.978 23.789 1.00 92.94 379 SER A CA 1
ATOM 2687 C C . SER A 1 379 ? -12.485 -21.929 25.300 1.00 92.94 379 SER A C 1
ATOM 2689 O O . SER A 1 379 ? -13.360 -21.214 25.786 1.00 92.94 379 SER A O 1
ATOM 2691 N N . SER A 1 380 ? -11.632 -22.616 26.059 1.00 92.25 380 SER A N 1
ATOM 2692 C CA . SER A 1 380 ? -11.675 -22.619 27.522 1.00 92.25 380 SER A CA 1
ATOM 2693 C C . SER A 1 380 ? -11.421 -21.241 28.143 1.00 92.25 380 SER A C 1
ATOM 2695 O O . SER A 1 380 ? -12.032 -20.929 29.162 1.00 92.25 380 SER A O 1
ATOM 2697 N N . VAL A 1 381 ? -10.579 -20.393 27.533 1.00 93.19 381 VAL A N 1
ATOM 2698 C CA . VAL A 1 381 ? -10.241 -19.063 28.086 1.00 93.19 381 VAL A CA 1
ATOM 2699 C C . VAL A 1 381 ? -11.332 -18.012 27.880 1.00 93.19 381 VAL A C 1
ATOM 2701 O O . VAL A 1 381 ? -11.306 -16.990 28.556 1.00 93.19 381 VAL A O 1
ATOM 2704 N N . TYR A 1 382 ? -12.316 -18.260 27.010 1.00 93.00 382 TYR A N 1
ATOM 2705 C CA . TYR A 1 382 ? -13.482 -17.383 26.837 1.00 93.00 382 TYR A CA 1
ATOM 2706 C C . TYR A 1 382 ? -14.819 -18.066 27.142 1.00 93.00 382 TYR A C 1
ATOM 2708 O O . TYR A 1 382 ? -15.873 -17.546 26.785 1.00 93.00 382 TYR A O 1
ATOM 2716 N N . ALA A 1 383 ? -14.808 -19.213 27.824 1.00 90.25 383 ALA A N 1
ATOM 2717 C CA . ALA A 1 383 ? -16.030 -19.923 28.207 1.00 90.25 383 ALA A CA 1
ATOM 2718 C C . ALA A 1 383 ? -16.835 -19.205 29.309 1.00 90.25 383 ALA A C 1
ATOM 2720 O O . ALA A 1 383 ? -18.043 -19.402 29.408 1.00 90.25 383 ALA A O 1
ATOM 2721 N N . ALA A 1 384 ? -16.186 -18.364 30.119 1.00 87.56 384 ALA A N 1
ATOM 2722 C CA . ALA A 1 384 ? -16.797 -17.639 31.231 1.00 87.56 384 ALA A CA 1
ATOM 2723 C C . ALA A 1 384 ? -16.333 -16.168 31.263 1.00 87.56 384 ALA A C 1
ATOM 2725 O O . ALA A 1 384 ? -15.297 -15.849 30.673 1.00 87.56 384 ALA A O 1
ATOM 2726 N N . PRO A 1 385 ? -17.074 -15.269 31.941 1.00 90.50 385 PRO A N 1
ATOM 2727 C CA . PRO A 1 385 ? -16.683 -13.869 32.080 1.00 90.50 385 PRO A CA 1
ATOM 2728 C C . PRO A 1 385 ? -15.321 -13.703 32.757 1.00 90.50 385 PRO A C 1
ATOM 2730 O O . PRO A 1 385 ? -15.001 -14.413 33.708 1.00 90.50 385 PRO A O 1
ATOM 2733 N N . GLY A 1 386 ? -14.536 -12.738 32.289 1.00 92.00 386 GLY A N 1
ATOM 2734 C CA . GLY A 1 386 ? -13.181 -12.502 32.779 1.00 92.00 386 GLY A CA 1
ATOM 2735 C C . GLY A 1 386 ? -12.355 -11.663 31.814 1.00 92.00 386 GLY A C 1
ATOM 2736 O O . GLY A 1 386 ? -12.864 -11.161 30.811 1.00 92.00 386 GLY A O 1
ATOM 2737 N N . THR A 1 387 ? -11.068 -11.503 32.107 1.00 94.50 387 THR A N 1
ATOM 2738 C CA . THR A 1 387 ? -10.126 -10.805 31.227 1.00 94.50 387 THR A CA 1
ATOM 2739 C C . THR A 1 387 ? -8.886 -11.652 30.989 1.00 94.50 387 THR A C 1
ATOM 2741 O O . THR A 1 387 ? -8.417 -12.361 31.878 1.00 94.50 387 THR A O 1
ATOM 2744 N N . PHE A 1 388 ? -8.346 -11.591 29.776 1.00 95.31 388 PHE A N 1
ATOM 2745 C CA . PHE A 1 388 ? -7.076 -12.228 29.433 1.00 95.31 388 PHE A CA 1
ATOM 2746 C C . PHE A 1 388 ? -6.343 -11.425 28.358 1.00 95.31 388 PHE A C 1
ATOM 2748 O O . PHE A 1 388 ? -6.921 -10.554 27.710 1.00 95.31 388 PHE A O 1
ATOM 2755 N N . ALA A 1 389 ? -5.052 -11.703 28.175 1.00 95.38 389 ALA A N 1
ATOM 2756 C CA . ALA A 1 389 ? -4.245 -11.073 27.137 1.00 95.38 389 ALA A CA 1
ATOM 2757 C C . ALA A 1 389 ? -3.891 -12.076 26.035 1.00 95.38 389 ALA A C 1
ATOM 2759 O O . ALA A 1 389 ? -3.519 -13.212 26.324 1.00 95.38 389 ALA A O 1
ATOM 2760 N N . VAL A 1 390 ? -3.954 -11.634 24.781 1.00 97.00 390 VAL A N 1
ATOM 2761 C CA . VAL A 1 390 ? -3.473 -12.383 23.615 1.00 97.00 390 VAL A CA 1
ATOM 2762 C C . VAL A 1 390 ? -2.237 -11.681 23.076 1.00 97.00 390 VAL A C 1
ATOM 2764 O O . VAL A 1 390 ? -2.242 -10.464 22.882 1.00 97.00 390 VAL A O 1
ATOM 2767 N N . SER A 1 391 ? -1.165 -12.440 22.858 1.00 95.62 391 SER A N 1
ATOM 2768 C CA . SER A 1 391 ? 0.044 -11.934 22.211 1.00 95.62 391 SER A CA 1
ATOM 2769 C C . SER A 1 391 ? -0.061 -12.105 20.697 1.00 95.62 391 SER A C 1
ATOM 2771 O O . SER A 1 391 ? -0.571 -13.119 20.217 1.00 95.62 391 SER A O 1
ATOM 2773 N N . GLY A 1 392 ? 0.399 -11.104 19.950 1.00 96.19 392 GLY A N 1
ATOM 2774 C CA . GLY A 1 392 ? 0.464 -11.133 18.494 1.00 96.19 392 GLY A CA 1
ATOM 2775 C C . GLY A 1 392 ? 1.880 -10.901 17.982 1.00 96.19 392 GLY A C 1
ATOM 2776 O O . GLY A 1 392 ? 2.652 -10.138 18.564 1.00 96.19 392 GLY A O 1
ATOM 2777 N N . GLU A 1 393 ? 2.225 -11.564 16.887 1.00 95.25 393 GLU A N 1
ATOM 2778 C CA . GLU A 1 393 ? 3.494 -11.393 16.192 1.00 95.25 393 GLU A CA 1
ATOM 2779 C C . GLU A 1 393 ? 3.398 -10.272 15.162 1.00 95.25 393 GLU A C 1
ATOM 2781 O O . GLU A 1 393 ? 2.463 -10.231 14.361 1.00 95.25 393 GLU A O 1
ATOM 2786 N N . ILE A 1 394 ? 4.384 -9.377 15.175 1.00 90.94 394 ILE A N 1
ATOM 2787 C CA . ILE A 1 394 ? 4.571 -8.349 14.153 1.00 90.94 394 ILE A CA 1
ATOM 2788 C C . ILE A 1 394 ? 5.746 -8.804 13.284 1.00 90.94 394 ILE A C 1
ATOM 2790 O O . ILE A 1 394 ? 6.856 -9.005 13.781 1.00 90.94 394 ILE A O 1
ATOM 2794 N N . ALA A 1 395 ? 5.502 -9.009 11.989 1.00 83.50 395 ALA A N 1
ATOM 2795 C CA . ALA A 1 395 ? 6.527 -9.486 11.063 1.00 83.50 395 ALA A CA 1
ATOM 2796 C C . ALA A 1 395 ? 7.727 -8.527 11.033 1.00 83.50 395 ALA A C 1
ATOM 2798 O O . ALA A 1 395 ? 7.525 -7.324 10.935 1.00 83.50 395 ALA A O 1
ATOM 2799 N N . ARG A 1 396 ? 8.959 -9.061 11.063 1.00 78.25 396 ARG A N 1
ATOM 2800 C CA . ARG A 1 396 ? 10.223 -8.290 11.126 1.00 78.25 396 ARG A CA 1
ATOM 2801 C C . ARG A 1 396 ? 10.390 -7.441 12.399 1.00 78.25 396 ARG A C 1
ATOM 2803 O O . ARG A 1 396 ? 11.157 -6.478 12.392 1.00 78.25 396 ARG A O 1
ATOM 2810 N N . SER A 1 397 ? 9.707 -7.782 13.493 1.00 85.94 397 SER A N 1
ATOM 2811 C CA . SER A 1 397 ? 9.916 -7.151 14.800 1.00 85.94 397 SER A CA 1
ATOM 2812 C C . SER A 1 397 ? 10.094 -8.180 15.910 1.00 85.94 397 SER A C 1
ATOM 2814 O O . SER A 1 397 ? 9.437 -9.218 15.927 1.00 85.94 397 SER A O 1
ATOM 2816 N N . ALA A 1 398 ? 10.948 -7.853 16.880 1.00 89.19 398 ALA A N 1
ATOM 2817 C CA . ALA A 1 398 ? 10.983 -8.546 18.166 1.00 89.19 398 ALA A CA 1
ATOM 2818 C C . ALA A 1 398 ? 9.849 -8.081 19.106 1.00 89.19 398 ALA A C 1
ATOM 2820 O O . ALA A 1 398 ? 9.511 -8.777 20.064 1.00 89.19 398 ALA A O 1
ATOM 2821 N N . VAL A 1 399 ? 9.244 -6.917 18.836 1.00 92.44 399 VAL A N 1
ATOM 2822 C CA . VAL A 1 399 ? 8.112 -6.384 19.601 1.00 92.44 399 VAL A CA 1
ATOM 2823 C C . VAL A 1 399 ? 6.872 -7.227 19.323 1.00 92.44 399 VAL A C 1
ATOM 2825 O O . VAL A 1 399 ? 6.471 -7.417 18.174 1.00 92.44 399 VAL A O 1
ATOM 2828 N N . LYS A 1 400 ? 6.233 -7.705 20.391 1.00 94.75 400 LYS A N 1
ATOM 2829 C CA . LYS A 1 400 ? 4.949 -8.405 20.318 1.00 94.75 400 LYS A CA 1
ATOM 2830 C C . LYS A 1 400 ? 3.800 -7.419 20.524 1.00 94.75 400 LYS A C 1
ATOM 2832 O O . LYS A 1 400 ? 3.838 -6.590 21.432 1.00 94.75 400 LYS A O 1
ATOM 2837 N N . ALA A 1 401 ? 2.756 -7.546 19.713 1.00 96.56 401 ALA A N 1
ATOM 2838 C CA . ALA A 1 401 ? 1.485 -6.876 19.949 1.00 96.56 401 ALA A CA 1
ATOM 2839 C C . ALA A 1 401 ? 0.757 -7.517 21.142 1.00 96.56 401 ALA A C 1
ATOM 2841 O O . ALA A 1 401 ? 0.954 -8.698 21.451 1.00 96.56 401 ALA A O 1
ATOM 2842 N N . LYS A 1 402 ? -0.120 -6.751 21.796 1.00 97.44 402 LYS A N 1
ATOM 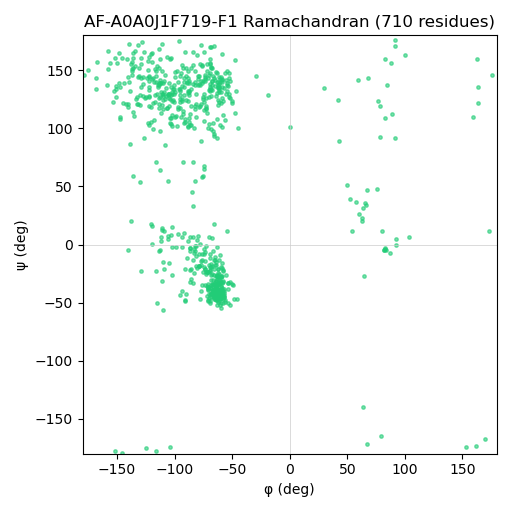2843 C CA . LYS A 1 402 ? -0.931 -7.224 22.923 1.00 97.44 402 LYS A CA 1
ATOM 2844 C C . LYS A 1 402 ? -2.390 -6.822 22.732 1.00 97.44 402 LYS A C 1
ATOM 2846 O O . LYS A 1 402 ? -2.680 -5.642 22.566 1.00 97.44 402 LYS A O 1
ATOM 2851 N N . ALA A 1 403 ? -3.300 -7.785 22.806 1.00 97.38 403 ALA A N 1
ATOM 2852 C CA . ALA A 1 403 ? -4.734 -7.540 22.898 1.00 97.38 403 ALA A CA 1
ATOM 2853 C C . ALA A 1 403 ? -5.217 -7.880 24.308 1.00 97.38 403 ALA A C 1
ATOM 2855 O O . ALA A 1 403 ? -4.996 -8.992 24.777 1.00 97.38 403 ALA A O 1
ATOM 2856 N N . ASN A 1 404 ? -5.875 -6.940 24.979 1.00 97.00 404 ASN A N 1
ATOM 2857 C CA . ASN A 1 404 ? -6.580 -7.166 26.234 1.00 97.00 404 ASN A CA 1
ATOM 2858 C C . ASN A 1 404 ? -8.029 -7.534 25.898 1.00 97.00 404 ASN A C 1
ATOM 2860 O O . ASN A 1 404 ? -8.797 -6.689 25.437 1.00 97.00 404 ASN A O 1
ATOM 2864 N N . VAL A 1 405 ? -8.388 -8.798 26.095 1.00 96.06 405 VAL A N 1
ATOM 2865 C CA . VAL A 1 405 ? -9.724 -9.316 25.807 1.00 96.06 405 VAL A CA 1
ATOM 2866 C C . VAL A 1 405 ? -10.561 -9.300 27.080 1.00 96.06 405 VAL A C 1
ATOM 2868 O O . VAL A 1 405 ? -10.146 -9.834 28.109 1.00 96.06 405 VAL A O 1
ATOM 2871 N N . VAL A 1 406 ? -11.751 -8.714 26.996 1.00 95.00 406 VAL A N 1
ATOM 2872 C CA . VAL A 1 406 ? -12.777 -8.731 28.040 1.00 95.00 406 VAL A CA 1
ATOM 2873 C C . VAL A 1 406 ? -13.901 -9.661 27.599 1.00 95.00 406 VAL A C 1
ATOM 2875 O O . VAL A 1 406 ? -14.569 -9.419 26.594 1.00 95.00 406 VAL A O 1
ATOM 2878 N N . VAL A 1 407 ? -14.119 -10.729 28.358 1.00 93.00 407 VAL A N 1
ATOM 2879 C CA . VAL A 1 407 ? -15.240 -11.646 28.173 1.00 93.00 407 VAL A CA 1
ATOM 2880 C C . VAL A 1 407 ? -16.376 -11.179 29.066 1.00 93.00 407 VAL A C 1
ATOM 2882 O O . VAL A 1 407 ? -16.276 -11.176 30.292 1.00 93.00 407 VAL A O 1
ATOM 2885 N N . THR A 1 408 ? -17.463 -10.766 28.435 1.00 87.00 408 THR A N 1
ATOM 2886 C CA . THR A 1 408 ? -18.687 -10.323 29.101 1.00 87.00 408 THR A CA 1
ATOM 2887 C C . THR A 1 408 ? -19.628 -11.501 29.322 1.00 87.00 408 THR A C 1
ATOM 2889 O O . THR A 1 408 ? -19.693 -12.427 28.509 1.00 87.00 408 THR A O 1
ATOM 2892 N N . GLY A 1 409 ? -20.351 -11.486 30.442 1.00 77.19 409 GLY A N 1
ATOM 2893 C CA . GLY A 1 409 ? -21.417 -12.453 30.697 1.00 77.19 409 GLY A CA 1
ATOM 2894 C C . GLY A 1 409 ? -22.619 -12.255 29.784 1.00 77.19 409 GLY A C 1
ATOM 2895 O O . GLY A 1 409 ? -22.734 -11.254 29.075 1.00 77.19 409 GLY A O 1
ATOM 2896 N N . SER A 1 410 ? -23.532 -13.225 29.814 1.00 62.06 410 SER A N 1
ATOM 2897 C CA . SER A 1 410 ? -24.866 -13.050 29.243 1.00 62.06 410 SER A CA 1
ATOM 2898 C C . SER A 1 410 ? -25.515 -11.807 29.846 1.00 62.06 410 SER A C 1
ATOM 2900 O O . SER A 1 410 ? -25.392 -11.568 31.048 1.00 62.06 410 SER A O 1
ATOM 2902 N N . ALA A 1 411 ? -26.198 -11.017 29.013 1.00 60.12 411 ALA A N 1
ATOM 2903 C CA . ALA A 1 411 ? -26.973 -9.888 29.508 1.00 60.12 411 ALA A CA 1
ATOM 2904 C C . ALA A 1 411 ? -27.952 -10.401 30.578 1.00 60.12 411 ALA A C 1
ATOM 2906 O O . ALA A 1 411 ? -28.602 -11.427 30.343 1.00 60.12 411 ALA A O 1
ATOM 2907 N N . PRO A 1 412 ? -28.041 -9.741 31.741 1.00 65.38 412 PRO A N 1
ATOM 2908 C CA . PRO A 1 412 ? -28.903 -10.210 32.805 1.00 65.38 412 PRO A CA 1
ATOM 2909 C C . PRO A 1 412 ? -30.359 -10.219 32.322 1.00 65.38 412 PRO A C 1
ATOM 2911 O O . PRO A 1 412 ? -30.807 -9.318 31.607 1.00 65.38 412 PRO A O 1
ATOM 2914 N N . THR A 1 413 ? -31.092 -11.273 32.664 1.00 76.75 413 THR A N 1
ATOM 2915 C CA . THR A 1 413 ? -32.497 -11.447 32.275 1.00 76.75 413 THR A CA 1
ATOM 2916 C C . THR A 1 413 ? -33.412 -10.912 33.368 1.00 76.75 413 THR A C 1
ATOM 2918 O O . THR A 1 413 ? -33.036 -10.893 34.537 1.00 76.75 413 THR A O 1
ATOM 2921 N N . LEU A 1 414 ? -34.630 -10.504 33.012 1.00 79.06 414 LEU A N 1
ATOM 2922 C CA . LEU A 1 414 ? -35.644 -10.126 34.000 1.00 79.06 414 LEU A CA 1
ATOM 2923 C C . LEU A 1 414 ? -36.013 -11.345 34.856 1.00 79.06 414 LEU A C 1
ATOM 2925 O O . LEU A 1 414 ? -36.357 -12.390 34.307 1.00 79.06 414 LEU A O 1
ATOM 2929 N N . THR A 1 415 ? -35.960 -11.212 36.180 1.00 86.75 415 THR A N 1
ATOM 2930 C CA . THR A 1 415 ? -36.279 -12.290 37.133 1.00 86.75 415 THR A CA 1
ATOM 2931 C C . THR A 1 415 ? -37.493 -11.993 38.005 1.00 86.75 415 THR A C 1
ATOM 2933 O O . THR A 1 415 ? -38.128 -12.933 38.476 1.00 86.75 415 THR A O 1
ATOM 2936 N N . GLY A 1 416 ? -37.866 -10.723 38.195 1.00 85.81 416 GLY A N 1
ATOM 2937 C CA . GLY A 1 416 ? -39.014 -10.360 39.028 1.00 85.81 416 GLY A CA 1
ATOM 2938 C C . GLY A 1 416 ? -39.606 -8.988 38.717 1.00 85.81 416 GLY A C 1
ATOM 2939 O O . GLY A 1 416 ? -38.904 -8.074 38.285 1.00 85.81 416 GLY A O 1
ATOM 2940 N N . LEU A 1 417 ? -40.913 -8.853 38.955 1.00 88.38 417 LEU A N 1
ATOM 2941 C CA . LEU A 1 417 ? -41.658 -7.594 38.901 1.00 88.38 417 LEU A CA 1
ATOM 2942 C C . LEU A 1 417 ? -42.316 -7.352 40.268 1.00 88.38 417 LEU A C 1
ATOM 2944 O O . LEU A 1 417 ? -42.884 -8.294 40.826 1.00 88.38 417 LEU A O 1
ATOM 2948 N N . PRO A 1 418 ? -42.255 -6.129 40.821 1.00 86.31 418 PRO A N 1
ATOM 2949 C CA . PRO A 1 418 ? -42.884 -5.833 42.100 1.00 86.31 418 PRO A CA 1
ATOM 2950 C C . PRO A 1 418 ? -44.419 -5.832 41.972 1.00 86.31 418 PRO A C 1
ATOM 2952 O O . PRO A 1 418 ? -44.943 -5.414 40.932 1.00 86.31 418 PRO A O 1
ATOM 2955 N N . PRO A 1 419 ? -45.160 -6.258 43.014 1.00 82.69 419 PRO A N 1
ATOM 2956 C CA . PRO A 1 419 ? -46.605 -6.073 43.057 1.00 82.69 419 PRO A CA 1
ATOM 2957 C C . PRO A 1 419 ? -46.944 -4.579 43.136 1.00 82.69 419 PRO A C 1
ATOM 2959 O O . PRO A 1 419 ? -46.253 -3.809 43.804 1.00 82.69 419 PRO A O 1
ATOM 2962 N N . VAL A 1 420 ? -48.024 -4.174 42.469 1.00 90.75 420 VAL A N 1
ATOM 2963 C CA . VAL A 1 420 ? -48.494 -2.783 42.454 1.00 90.75 420 VAL A CA 1
ATOM 2964 C C . VAL A 1 420 ? -49.820 -2.698 43.204 1.00 90.75 420 VAL A C 1
ATOM 2966 O O . VAL A 1 420 ? -50.731 -3.472 42.922 1.00 90.75 420 VAL A O 1
ATOM 2969 N N . SER A 1 421 ? -49.952 -1.749 44.128 1.00 89.31 421 SER A N 1
ATOM 2970 C CA . SER A 1 421 ? -51.212 -1.466 44.827 1.00 89.31 421 SER A CA 1
ATOM 2971 C C . SER A 1 421 ? -51.712 -0.083 44.431 1.00 89.31 421 SER A C 1
ATOM 2973 O O . SER A 1 421 ? -51.008 0.904 44.630 1.00 89.31 421 SER A O 1
ATOM 2975 N N . ILE A 1 422 ? -52.916 -0.012 43.864 1.00 90.19 422 ILE A N 1
ATOM 2976 C CA . ILE A 1 422 ? -53.522 1.214 43.333 1.00 90.19 422 ILE A CA 1
ATOM 2977 C C . ILE A 1 422 ? -54.846 1.453 44.046 1.00 90.19 422 ILE A C 1
ATOM 2979 O O . ILE A 1 422 ? -55.655 0.542 44.175 1.00 90.19 422 ILE A O 1
ATOM 2983 N N . ALA A 1 423 ? -55.087 2.677 44.501 1.00 84.62 423 ALA A N 1
ATOM 2984 C CA . ALA A 1 423 ? -56.377 3.071 45.049 1.00 84.62 423 ALA A CA 1
ATOM 2985 C C . ALA A 1 423 ? -57.129 3.933 44.030 1.00 84.62 423 ALA A C 1
ATOM 2987 O O . ALA A 1 423 ? -56.537 4.795 43.383 1.00 84.62 423 ALA A O 1
ATOM 2988 N N . THR A 1 424 ? -58.431 3.706 43.900 1.00 85.38 424 THR A N 1
ATOM 2989 C CA . THR A 1 424 ? -59.349 4.600 43.191 1.00 85.38 424 THR A CA 1
ATOM 2990 C C . THR A 1 424 ? -60.661 4.701 43.963 1.00 85.38 424 THR A C 1
ATOM 2992 O O . THR A 1 424 ? -60.877 4.001 44.952 1.00 85.38 424 THR A O 1
ATOM 2995 N N . THR A 1 425 ? -61.544 5.589 43.536 1.00 81.06 425 THR A N 1
ATOM 2996 C CA . THR A 1 425 ? -62.855 5.789 44.153 1.00 81.06 425 THR A CA 1
ATOM 2997 C C . THR A 1 425 ? -63.956 5.360 43.198 1.00 81.06 425 THR A C 1
ATOM 2999 O O . THR A 1 425 ? -63.735 5.244 41.989 1.00 81.06 425 THR A O 1
ATOM 3002 N N . VAL A 1 426 ? -65.142 5.080 43.740 1.00 81.25 426 VAL A N 1
ATOM 3003 C CA . VAL A 1 426 ? -66.295 4.668 42.928 1.00 81.25 426 VAL A CA 1
ATOM 3004 C C . VAL A 1 426 ? -66.529 5.666 41.787 1.00 81.25 426 VAL A C 1
ATOM 3006 O O . VAL A 1 426 ? -66.659 6.865 42.018 1.00 81.25 426 VAL A O 1
ATOM 3009 N N . GLY A 1 427 ? -66.575 5.157 40.554 1.00 78.50 427 GLY A N 1
ATOM 3010 C CA . GLY A 1 427 ? -66.797 5.943 39.337 1.00 78.50 427 GLY A CA 1
ATOM 3011 C C . GLY A 1 427 ? -65.542 6.552 38.702 1.00 78.50 427 GLY A C 1
ATOM 3012 O O . GLY A 1 427 ? -65.638 7.043 37.580 1.00 78.50 427 GLY A O 1
ATOM 3013 N N . ASN A 1 428 ? -64.372 6.474 39.347 1.00 81.88 428 ASN A N 1
ATOM 3014 C CA . ASN A 1 428 ? -63.123 7.008 38.802 1.00 81.88 428 ASN A CA 1
ATOM 3015 C C . ASN A 1 428 ? -62.195 5.886 38.295 1.00 81.88 428 ASN A C 1
ATOM 3017 O O . ASN A 1 428 ? -61.902 4.945 39.042 1.00 81.88 428 ASN A O 1
ATOM 3021 N N . PRO A 1 429 ? -61.694 5.966 37.047 1.00 87.50 429 PRO A N 1
ATOM 3022 C CA . PRO A 1 429 ? -60.769 4.972 36.516 1.00 87.50 429 PRO A CA 1
ATOM 3023 C C . PRO A 1 429 ? -59.440 4.984 37.294 1.00 87.50 429 PRO A C 1
ATOM 3025 O O . PRO A 1 429 ? -58.899 6.059 37.558 1.00 87.50 429 PRO A O 1
ATOM 3028 N N . PRO A 1 430 ? -58.879 3.813 37.648 1.00 90.00 430 PRO A N 1
ATOM 3029 C CA . PRO A 1 430 ? -57.595 3.745 38.337 1.00 90.00 430 PRO A CA 1
ATOM 3030 C C . PRO A 1 430 ? -56.445 4.178 37.419 1.00 90.00 430 PRO A C 1
ATOM 3032 O O . PRO A 1 430 ? -56.368 3.764 36.261 1.00 90.00 430 PRO A O 1
ATOM 3035 N N . VAL A 1 431 ? -55.509 4.963 37.953 1.00 91.81 431 VAL A N 1
ATOM 3036 C CA . VAL A 1 431 ? -54.295 5.378 37.233 1.00 91.81 431 VAL A CA 1
ATOM 3037 C C . VAL A 1 431 ? -53.204 4.328 37.443 1.00 91.81 431 VAL A C 1
ATOM 3039 O O . VAL A 1 431 ? -52.662 4.194 38.539 1.00 91.81 431 VAL A O 1
ATOM 3042 N N . LEU A 1 432 ? -52.887 3.563 36.396 1.00 92.31 432 LEU A N 1
ATOM 3043 C CA . LEU A 1 432 ? -51.860 2.517 36.433 1.00 92.31 432 LEU A CA 1
ATOM 3044 C C . LEU A 1 432 ? -50.492 3.076 35.991 1.00 92.31 432 LEU A C 1
ATOM 3046 O O . LEU A 1 432 ? -50.436 3.852 35.034 1.00 92.31 432 LEU A O 1
ATOM 3050 N N . PRO A 1 433 ? -49.376 2.691 36.640 1.00 91.75 433 PRO A N 1
ATOM 3051 C CA . PRO A 1 433 ? -48.054 3.224 36.317 1.00 91.75 433 PRO A CA 1
ATOM 3052 C C . PRO A 1 433 ? -47.566 2.719 34.954 1.00 91.75 433 PRO A C 1
ATOM 3054 O O . PRO A 1 433 ? -47.599 1.522 34.682 1.00 91.75 433 PRO A O 1
ATOM 3057 N N . ALA A 1 434 ? -47.059 3.609 34.099 1.00 91.00 434 ALA A N 1
ATOM 3058 C CA . ALA A 1 434 ? -46.575 3.238 32.763 1.00 91.00 434 ALA A CA 1
ATOM 3059 C C . ALA A 1 434 ? -45.273 2.408 32.780 1.00 91.00 434 ALA A C 1
ATOM 3061 O O . ALA A 1 434 ? -44.931 1.758 31.789 1.00 91.00 434 ALA A O 1
ATOM 3062 N N . THR A 1 435 ? -44.536 2.421 33.894 1.00 92.56 435 THR A N 1
ATOM 3063 C CA . THR A 1 435 ? -43.273 1.695 34.070 1.00 92.56 435 THR A CA 1
ATOM 3064 C C . THR A 1 435 ? -43.187 1.038 35.447 1.00 92.56 435 THR A C 1
ATOM 3066 O O . THR A 1 435 ? -43.824 1.484 36.400 1.00 92.56 435 THR A O 1
ATOM 3069 N N . LEU A 1 436 ? -42.384 -0.024 35.556 1.00 91.00 436 LEU A N 1
ATOM 3070 C CA . LEU A 1 436 ? -42.027 -0.680 36.818 1.00 91.00 436 LEU A CA 1
ATOM 3071 C C . LEU A 1 436 ? -40.516 -0.883 36.912 1.00 91.00 436 LEU A C 1
ATOM 3073 O O . LEU A 1 436 ? -39.835 -1.063 35.903 1.00 91.00 436 LEU A O 1
ATOM 3077 N N . THR A 1 437 ? -39.995 -0.903 38.135 1.00 90.50 437 THR A N 1
ATOM 3078 C CA . THR A 1 437 ? -38.598 -1.252 38.412 1.00 90.50 437 THR A CA 1
ATOM 3079 C C . THR A 1 437 ? -38.492 -2.762 38.593 1.00 90.50 437 THR A C 1
ATOM 3081 O O . THR A 1 437 ? -38.866 -3.293 39.635 1.00 90.50 437 THR A O 1
ATOM 3084 N N . ALA A 1 438 ? -38.016 -3.461 37.566 1.00 87.94 438 ALA A N 1
ATOM 3085 C CA . ALA A 1 438 ? -37.850 -4.907 37.573 1.00 87.94 438 ALA A CA 1
ATOM 3086 C C . ALA A 1 438 ? -36.509 -5.329 38.185 1.00 87.94 438 ALA A C 1
ATOM 3088 O O . ALA A 1 438 ? -35.519 -4.603 38.083 1.00 87.94 438 ALA A O 1
ATOM 3089 N N . THR A 1 439 ? -36.469 -6.528 38.762 1.00 87.06 439 THR A N 1
ATOM 3090 C CA . THR A 1 439 ? -35.237 -7.172 39.234 1.00 87.06 439 THR A CA 1
ATOM 3091 C C . THR A 1 439 ? -34.616 -7.997 38.111 1.00 87.06 439 THR A C 1
ATOM 3093 O O . THR A 1 439 ? -35.320 -8.672 37.353 1.00 87.06 439 THR A O 1
ATOM 3096 N N . MET A 1 440 ? -33.293 -7.927 38.003 1.00 86.25 440 MET A N 1
ATOM 3097 C CA . MET A 1 440 ? -32.482 -8.609 37.001 1.00 86.25 440 MET A CA 1
ATOM 3098 C C . MET A 1 440 ? -31.775 -9.835 37.612 1.00 86.25 440 MET A C 1
ATOM 3100 O O . MET A 1 440 ? -31.621 -9.938 38.830 1.00 86.25 440 MET A O 1
ATOM 3104 N N . SER A 1 441 ? -31.327 -10.785 36.785 1.00 80.62 441 SER A N 1
ATOM 3105 C CA . SER A 1 441 ? -30.681 -12.034 37.238 1.00 80.62 441 SER A CA 1
ATOM 3106 C C . SER A 1 441 ? -29.347 -11.844 37.962 1.00 80.62 441 SER A C 1
ATOM 3108 O O . SER A 1 441 ? -28.889 -12.757 38.639 1.00 80.62 441 SER A O 1
ATOM 3110 N N . ASP A 1 442 ? -28.719 -10.682 37.813 1.00 76.50 442 ASP A N 1
ATOM 3111 C CA . ASP A 1 442 ? -27.488 -10.289 38.504 1.00 76.50 442 ASP A CA 1
ATOM 3112 C C . ASP A 1 442 ? -27.749 -9.495 39.800 1.00 76.50 442 ASP A C 1
ATOM 3114 O O . ASP A 1 442 ? -26.814 -8.991 40.417 1.00 76.50 442 ASP A O 1
ATOM 3118 N N . GLY A 1 443 ? -29.014 -9.373 40.220 1.00 78.06 443 GLY A N 1
ATOM 3119 C CA . GLY A 1 443 ? -29.424 -8.631 41.414 1.00 78.06 443 GLY A CA 1
ATOM 3120 C C . GLY A 1 443 ? -29.571 -7.122 41.207 1.00 78.06 443 GLY A C 1
ATOM 3121 O O . GLY A 1 443 ? -30.012 -6.431 42.126 1.00 78.06 443 GLY A O 1
ATOM 3122 N N . THR A 1 444 ? -29.254 -6.596 40.019 1.00 83.56 444 THR A N 1
ATOM 3123 C CA . THR A 1 444 ? -29.497 -5.186 39.686 1.00 83.56 444 THR A CA 1
ATOM 3124 C C . THR A 1 444 ? -30.974 -4.928 39.373 1.00 83.56 444 THR A C 1
ATOM 3126 O O . THR A 1 444 ? -31.791 -5.851 39.279 1.00 83.56 444 THR A O 1
ATOM 3129 N N . THR A 1 445 ? -31.346 -3.655 39.220 1.00 85.62 445 THR A N 1
ATOM 3130 C CA . THR A 1 445 ? -32.702 -3.252 38.834 1.00 85.62 445 THR A CA 1
ATOM 3131 C C . THR A 1 445 ? -32.722 -2.545 37.481 1.00 85.62 445 THR A C 1
ATOM 3133 O O . THR A 1 445 ? -31.766 -1.877 37.091 1.00 85.62 445 THR A O 1
ATOM 3136 N N . ARG A 1 446 ? -33.831 -2.687 36.746 1.00 87.31 446 ARG A N 1
ATOM 3137 C CA . ARG A 1 446 ? -34.052 -2.044 35.443 1.00 87.31 446 ARG A CA 1
ATOM 3138 C C . ARG A 1 446 ? -35.478 -1.523 35.331 1.00 87.31 446 ARG A C 1
ATOM 3140 O O . ARG A 1 446 ? -36.426 -2.262 35.579 1.00 87.31 446 ARG A O 1
ATOM 3147 N N . VAL A 1 447 ? -35.639 -0.276 34.896 1.00 88.56 447 VAL A N 1
ATOM 3148 C CA . VAL A 1 447 ? -36.961 0.283 34.578 1.00 88.56 447 VAL A CA 1
ATOM 3149 C C . VAL A 1 447 ? -37.471 -0.341 33.280 1.00 88.56 447 VAL A C 1
ATOM 3151 O O . VAL A 1 447 ? -36.783 -0.313 32.260 1.00 88.56 447 VAL A O 1
ATOM 3154 N N . VAL A 1 448 ? -38.670 -0.915 33.318 1.00 90.12 448 VAL A N 1
ATOM 3155 C CA . VAL A 1 448 ? -39.336 -1.536 32.169 1.00 90.12 448 VAL A CA 1
ATOM 3156 C C . VAL A 1 448 ? -40.704 -0.907 31.942 1.00 90.12 448 VAL A C 1
ATOM 3158 O O . VAL A 1 448 ? -41.400 -0.563 32.895 1.00 90.12 448 VAL A O 1
ATOM 3161 N N . ALA A 1 449 ? -41.098 -0.757 30.679 1.00 91.06 449 ALA A N 1
ATOM 3162 C CA . ALA A 1 449 ? -42.437 -0.304 30.321 1.00 91.06 449 ALA A CA 1
ATOM 3163 C C . ALA A 1 449 ? -43.463 -1.427 30.528 1.00 91.06 449 ALA A C 1
ATOM 3165 O O . ALA A 1 449 ? -43.182 -2.590 30.225 1.00 91.06 449 ALA A O 1
ATOM 3166 N N . VAL A 1 450 ? -44.650 -1.071 31.022 1.00 92.88 450 VAL A N 1
ATOM 3167 C CA . VAL A 1 450 ? -45.756 -2.009 31.241 1.00 92.88 450 VAL A CA 1
ATOM 3168 C C . VAL A 1 450 ? -46.978 -1.561 30.457 1.00 92.88 450 VAL A C 1
ATOM 3170 O O . VAL A 1 450 ? -47.448 -0.434 30.593 1.00 92.88 450 VAL A O 1
ATOM 3173 N N . THR A 1 451 ? -47.529 -2.472 29.663 1.00 92.44 451 THR A N 1
ATOM 3174 C CA . THR A 1 451 ? -48.821 -2.291 29.003 1.00 92.44 451 THR A CA 1
ATOM 3175 C C . THR A 1 451 ? -49.889 -3.022 29.803 1.00 92.44 451 THR A C 1
ATOM 3177 O O . THR A 1 451 ? -49.905 -4.254 29.851 1.00 92.44 451 THR A O 1
ATOM 3180 N N . TRP A 1 452 ? -50.772 -2.269 30.453 1.00 93.62 452 TRP A N 1
ATOM 3181 C CA . TRP A 1 452 ? -51.854 -2.819 31.266 1.00 93.62 452 TRP A CA 1
ATOM 3182 C C . TRP A 1 452 ? -53.059 -3.230 30.423 1.00 93.62 452 TRP A C 1
ATOM 3184 O O . TRP A 1 452 ? -53.353 -2.626 29.393 1.00 93.62 452 TRP A O 1
ATOM 3194 N N . SER A 1 453 ? -53.773 -4.256 30.883 1.00 93.06 453 SER A N 1
ATOM 3195 C CA . SER A 1 453 ? -55.077 -4.616 30.324 1.00 93.06 453 SER A CA 1
ATOM 3196 C C . SER A 1 453 ? -56.082 -3.480 30.536 1.00 93.06 453 SER A C 1
ATOM 3198 O O . SER A 1 453 ? -56.023 -2.774 31.543 1.00 93.06 453 SER A O 1
ATOM 3200 N N . ASN A 1 454 ? -57.020 -3.318 29.600 1.00 92.56 454 ASN A N 1
ATOM 3201 C CA . ASN A 1 454 ? -58.068 -2.305 29.703 1.00 92.56 454 ASN A CA 1
ATOM 3202 C C . ASN A 1 454 ? -58.918 -2.510 30.969 1.00 92.56 454 ASN A C 1
ATOM 3204 O O . ASN A 1 454 ? -59.394 -3.620 31.211 1.00 92.56 454 ASN A O 1
ATOM 3208 N N . VAL A 1 455 ? -59.139 -1.441 31.738 1.00 92.31 455 VAL A N 1
ATOM 3209 C CA . VAL A 1 455 ? -59.997 -1.458 32.931 1.00 92.31 455 VAL A CA 1
ATOM 3210 C C . VAL A 1 455 ? -61.370 -0.912 32.561 1.00 92.31 455 VAL A C 1
ATOM 3212 O O . VAL A 1 455 ? -61.525 0.278 32.282 1.00 92.31 455 VAL A O 1
ATOM 3215 N N . ALA A 1 456 ? -62.381 -1.777 32.545 1.00 89.19 456 ALA A N 1
ATOM 3216 C CA . ALA A 1 456 ? -63.734 -1.388 32.168 1.00 89.19 456 ALA A CA 1
ATOM 3217 C C . ALA A 1 456 ? -64.414 -0.553 33.275 1.00 89.19 456 ALA A C 1
ATOM 3219 O O . ALA A 1 456 ? -64.232 -0.860 34.455 1.00 89.19 456 ALA A O 1
ATOM 3220 N N . PRO A 1 457 ? -65.267 0.434 32.926 1.00 88.31 457 PRO A N 1
ATOM 3221 C CA . PRO A 1 457 ? -66.010 1.240 33.901 1.00 88.31 457 PRO A CA 1
ATOM 3222 C C . PRO A 1 457 ? -66.803 0.463 34.952 1.00 88.31 457 PRO A C 1
ATOM 3224 O O . PRO A 1 457 ? -66.903 0.887 36.099 1.00 88.31 457 PRO A O 1
ATOM 3227 N N . SER A 1 458 ? -67.316 -0.715 34.595 1.00 87.69 458 SER A N 1
ATOM 3228 C CA . SER A 1 458 ? -68.030 -1.595 35.524 1.00 87.69 458 SER A CA 1
ATOM 3229 C C . SER A 1 458 ? -67.162 -2.108 36.677 1.00 87.69 458 SER A C 1
ATOM 3231 O O . SER A 1 458 ? -67.694 -2.382 37.749 1.00 87.69 458 SER A O 1
ATOM 3233 N N . GLN A 1 459 ? -65.840 -2.216 36.498 1.00 88.38 459 GLN A N 1
ATOM 3234 C CA . GLN A 1 459 ? -64.929 -2.765 37.510 1.00 88.38 459 GLN A CA 1
ATOM 3235 C C . GLN A 1 459 ? -64.694 -1.809 38.686 1.00 88.38 459 GLN A C 1
ATOM 3237 O O . GLN A 1 459 ? -64.315 -2.255 39.763 1.00 88.38 459 GLN A O 1
ATOM 3242 N N . TYR A 1 460 ? -64.942 -0.510 38.498 1.00 89.94 460 TYR A N 1
ATOM 3243 C CA . TYR A 1 460 ? -64.818 0.517 39.538 1.00 89.94 460 TYR A CA 1
ATOM 3244 C C . TYR A 1 460 ? -66.137 1.254 39.809 1.00 89.94 460 TYR A C 1
ATOM 3246 O O . TYR A 1 460 ? -66.154 2.313 40.434 1.00 89.94 460 TYR A O 1
ATOM 3254 N N . ALA A 1 461 ? -67.266 0.683 39.382 1.00 81.50 461 ALA A N 1
ATOM 3255 C CA . ALA A 1 461 ? -68.600 1.223 39.640 1.00 81.50 461 ALA A CA 1
ATOM 3256 C C . ALA A 1 461 ? -69.097 0.972 41.079 1.00 81.50 461 ALA A C 1
ATOM 3258 O O . ALA A 1 461 ? -70.148 1.470 41.473 1.00 81.50 461 ALA A O 1
ATOM 3259 N N . SER A 1 462 ? -68.381 0.181 41.878 1.00 76.75 462 SER A N 1
ATOM 3260 C CA . SER A 1 462 ? -68.725 -0.138 43.267 1.00 76.75 462 SER A CA 1
ATOM 3261 C C . SER A 1 462 ? -67.458 -0.393 44.078 1.00 76.75 462 SER A C 1
ATOM 3263 O O . SER A 1 462 ? -66.419 -0.732 43.512 1.00 76.75 462 SER A O 1
ATOM 3265 N N . ALA A 1 463 ? -67.529 -0.211 45.397 1.00 78.62 463 ALA A N 1
ATOM 3266 C CA . ALA A 1 463 ? -66.388 -0.466 46.267 1.00 78.62 463 ALA A CA 1
ATOM 3267 C C . ALA A 1 463 ? -66.024 -1.956 46.309 1.00 78.62 463 ALA A C 1
ATOM 3269 O O . ALA A 1 463 ? -66.896 -2.823 46.260 1.00 78.62 463 ALA A O 1
ATOM 3270 N N . GLY A 1 464 ? -64.729 -2.240 46.412 1.00 86.19 464 GLY A N 1
ATOM 3271 C CA . GLY A 1 464 ? -64.184 -3.592 46.342 1.00 86.19 464 GLY A CA 1
ATOM 3272 C C . GLY A 1 464 ? -62.748 -3.598 45.834 1.00 86.19 464 GLY A C 1
ATOM 3273 O O . GLY A 1 464 ? -62.141 -2.547 45.644 1.00 86.19 464 GLY A O 1
ATOM 3274 N N . THR A 1 465 ? -62.187 -4.782 45.611 1.00 89.38 465 THR A N 1
ATOM 3275 C CA . THR A 1 465 ? -60.843 -4.948 45.046 1.00 89.38 465 THR A CA 1
ATOM 3276 C C . THR A 1 465 ? -60.891 -5.778 43.770 1.00 89.38 465 THR A C 1
ATOM 3278 O O . THR A 1 465 ? -61.680 -6.714 43.652 1.00 89.38 465 THR A O 1
ATOM 3281 N N . PHE A 1 466 ? -60.037 -5.451 42.802 1.00 92.38 466 PHE A N 1
ATOM 3282 C CA . PHE A 1 466 ? -59.842 -6.258 41.597 1.00 92.38 466 PHE A CA 1
ATOM 3283 C C . PHE A 1 466 ? -58.386 -6.209 41.129 1.00 92.38 466 PHE A C 1
ATOM 3285 O O . PHE A 1 466 ? -57.634 -5.314 41.501 1.00 92.38 466 PHE A O 1
ATOM 3292 N N . VAL A 1 467 ? -57.975 -7.183 40.315 1.00 93.19 467 VAL A N 1
ATOM 3293 C CA . VAL A 1 467 ? -56.606 -7.272 39.786 1.00 93.19 467 VAL A CA 1
ATOM 3294 C C . VAL A 1 467 ? -56.588 -6.906 38.307 1.00 93.19 467 VAL A C 1
ATOM 3296 O O . VAL A 1 467 ? -57.409 -7.389 37.529 1.00 93.19 467 VAL A O 1
ATOM 3299 N N . VAL A 1 468 ? -55.618 -6.084 37.914 1.00 93.25 468 VAL A N 1
ATOM 3300 C CA . VAL A 1 468 ? -55.307 -5.766 36.518 1.00 93.25 468 VAL A CA 1
ATOM 3301 C C . VAL A 1 468 ? -53.963 -6.385 36.163 1.00 93.25 468 VAL A C 1
ATOM 3303 O O . VAL A 1 468 ? -52.973 -6.202 36.871 1.00 93.25 468 VAL A O 1
ATOM 3306 N N . VAL A 1 469 ? -53.921 -7.123 35.055 1.00 92.38 469 VAL A N 1
ATOM 3307 C CA . VAL A 1 469 ? -52.695 -7.758 34.558 1.00 92.38 469 VAL A CA 1
ATOM 3308 C C . VAL A 1 469 ? -52.038 -6.862 33.512 1.00 92.38 469 VAL A C 1
ATOM 3310 O O . VAL A 1 469 ? -52.710 -6.354 32.610 1.00 92.38 469 VAL A O 1
ATOM 3313 N N . GLY A 1 470 ? -50.725 -6.683 33.623 1.00 91.44 470 GLY A N 1
ATOM 3314 C CA . GLY A 1 470 ? -49.889 -5.957 32.673 1.00 91.44 470 GLY A CA 1
ATOM 3315 C C . GLY A 1 470 ? -48.839 -6.850 32.019 1.00 91.44 470 GLY A C 1
ATOM 3316 O O . GLY A 1 470 ? -48.380 -7.834 32.602 1.00 91.44 470 GLY A O 1
ATOM 3317 N N . ARG A 1 471 ? -48.453 -6.506 30.789 1.00 89.69 471 ARG A N 1
ATOM 3318 C CA . ARG A 1 471 ? -47.389 -7.171 30.026 1.00 89.69 471 ARG A CA 1
ATOM 3319 C C . ARG A 1 471 ? -46.168 -6.268 29.914 1.00 89.69 471 ARG A C 1
ATOM 3321 O O . ARG A 1 471 ? -46.308 -5.069 29.687 1.00 89.69 471 ARG A O 1
ATOM 3328 N N . VAL A 1 472 ? -44.986 -6.863 30.030 1.00 87.69 472 VAL A N 1
ATOM 3329 C CA . VAL A 1 472 ? -43.701 -6.218 29.738 1.00 87.69 472 VAL A CA 1
ATOM 3330 C C . VAL A 1 472 ? -43.218 -6.735 28.387 1.00 87.69 472 VAL A C 1
ATOM 3332 O O . VAL A 1 472 ? -43.196 -7.947 28.172 1.00 87.69 472 VAL A O 1
ATOM 3335 N N . ALA A 1 473 ? -42.860 -5.833 27.472 1.00 73.38 473 ALA A N 1
ATOM 3336 C CA . ALA A 1 473 ? -42.315 -6.220 26.171 1.00 73.38 473 ALA A CA 1
ATOM 3337 C C . ALA A 1 473 ? -41.035 -7.064 26.344 1.00 73.38 473 ALA A C 1
ATOM 3339 O O . ALA A 1 473 ? -40.249 -6.826 27.262 1.00 73.38 473 ALA A O 1
ATOM 3340 N N . ASP A 1 474 ? -40.858 -8.068 25.482 1.00 70.31 474 ASP A N 1
ATOM 3341 C CA . ASP A 1 474 ? -39.705 -8.985 25.473 1.00 70.31 474 ASP A CA 1
ATOM 3342 C C . ASP A 1 474 ? -39.504 -9.809 26.764 1.00 70.31 474 ASP A C 1
ATOM 3344 O O . ASP A 1 474 ? -38.395 -10.241 27.081 1.00 70.31 474 ASP A O 1
ATOM 3348 N N . SER A 1 475 ? -40.584 -10.055 27.518 1.00 80.75 475 SER A N 1
ATOM 3349 C CA . SER A 1 475 ? -40.584 -10.884 28.729 1.00 80.75 475 SER A CA 1
ATOM 3350 C C . SER A 1 475 ? -41.795 -11.815 28.789 1.00 80.75 475 SER A C 1
ATOM 3352 O O . SER A 1 475 ? -42.883 -11.481 28.322 1.00 80.75 475 SER A O 1
ATOM 3354 N N . THR A 1 476 ? -41.626 -12.981 29.417 1.00 81.25 476 THR A N 1
ATOM 3355 C CA . THR A 1 476 ? -42.737 -13.878 29.781 1.00 81.25 476 THR A CA 1
ATOM 3356 C C . THR A 1 476 ? -43.356 -13.530 31.139 1.00 81.25 476 THR A C 1
ATOM 3358 O O . THR A 1 476 ? -44.343 -14.147 31.530 1.00 81.25 476 THR A O 1
ATOM 3361 N N . LEU A 1 477 ? -42.786 -12.569 31.878 1.00 85.69 477 LEU A N 1
ATOM 3362 C CA . LEU A 1 477 ? -43.300 -12.134 33.177 1.00 85.69 477 LEU A CA 1
ATOM 3363 C C . LEU A 1 477 ? -44.539 -11.244 33.015 1.00 85.69 477 LEU A C 1
ATOM 3365 O O . LEU A 1 477 ? -44.580 -10.341 32.176 1.00 85.69 477 LEU A O 1
ATOM 3369 N N . THR A 1 478 ? -45.529 -11.462 33.876 1.00 87.94 478 THR A N 1
ATOM 3370 C CA . THR A 1 478 ? -46.751 -10.655 33.971 1.00 87.94 478 THR A CA 1
ATOM 3371 C C . THR A 1 478 ? -46.702 -9.751 35.197 1.00 87.94 478 THR A C 1
ATOM 3373 O O . THR A 1 478 ? -46.468 -10.231 36.304 1.00 87.94 478 THR A O 1
ATOM 3376 N N . ALA A 1 479 ? -46.963 -8.456 35.015 1.00 90.19 479 ALA A N 1
ATOM 3377 C CA . ALA A 1 479 ? -47.168 -7.521 36.117 1.00 90.19 479 ALA A CA 1
ATOM 3378 C C . ALA A 1 479 ? -48.597 -7.654 36.663 1.00 90.19 479 ALA A C 1
ATOM 3380 O O . ALA A 1 479 ? -49.539 -7.861 35.895 1.00 90.19 479 ALA A O 1
ATOM 3381 N N . THR A 1 480 ? -48.779 -7.486 37.970 1.00 92.06 480 THR A N 1
ATOM 3382 C CA . THR A 1 480 ? -50.104 -7.485 38.609 1.00 92.06 480 THR A CA 1
ATOM 3383 C C . THR A 1 480 ? -50.292 -6.217 39.427 1.00 92.06 480 THR A C 1
ATOM 3385 O O . THR A 1 480 ? -49.474 -5.918 40.300 1.00 92.06 480 THR A O 1
ATOM 3388 N N . ALA A 1 481 ? -51.383 -5.500 39.164 1.00 92.69 481 ALA A N 1
ATOM 3389 C CA . ALA A 1 481 ? -51.833 -4.374 39.967 1.00 92.69 481 ALA A CA 1
ATOM 3390 C C . ALA A 1 481 ? -53.121 -4.739 40.707 1.00 92.69 481 ALA A C 1
ATOM 3392 O O . ALA A 1 481 ? -54.128 -5.049 40.075 1.00 92.69 481 ALA A O 1
ATOM 3393 N N . THR A 1 482 ? -53.095 -4.683 42.035 1.00 94.19 482 THR A N 1
ATOM 3394 C CA . THR A 1 482 ? -54.287 -4.793 42.879 1.00 94.19 482 THR A CA 1
ATOM 3395 C C . THR A 1 482 ? -54.898 -3.406 43.020 1.00 94.19 482 THR A C 1
ATOM 3397 O O . THR A 1 482 ? -54.301 -2.518 43.626 1.00 94.19 482 THR A O 1
ATOM 3400 N N . VAL A 1 483 ? -56.079 -3.215 42.440 1.00 92.56 483 VAL A N 1
ATOM 3401 C CA . VAL A 1 483 ? -56.851 -1.977 42.516 1.00 92.56 483 VAL A CA 1
ATOM 3402 C C . VAL A 1 483 ? -57.872 -2.088 43.644 1.00 92.56 483 VAL A C 1
ATOM 3404 O O . VAL A 1 483 ? -58.692 -3.003 43.642 1.00 92.56 483 VAL A O 1
ATOM 3407 N N . THR A 1 484 ? -57.851 -1.142 44.579 1.00 90.00 484 THR A N 1
ATOM 3408 C CA . THR A 1 484 ? -58.837 -0.997 45.655 1.00 90.00 484 THR A CA 1
ATOM 3409 C C . THR A 1 484 ? -59.739 0.194 45.361 1.00 90.00 484 THR A C 1
ATOM 3411 O O . THR A 1 484 ? -59.271 1.329 45.300 1.00 90.00 484 THR A O 1
ATOM 3414 N N . VAL A 1 485 ? -61.032 -0.065 45.196 1.00 87.75 485 VAL A N 1
ATOM 3415 C CA . VAL A 1 485 ? -62.084 0.931 44.989 1.00 87.75 485 VAL A CA 1
ATOM 3416 C C . VAL A 1 485 ? -62.745 1.222 46.329 1.00 87.75 485 VAL A C 1
ATOM 3418 O O . VAL A 1 485 ? -63.336 0.328 46.937 1.00 87.75 485 VAL A O 1
ATOM 3421 N N . THR A 1 486 ? -62.666 2.461 46.801 1.00 74.12 486 THR A N 1
ATOM 3422 C CA . THR A 1 486 ? -63.307 2.885 48.054 1.00 74.12 486 THR A CA 1
ATOM 3423 C C . THR A 1 486 ? -64.473 3.837 47.792 1.00 74.12 486 THR A C 1
ATOM 3425 O O . THR A 1 486 ? -64.491 4.589 46.815 1.00 74.12 486 THR A O 1
ATOM 3428 N N . VAL A 1 487 ? -65.486 3.796 48.664 1.00 56.31 487 VAL A N 1
ATOM 3429 C CA . VAL A 1 487 ? -66.537 4.822 48.694 1.00 56.31 487 VAL A CA 1
ATOM 3430 C C . VAL A 1 487 ? -65.980 6.003 49.476 1.00 56.31 487 VAL A C 1
ATOM 3432 O O . VAL A 1 487 ? -65.601 5.846 50.635 1.00 56.31 487 VAL A O 1
ATOM 3435 N N . THR A 1 488 ? -65.899 7.179 48.864 1.00 48.81 488 THR A N 1
ATOM 3436 C CA . THR A 1 488 ? -65.436 8.377 49.570 1.00 48.81 488 THR A CA 1
ATOM 3437 C C . THR A 1 488 ? -66.636 9.141 50.113 1.00 48.81 488 THR A C 1
ATOM 3439 O O . THR A 1 488 ? -67.369 9.770 49.357 1.00 48.81 488 THR A O 1
ATOM 3442 N N . SER A 1 489 ? -66.821 9.136 51.434 1.00 44.16 489 SER A N 1
ATOM 3443 C CA . SER A 1 489 ? -67.442 10.269 52.124 1.00 44.16 489 SER A CA 1
ATOM 3444 C C . SER A 1 489 ? -66.425 11.412 52.098 1.00 44.16 489 SER A C 1
ATOM 3446 O O . SER A 1 489 ? -65.433 11.380 52.828 1.00 44.16 489 SER A O 1
ATOM 3448 N N . VAL A 1 490 ? -66.592 12.367 51.186 1.00 38.50 490 VAL A N 1
ATOM 3449 C CA . VAL A 1 490 ? -65.620 13.450 50.989 1.00 38.50 490 VAL A CA 1
ATOM 3450 C C . VAL A 1 490 ? -65.745 14.458 52.131 1.00 38.50 490 VAL A C 1
ATOM 3452 O O . VAL A 1 490 ? -66.695 15.229 52.159 1.00 38.50 490 VAL A O 1
ATOM 3455 N N . LYS A 1 491 ? -64.783 14.458 53.061 1.00 39.34 491 LYS A N 1
ATOM 3456 C CA . LYS A 1 491 ? -64.542 15.556 54.010 1.00 39.34 491 LYS A CA 1
ATOM 3457 C C . LYS A 1 491 ? -63.853 16.702 53.242 1.00 39.34 491 LYS A C 1
ATOM 3459 O O . LYS A 1 491 ? -62.817 16.430 52.633 1.00 39.34 491 LYS A O 1
ATOM 3464 N N . PRO A 1 492 ? -64.354 17.950 53.243 1.00 43.47 492 PRO A N 1
ATOM 3465 C CA . PRO A 1 492 ? -63.623 19.071 52.672 1.00 43.47 492 PRO A CA 1
ATOM 3466 C C . PRO A 1 492 ? -62.407 19.350 53.552 1.00 43.47 492 PRO A C 1
ATOM 3468 O O . PRO A 1 492 ? -62.526 19.482 54.771 1.00 43.47 492 PRO A O 1
ATOM 3471 N N . VAL A 1 493 ? -61.235 19.404 52.934 1.00 42.81 493 VAL A N 1
ATOM 3472 C CA . VAL A 1 493 ? -59.996 19.844 53.567 1.00 42.81 493 VAL A CA 1
ATOM 3473 C C . VAL A 1 493 ? -59.746 21.270 53.099 1.00 42.81 493 VAL A C 1
ATOM 3475 O O . VAL A 1 493 ? -59.431 21.467 51.930 1.00 42.81 493 VAL A O 1
ATOM 3478 N N . TYR A 1 494 ? -59.861 22.245 53.999 1.00 50.38 494 TYR A N 1
ATOM 3479 C CA . TYR A 1 494 ? -59.335 23.591 53.782 1.00 50.38 494 TYR A CA 1
ATOM 3480 C C . TYR A 1 494 ? -58.636 24.045 55.066 1.00 50.38 494 TYR A C 1
ATOM 3482 O O . TYR A 1 494 ? -59.275 24.169 56.107 1.00 50.38 494 TYR A O 1
ATOM 3490 N N . TYR A 1 495 ? -57.316 24.228 54.992 1.00 44.50 495 TYR A N 1
ATOM 3491 C CA . TYR A 1 495 ? -56.468 24.729 56.075 1.00 44.50 495 TYR A CA 1
ATOM 3492 C C . TYR A 1 495 ? -55.936 26.113 55.675 1.00 44.50 495 TYR A C 1
ATOM 3494 O O . TYR A 1 495 ? -55.357 26.245 54.595 1.00 44.50 495 TYR A O 1
ATOM 3502 N N . GLY A 1 496 ? -56.115 27.121 56.529 1.00 44.62 496 GLY A N 1
ATOM 3503 C CA . GLY A 1 496 ? -55.469 28.434 56.431 1.00 44.62 496 GLY A CA 1
ATOM 3504 C C . GLY A 1 496 ? -55.311 29.034 57.830 1.00 44.62 496 GLY A C 1
ATOM 3505 O O . GLY A 1 496 ? -56.219 28.907 58.643 1.00 44.62 496 GLY A O 1
ATOM 3506 N N . SER A 1 497 ? -54.131 29.576 58.148 1.00 43.72 497 SER A N 1
ATOM 3507 C CA . SER A 1 497 ? -53.795 30.071 59.495 1.00 43.72 497 SER A CA 1
ATOM 3508 C C . SER A 1 497 ? -54.296 31.473 59.707 1.00 43.72 497 SER A C 1
ATOM 3510 O O . SER A 1 497 ? -54.094 32.314 58.837 1.00 43.72 497 SER A O 1
ATOM 3512 N N . ASP A 1 498 ? -54.844 31.701 60.893 1.00 44.09 498 ASP A N 1
ATOM 3513 C CA . ASP A 1 498 ? -55.314 32.999 61.363 1.00 44.09 498 ASP A CA 1
ATOM 3514 C C . ASP A 1 498 ? -54.205 34.068 61.359 1.00 44.09 498 ASP A C 1
ATOM 3516 O O . ASP A 1 498 ? -54.435 35.215 61.030 1.00 44.09 498 ASP A O 1
ATOM 3520 N N . SER A 1 499 ? -52.942 33.694 61.581 1.00 49.44 499 SER A N 1
ATOM 3521 C CA . SER A 1 499 ? -51.885 34.688 61.822 1.00 49.44 499 SER A CA 1
ATOM 3522 C C . SER A 1 499 ? -51.101 35.182 60.598 1.00 49.44 499 SER A C 1
ATOM 3524 O O . SER A 1 499 ? -50.067 35.818 60.771 1.00 49.44 499 SER A O 1
ATOM 3526 N N . GLY A 1 500 ? -51.497 34.871 59.356 1.00 47.91 500 GLY A N 1
ATOM 3527 C CA . GLY A 1 500 ? -50.816 35.395 58.152 1.00 47.91 500 GLY A CA 1
ATOM 3528 C C . GLY A 1 500 ? -49.285 35.162 58.055 1.00 47.91 500 GLY A C 1
ATOM 3529 O O . GLY A 1 500 ? -48.628 35.732 57.186 1.00 47.91 500 GLY A O 1
ATOM 3530 N N . THR A 1 501 ? -48.687 34.320 58.910 1.00 44.06 501 THR A N 1
ATOM 3531 C CA . THR A 1 501 ? -47.223 34.222 59.121 1.00 44.06 501 THR A CA 1
ATOM 3532 C C . THR A 1 501 ? -46.475 33.393 58.066 1.00 44.06 501 THR A C 1
ATOM 3534 O O . THR A 1 501 ? -45.258 33.221 58.142 1.00 44.06 501 THR A O 1
ATOM 3537 N N . GLY A 1 502 ? -47.168 32.907 57.035 1.00 44.72 502 GLY A N 1
ATOM 3538 C CA . GLY A 1 502 ? -46.555 32.253 55.878 1.00 44.72 502 GLY A CA 1
ATOM 3539 C C . GLY A 1 502 ? -47.571 31.823 54.826 1.00 44.72 502 GLY A C 1
ATOM 3540 O O . GLY A 1 502 ? -48.703 31.466 55.154 1.00 44.72 502 GLY A O 1
ATOM 3541 N N . SER A 1 503 ? -47.179 31.887 53.548 1.00 44.00 503 SER A N 1
ATOM 3542 C CA . SER A 1 503 ? -47.965 31.377 52.414 1.00 44.00 503 SER A CA 1
ATOM 3543 C C . SER A 1 503 ? -48.260 29.899 52.616 1.00 44.00 503 SER A C 1
ATOM 3545 O O . SER A 1 503 ? -47.343 29.147 52.959 1.00 44.00 503 SER A O 1
ATOM 3547 N N . SER A 1 504 ? -49.505 29.477 52.373 1.00 40.28 504 SER A N 1
ATOM 3548 C CA . SER A 1 504 ? -49.873 28.061 52.422 1.00 40.28 504 SER A CA 1
ATOM 3549 C C . SER A 1 504 ? -48.849 27.218 51.646 1.00 40.28 504 SER A C 1
ATOM 3551 O O . SER A 1 504 ? -48.529 27.555 50.501 1.00 40.28 504 SER A O 1
ATOM 3553 N N . PRO A 1 505 ? -48.336 26.106 52.211 1.00 36.12 505 PRO A N 1
ATOM 3554 C CA . PRO A 1 505 ? -47.308 25.285 51.566 1.00 36.12 505 PRO A CA 1
ATOM 3555 C C . PRO A 1 505 ? -47.771 24.637 50.249 1.00 36.12 505 PRO A C 1
ATOM 3557 O O . PRO A 1 505 ? -46.980 23.966 49.588 1.00 36.12 505 PRO A O 1
ATOM 3560 N N . PHE A 1 506 ? -49.034 24.833 49.853 1.00 40.56 506 PHE A N 1
ATOM 3561 C CA . PHE A 1 506 ? -49.622 24.238 48.660 1.00 40.56 506 PHE A CA 1
ATOM 3562 C C . PHE A 1 506 ? -49.890 25.217 47.508 1.00 40.56 506 PHE A C 1
ATOM 3564 O O . PHE A 1 506 ? -49.926 24.738 46.383 1.00 40.56 506 PHE A O 1
ATOM 3571 N N . THR A 1 507 ? -49.997 26.538 47.730 1.00 37.69 507 THR A N 1
ATOM 3572 C CA . THR A 1 507 ? -49.829 27.613 46.716 1.00 37.69 507 THR A CA 1
ATOM 3573 C C . THR A 1 507 ? -49.717 28.982 47.420 1.00 37.69 507 THR A C 1
ATOM 3575 O O . THR A 1 507 ? -50.280 29.139 48.503 1.00 37.69 507 THR A O 1
ATOM 3578 N N . PRO A 1 508 ? -49.115 30.015 46.801 1.00 35.81 508 PRO A N 1
ATOM 3579 C CA . PRO A 1 508 ? -49.181 31.396 47.302 1.00 35.81 508 PRO A CA 1
ATOM 3580 C C . PRO A 1 508 ? -50.586 32.042 47.232 1.00 35.81 508 PRO A C 1
ATOM 3582 O O . PRO A 1 508 ? -50.713 33.229 47.509 1.00 35.81 508 PRO A O 1
ATOM 3585 N N . ASP A 1 509 ? -51.634 31.299 46.848 1.00 38.28 509 ASP A N 1
ATOM 3586 C CA . ASP A 1 509 ? -52.947 31.832 46.451 1.00 38.28 509 ASP A CA 1
ATOM 3587 C C . ASP A 1 509 ? -54.100 31.529 47.437 1.00 38.28 509 ASP A C 1
ATOM 3589 O O . ASP A 1 509 ? -55.266 31.654 47.054 1.00 38.28 509 ASP A O 1
ATOM 3593 N N . PHE A 1 510 ? -53.837 31.090 48.675 1.00 35.19 510 PHE A N 1
ATOM 3594 C CA . PHE A 1 510 ? -54.906 30.575 49.544 1.00 35.19 510 PHE A CA 1
ATOM 3595 C C . PHE A 1 510 ? -54.790 30.972 51.020 1.00 35.19 510 PHE A C 1
ATOM 3597 O O . PHE A 1 510 ? -53.860 30.529 51.695 1.00 35.19 510 PHE A O 1
ATOM 3604 N N . TYR A 1 511 ? -55.796 31.705 51.521 1.00 46.75 511 TYR A N 1
ATOM 3605 C CA . TYR A 1 511 ? -56.048 31.938 52.948 1.00 46.75 511 TYR A CA 1
ATOM 3606 C C . TYR A 1 511 ? -57.553 31.946 53.255 1.00 46.75 511 TYR A C 1
ATOM 3608 O O . TYR A 1 511 ? -58.301 32.759 52.728 1.00 46.75 511 TYR A O 1
ATOM 3616 N N . ILE A 1 512 ? -57.984 31.050 54.141 1.00 46.09 512 ILE A N 1
ATOM 3617 C CA . ILE A 1 512 ? -59.249 31.136 54.886 1.00 46.09 512 ILE A CA 1
ATOM 3618 C C . ILE A 1 512 ? -58.828 31.224 56.339 1.00 46.09 512 ILE A C 1
ATOM 3620 O O . ILE A 1 512 ? -58.045 30.370 56.752 1.00 46.09 512 ILE A O 1
ATOM 3624 N N . GLY A 1 513 ? -59.322 32.193 57.098 1.00 46.62 513 GLY A N 1
ATOM 3625 C CA . GLY A 1 513 ? -59.144 32.130 58.542 1.00 46.62 513 GLY A CA 1
ATOM 3626 C C . GLY A 1 513 ? -60.358 31.521 59.265 1.00 46.62 513 GLY A C 1
ATOM 3627 O O . GLY A 1 513 ? -61.355 31.122 58.660 1.00 46.62 513 GLY A O 1
ATOM 3628 N N . GLN A 1 514 ? -60.203 31.357 60.572 1.00 45.62 514 GLN A N 1
ATOM 3629 C CA . GLN A 1 514 ? -61.053 30.713 61.570 1.00 45.62 514 GLN A CA 1
ATOM 3630 C C . GLN A 1 514 ? -62.567 31.037 61.504 1.00 45.62 514 GLN A C 1
ATOM 3632 O O . GLN A 1 514 ? -63.097 32.003 62.029 1.00 45.62 514 GLN A O 1
ATOM 3637 N N . LEU A 1 515 ? -63.354 30.138 60.928 1.00 47.72 515 LEU A N 1
ATOM 3638 C CA . LEU A 1 515 ? -64.810 30.309 60.850 1.00 47.72 515 LEU A CA 1
ATOM 3639 C C . LEU A 1 515 ? -65.452 30.478 62.250 1.00 47.72 515 LEU A C 1
ATOM 3641 O O . LEU A 1 515 ? -65.324 29.603 63.104 1.00 47.72 515 LEU A O 1
ATOM 3645 N N . GLY A 1 516 ? -66.180 31.577 62.466 1.00 49.31 516 GLY A N 1
ATOM 3646 C CA . GLY A 1 516 ? -66.974 31.787 63.678 1.00 49.31 516 GLY A CA 1
ATOM 3647 C C . GLY A 1 516 ? -68.244 30.925 63.685 1.00 49.31 516 GLY A C 1
ATOM 3648 O O . GLY A 1 516 ? -68.914 30.772 62.656 1.00 49.31 516 GLY A O 1
ATOM 3649 N N . TYR A 1 517 ? -68.605 30.376 64.849 1.00 50.25 517 TYR A N 1
ATOM 3650 C CA . TYR A 1 517 ? -69.839 29.606 65.034 1.00 50.25 517 TYR A CA 1
ATOM 3651 C C . TYR A 1 517 ? -70.900 30.459 65.728 1.00 50.25 517 TYR A C 1
ATOM 3653 O O . TYR A 1 517 ? -70.656 31.013 66.794 1.00 50.25 517 TYR A O 1
ATOM 3661 N N . GLY A 1 518 ? -72.107 30.507 65.166 1.00 47.28 518 GLY A N 1
ATOM 3662 C CA . GLY A 1 518 ? -73.277 30.940 65.927 1.00 47.28 518 GLY A CA 1
ATOM 3663 C C . GLY A 1 518 ? -73.844 29.737 66.676 1.00 47.28 518 GLY A C 1
ATOM 3664 O O . GLY A 1 518 ? -74.484 28.883 66.050 1.00 47.28 518 GLY A O 1
ATOM 3665 N N . THR A 1 519 ? -73.603 29.629 67.984 1.00 51.50 519 THR A N 1
ATOM 3666 C CA . THR A 1 519 ? -74.183 28.572 68.831 1.00 51.50 519 THR A CA 1
ATOM 3667 C C . THR A 1 519 ? -74.976 29.168 69.985 1.00 51.50 519 THR A C 1
ATOM 3669 O O . THR A 1 519 ? -74.554 30.135 70.598 1.00 51.50 519 THR A O 1
ATOM 3672 N N . HIS A 1 520 ? -76.117 28.553 70.312 1.00 47.47 520 HIS A N 1
ATOM 3673 C CA . HIS A 1 520 ? -76.830 28.813 71.572 1.00 47.47 520 HIS A CA 1
ATOM 3674 C C . HIS A 1 520 ? -76.249 27.991 72.744 1.00 47.47 520 HIS A C 1
ATOM 3676 O O . HIS A 1 520 ? -76.717 28.103 73.872 1.00 47.47 520 HIS A O 1
ATOM 3682 N N . GLU A 1 521 ? -75.267 27.121 72.481 1.00 49.00 521 GLU A N 1
ATOM 3683 C CA . GLU A 1 521 ? -74.573 26.319 73.493 1.00 49.00 521 GLU A CA 1
ATOM 3684 C C . GLU A 1 521 ? -73.262 27.005 73.905 1.00 49.00 521 GLU A C 1
ATOM 3686 O O . GLU A 1 521 ? -72.494 27.439 73.042 1.00 49.00 521 GLU A O 1
ATOM 3691 N N . HIS A 1 522 ? -73.013 27.081 75.219 1.00 49.06 522 HIS A N 1
ATOM 3692 C CA . HIS A 1 522 ? -71.778 27.622 75.799 1.00 49.06 522 HIS A CA 1
ATOM 3693 C C . HIS A 1 522 ? -70.552 26.790 75.389 1.00 49.06 522 HIS A C 1
ATOM 3695 O O . HIS A 1 522 ? -70.588 25.558 75.386 1.00 49.06 522 HIS A O 1
ATOM 3701 N N . PHE A 1 523 ? -69.444 27.474 75.102 1.00 50.91 523 PHE A N 1
ATOM 3702 C CA . PHE A 1 523 ? -68.184 26.871 74.667 1.00 50.91 523 PHE A CA 1
ATOM 3703 C C . PHE A 1 523 ? -67.591 25.909 75.722 1.00 50.91 523 PHE A C 1
ATOM 3705 O O . PHE A 1 523 ? -67.313 26.319 76.852 1.00 50.91 523 PHE A O 1
ATOM 3712 N N . ASP A 1 524 ? -67.359 24.638 75.352 1.00 50.75 524 ASP A N 1
ATOM 3713 C CA . ASP A 1 524 ? -66.714 23.623 76.207 1.00 50.75 524 ASP A CA 1
ATOM 3714 C C . ASP A 1 524 ? -65.236 23.403 75.813 1.00 50.75 524 ASP A C 1
ATOM 3716 O O . ASP A 1 524 ? -64.948 22.661 74.861 1.00 50.75 524 ASP A O 1
ATOM 3720 N N . PRO A 1 525 ? -64.276 23.979 76.565 1.00 49.97 525 PRO A N 1
ATOM 3721 C CA . PRO A 1 525 ? -62.851 23.881 76.259 1.00 49.97 525 PRO A CA 1
ATOM 3722 C C . PRO A 1 525 ? -62.278 22.462 76.424 1.00 49.97 525 PRO A C 1
ATOM 3724 O O . PRO A 1 525 ? -61.236 22.160 75.848 1.00 49.97 525 PRO A O 1
ATOM 3727 N N . SER A 1 526 ? -62.947 21.564 77.158 1.00 49.34 526 SER A N 1
ATOM 3728 C CA . SER A 1 526 ? -62.477 20.184 77.366 1.00 49.34 526 SER A CA 1
ATOM 3729 C C . SER A 1 526 ? -62.716 19.271 76.159 1.00 49.34 526 SER A C 1
ATOM 3731 O O . SER A 1 526 ? -62.064 18.237 76.012 1.00 49.34 526 SER A O 1
ATOM 3733 N N . SER A 1 527 ? -63.610 19.680 75.255 1.00 50.09 527 SER A N 1
ATOM 3734 C CA . SER A 1 527 ? -63.940 18.946 74.030 1.00 50.09 527 SER A CA 1
ATOM 3735 C C . SER A 1 527 ? -62.983 19.224 72.861 1.00 50.09 527 SER A C 1
ATOM 3737 O O . SER A 1 527 ? -63.209 18.741 71.749 1.00 50.09 527 SER A O 1
ATOM 3739 N N . GLY A 1 528 ? -61.901 19.971 73.114 1.00 46.09 528 GLY A N 1
ATOM 3740 C CA . GLY A 1 528 ? -60.965 20.408 72.083 1.00 46.09 528 GLY A CA 1
ATOM 3741 C C . GLY A 1 528 ? -61.540 21.546 71.249 1.00 46.09 528 GLY A C 1
ATOM 3742 O O . GLY A 1 528 ? -61.487 21.485 70.020 1.00 46.09 528 GLY A O 1
ATOM 3743 N N . GLY A 1 529 ? -62.101 22.561 71.921 1.00 48.62 529 GLY A N 1
ATOM 3744 C CA . GLY A 1 529 ? -62.405 23.846 71.289 1.00 48.62 529 GLY A CA 1
ATOM 3745 C C . GLY A 1 529 ? -61.215 24.362 70.470 1.00 48.62 529 GLY A C 1
ATOM 3746 O O . GLY A 1 529 ? -60.089 23.914 70.693 1.00 48.62 529 GLY A O 1
ATOM 3747 N N . ASP A 1 530 ? -61.490 25.260 69.521 1.00 48.81 530 ASP A N 1
ATOM 3748 C CA . ASP A 1 530 ? -60.709 25.559 68.302 1.00 48.81 530 ASP 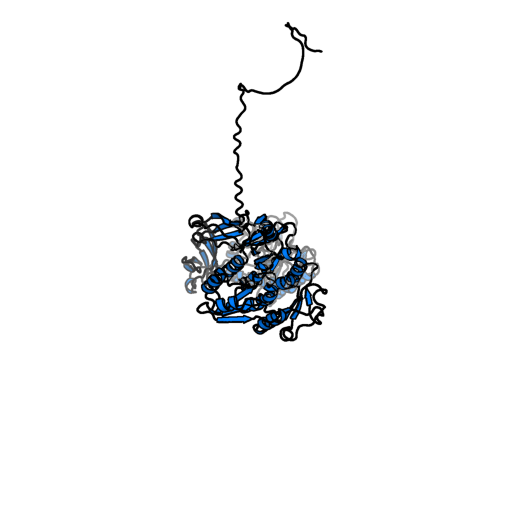A CA 1
ATOM 3749 C C . ASP A 1 530 ? -59.211 25.933 68.433 1.00 48.81 530 ASP A C 1
ATOM 3751 O O . ASP A 1 530 ? -58.595 26.302 67.438 1.00 48.81 530 ASP A O 1
ATOM 3755 N N . ASP A 1 531 ? -58.569 25.769 69.590 1.00 50.88 531 ASP A N 1
ATOM 3756 C CA . ASP A 1 531 ? -57.154 26.089 69.774 1.00 50.88 531 ASP A CA 1
ATOM 3757 C C . ASP A 1 531 ? -56.321 25.124 70.634 1.00 50.88 531 ASP A C 1
ATOM 3759 O O . ASP A 1 531 ? -55.107 25.310 70.655 1.00 50.88 531 ASP A O 1
ATOM 3763 N N . HIS A 1 532 ? -56.854 24.069 71.280 1.00 40.59 532 HIS A N 1
ATOM 3764 C CA . HIS A 1 532 ? -56.039 23.323 72.275 1.00 40.59 532 HIS A CA 1
ATOM 3765 C C . HIS A 1 532 ? -54.755 22.678 71.688 1.00 40.59 532 HIS A C 1
ATOM 3767 O O . HIS A 1 532 ? -53.900 22.180 72.416 1.00 40.59 532 HIS A O 1
ATOM 3773 N N . SER A 1 533 ? -54.612 22.688 70.356 1.00 49.75 533 SER A N 1
ATOM 3774 C CA . SER A 1 533 ? -53.382 22.362 69.622 1.00 49.75 533 SER A CA 1
ATOM 3775 C C . SER A 1 533 ? -53.073 23.302 68.433 1.00 49.75 533 SER A C 1
ATOM 3777 O O . SER A 1 533 ? -52.323 22.919 67.536 1.00 49.75 533 SER A O 1
ATOM 3779 N N . GLY A 1 534 ? -53.646 24.513 68.387 1.00 46.69 534 GLY A N 1
ATOM 3780 C CA . GLY A 1 534 ? -53.368 25.523 67.351 1.00 46.69 534 GLY A CA 1
ATOM 3781 C C . GLY A 1 534 ? -53.759 25.118 65.924 1.00 46.69 534 GLY A C 1
ATOM 3782 O O . GLY A 1 534 ? -53.079 25.482 64.968 1.00 46.69 534 GLY A O 1
ATOM 3783 N N . SER A 1 535 ? -54.812 24.313 65.762 1.00 43.75 535 SER A N 1
ATOM 3784 C CA . SER A 1 535 ? -55.235 23.803 64.454 1.00 43.75 535 SER A CA 1
ATOM 3785 C C . SER A 1 535 ? -56.679 24.194 64.121 1.00 43.75 535 SER A C 1
ATOM 3787 O O . SER A 1 535 ? -57.599 23.563 64.624 1.00 43.75 535 SER A O 1
ATOM 3789 N N . TYR A 1 536 ? -56.817 25.199 63.247 1.00 52.81 536 TYR A N 1
ATOM 3790 C CA . TYR A 1 536 ? -57.765 25.369 62.124 1.00 52.81 536 TYR A CA 1
ATOM 3791 C C . TYR A 1 536 ? -59.166 24.720 62.206 1.00 52.81 536 TYR A C 1
ATOM 3793 O O . TYR A 1 536 ? -59.264 23.520 62.437 1.00 52.81 536 TYR A O 1
ATOM 3801 N N . PHE A 1 537 ? -60.221 25.476 61.850 1.00 51.59 537 PHE A N 1
ATOM 3802 C CA . PHE A 1 537 ? -61.636 25.058 61.698 1.00 51.59 537 PHE A CA 1
ATOM 3803 C C . PHE A 1 537 ? -61.946 23.575 61.992 1.00 51.59 537 PHE A C 1
ATOM 3805 O O . PHE A 1 537 ? -61.741 22.681 61.159 1.00 51.59 537 PHE A O 1
ATOM 3812 N N . ASN A 1 538 ? -62.492 23.303 63.177 1.00 52.22 538 ASN A N 1
ATOM 3813 C CA . ASN A 1 538 ? -62.762 21.945 63.626 1.00 52.22 538 ASN A CA 1
ATOM 3814 C C . ASN A 1 538 ? -64.095 21.419 63.063 1.00 52.22 538 ASN A C 1
ATOM 3816 O O . ASN A 1 538 ? -65.183 21.866 63.428 1.00 52.22 538 ASN A O 1
ATOM 3820 N N . GLY A 1 539 ? -64.034 20.370 62.236 1.00 53.66 539 GLY A N 1
ATOM 3821 C CA . GLY A 1 539 ? -65.231 19.715 61.690 1.00 53.66 539 GLY A CA 1
ATOM 3822 C C . GLY A 1 539 ? -66.210 19.172 62.748 1.00 53.66 539 GLY A C 1
ATOM 3823 O O . GLY A 1 539 ? -67.395 19.028 62.456 1.00 53.66 539 GLY A O 1
ATOM 3824 N N . SER A 1 540 ? -65.745 18.900 63.975 1.00 56.44 540 SER A N 1
ATOM 3825 C CA . SER A 1 540 ? -66.601 18.537 65.117 1.00 56.44 540 SER A CA 1
ATOM 3826 C C . SER A 1 540 ? -67.427 19.730 65.612 1.00 56.44 540 SER A C 1
ATOM 3828 O O . SER A 1 540 ? -68.628 19.587 65.847 1.00 56.44 540 SER A O 1
ATOM 3830 N N . GLY A 1 541 ? -66.815 20.917 65.700 1.00 56.06 541 GLY A N 1
ATOM 3831 C CA . GLY A 1 541 ? -67.505 22.169 66.025 1.00 56.06 541 GLY A CA 1
ATOM 3832 C C . GLY A 1 541 ? -68.522 22.537 64.946 1.00 56.06 541 GLY A C 1
ATOM 3833 O O . GLY A 1 541 ? -69.702 22.728 65.235 1.00 56.06 541 GLY A O 1
ATOM 3834 N N . ALA A 1 542 ? -68.112 22.480 63.677 1.00 57.91 542 ALA A N 1
ATOM 3835 C CA . ALA A 1 542 ? -68.979 22.735 62.525 1.00 57.91 542 ALA A CA 1
ATOM 3836 C C . ALA A 1 542 ? -70.214 21.815 62.472 1.00 57.91 542 ALA A C 1
ATOM 3838 O O . ALA A 1 542 ? -71.324 22.253 62.161 1.00 57.91 542 ALA A O 1
ATOM 3839 N N . ALA A 1 543 ? -70.049 20.532 62.809 1.00 60.00 543 ALA A N 1
ATOM 3840 C CA . ALA A 1 543 ? -71.161 19.588 62.858 1.00 60.00 543 ALA A CA 1
ATOM 3841 C C . ALA A 1 543 ? -72.185 19.942 63.950 1.00 60.00 543 ALA A C 1
ATOM 3843 O O . ALA A 1 543 ? -73.383 19.726 63.740 1.00 60.00 543 ALA A O 1
ATOM 3844 N N . LYS A 1 544 ? -71.739 20.509 65.077 1.00 56.47 544 LYS A N 1
ATOM 3845 C CA . LYS A 1 544 ? -72.588 20.909 66.211 1.00 56.47 544 LYS A CA 1
ATOM 3846 C C . LYS A 1 544 ? -73.171 22.316 66.072 1.00 56.47 544 LYS A C 1
ATOM 3848 O O . LYS A 1 544 ? -74.209 22.591 66.658 1.00 56.47 544 LYS A O 1
ATOM 3853 N N . ALA A 1 545 ? -72.561 23.174 65.259 1.00 58.53 545 ALA A N 1
ATOM 3854 C CA . ALA A 1 545 ? -73.000 24.551 65.095 1.00 58.53 545 ALA A CA 1
ATOM 3855 C C . ALA A 1 545 ? -74.431 24.666 64.541 1.00 58.53 545 ALA A C 1
ATOM 3857 O O . ALA A 1 545 ? -74.846 23.876 63.678 1.00 58.53 545 ALA A O 1
ATOM 3858 N N . THR A 1 546 ? -75.169 25.677 65.012 1.00 56.59 546 THR A N 1
ATOM 3859 C CA . THR A 1 546 ? -76.461 26.074 64.429 1.00 56.59 546 THR A CA 1
ATOM 3860 C C . THR A 1 546 ? -76.220 26.730 63.075 1.00 56.59 546 THR A C 1
ATOM 3862 O O . THR A 1 546 ? -76.833 26.345 62.078 1.00 56.59 546 THR A O 1
ATOM 3865 N N . TRP A 1 547 ? -75.266 27.664 63.036 1.00 60.72 547 TRP A N 1
ATOM 3866 C CA . TRP A 1 547 ? -74.849 28.388 61.841 1.00 60.72 547 TRP A CA 1
ATOM 3867 C C . TRP A 1 547 ? -73.327 28.392 61.696 1.00 60.72 547 TRP A C 1
ATOM 3869 O O . TRP A 1 547 ? -72.599 28.476 62.685 1.00 60.72 547 TRP A O 1
ATOM 3879 N N . ILE A 1 548 ? -72.865 28.322 60.449 1.00 65.44 548 ILE A N 1
ATOM 3880 C CA . ILE A 1 548 ? -71.456 28.403 60.058 1.00 65.44 548 ILE A CA 1
ATOM 3881 C C . ILE A 1 548 ? -71.289 29.653 59.195 1.00 65.44 548 ILE A C 1
ATOM 3883 O O . ILE A 1 548 ? -71.940 29.781 58.152 1.00 65.44 548 ILE A O 1
ATOM 3887 N N . TYR A 1 549 ? -70.406 30.547 59.626 1.00 65.38 549 TYR A N 1
ATOM 3888 C CA . TYR A 1 549 ? -70.067 31.790 58.936 1.00 65.38 549 TYR A CA 1
ATOM 3889 C C . TYR A 1 549 ? -68.613 31.765 58.477 1.00 65.38 549 TYR A C 1
ATOM 3891 O O . TYR A 1 549 ? -67.801 31.059 59.067 1.00 65.38 549 TYR A O 1
ATOM 3899 N N . GLY A 1 550 ? -68.284 32.517 57.422 1.00 64.19 550 GLY A N 1
ATOM 3900 C CA . GLY A 1 550 ? -66.924 32.569 56.895 1.00 64.19 550 GLY A CA 1
ATOM 3901 C C . GLY A 1 550 ? -66.250 33.918 57.023 1.00 64.19 550 GLY A C 1
ATOM 3902 O O . GLY A 1 550 ? -66.855 34.934 56.687 1.00 64.19 550 GLY A O 1
ATOM 3903 N N . TYR A 1 551 ? -64.980 33.916 57.423 1.00 65.44 551 TYR A N 1
ATOM 3904 C CA . TYR A 1 551 ? -64.079 35.024 57.139 1.00 65.44 551 TYR A CA 1
ATOM 3905 C C . TYR A 1 551 ? -62.969 34.593 56.181 1.00 65.44 551 TYR A C 1
ATOM 3907 O O . TYR A 1 551 ? -62.625 33.416 56.052 1.00 65.44 551 TYR A O 1
ATOM 3915 N N . TRP A 1 552 ? -62.481 35.565 55.428 1.00 71.25 552 TRP A N 1
ATOM 3916 C CA . TRP A 1 552 ? -61.502 35.420 54.375 1.00 71.25 552 TRP A CA 1
ATOM 3917 C C . TRP A 1 552 ? -60.466 36.525 54.530 1.00 71.25 552 TRP A C 1
ATOM 3919 O O . TRP A 1 552 ? -60.758 37.695 54.272 1.00 71.25 552 TRP A O 1
ATOM 3929 N N . LEU A 1 553 ? -59.254 36.137 54.912 1.00 69.50 553 LEU A N 1
ATOM 3930 C CA . LEU A 1 553 ? -58.106 37.029 54.943 1.00 69.50 553 LEU A CA 1
ATOM 3931 C C . LEU A 1 553 ? -57.662 37.323 53.509 1.00 69.50 553 LEU A C 1
ATOM 3933 O O . LEU A 1 553 ? -57.295 36.419 52.751 1.00 69.50 553 LEU A O 1
ATOM 3937 N N . VAL A 1 554 ? -57.701 38.595 53.111 1.00 70.56 554 VAL A N 1
ATOM 3938 C CA . VAL A 1 554 ? -57.212 38.999 51.787 1.00 70.56 554 VAL A CA 1
ATOM 3939 C C . VAL A 1 554 ? -55.703 39.186 51.862 1.00 70.56 554 VAL A C 1
ATOM 3941 O O . VAL A 1 554 ? -55.194 40.208 52.307 1.00 70.56 554 VAL A O 1
ATOM 3944 N N . SER A 1 555 ? -54.978 38.177 51.396 1.00 64.00 555 SER A N 1
ATOM 3945 C CA . SER A 1 555 ? -53.515 38.154 51.417 1.00 64.00 555 SER A CA 1
ATOM 3946 C C . SER A 1 555 ? -52.877 38.998 50.308 1.00 64.00 555 SER A C 1
ATOM 3948 O O . SER A 1 555 ? -53.456 39.216 49.238 1.00 64.00 555 SER A O 1
ATOM 3950 N N . GLY A 1 556 ? -51.640 39.451 50.531 1.00 62.78 556 GLY A N 1
ATOM 3951 C CA . GLY A 1 556 ? -50.853 40.143 49.505 1.00 62.78 556 GLY A CA 1
ATOM 3952 C C . GLY A 1 556 ? -51.438 41.493 49.085 1.00 62.78 556 GLY A C 1
ATOM 3953 O O . GLY A 1 556 ? -51.367 41.847 47.908 1.00 62.78 556 GLY A O 1
ATOM 3954 N N . LEU A 1 557 ? -52.038 42.232 50.027 1.00 69.19 557 LEU A N 1
ATOM 3955 C CA . LEU A 1 557 ? -52.583 43.563 49.762 1.00 69.19 557 LEU A CA 1
ATOM 3956 C C . LEU A 1 557 ? -51.495 44.521 49.253 1.00 69.19 557 LEU A C 1
ATOM 3958 O O . LEU A 1 557 ? -51.728 45.178 48.244 1.00 69.19 557 LEU A O 1
ATOM 3962 N N . SER A 1 558 ? -50.284 44.524 49.819 1.00 62.34 558 SER A N 1
ATOM 3963 C CA . SER A 1 558 ? -49.245 45.490 49.414 1.00 62.34 558 SER A CA 1
ATOM 3964 C C . SER A 1 558 ? -48.639 45.262 48.031 1.00 62.34 558 SER A C 1
ATOM 3966 O O . SER A 1 558 ? -48.136 46.208 47.432 1.00 62.34 558 SER A O 1
ATOM 3968 N N . ALA A 1 559 ? -48.675 44.040 47.492 1.00 66.12 559 ALA A N 1
ATOM 3969 C CA . ALA A 1 559 ? -48.186 43.766 46.143 1.00 66.12 559 ALA A CA 1
ATOM 3970 C C . ALA A 1 559 ? -48.890 42.554 45.525 1.00 66.12 559 ALA A C 1
ATOM 3972 O O . ALA A 1 559 ? -48.799 41.435 46.031 1.00 66.12 559 ALA A O 1
ATOM 3973 N N . ALA A 1 560 ? -49.529 42.759 44.370 1.00 68.31 560 ALA A N 1
ATOM 3974 C CA . ALA A 1 560 ? -49.986 41.639 43.556 1.00 68.31 560 ALA A CA 1
ATOM 3975 C C . ALA A 1 560 ? -48.779 40.811 43.062 1.00 68.31 560 ALA A C 1
ATOM 3977 O O . ALA A 1 560 ? -47.712 41.380 42.794 1.00 68.31 560 ALA A O 1
ATOM 3978 N N . PRO A 1 561 ? -48.924 39.483 42.886 1.00 74.62 561 PRO A N 1
ATOM 3979 C CA . PRO A 1 561 ? -47.861 38.654 42.336 1.00 74.62 561 PRO A CA 1
ATOM 3980 C C . PRO A 1 561 ? -47.336 39.208 41.009 1.00 74.62 561 PRO A C 1
ATOM 3982 O O . PRO A 1 561 ? -48.096 39.712 40.179 1.00 74.62 561 PRO A O 1
ATOM 3985 N N . LYS A 1 562 ? -46.021 39.090 40.789 1.00 74.81 562 LYS A N 1
ATOM 3986 C CA . LYS A 1 562 ? -45.352 39.624 39.596 1.00 74.81 562 LYS A CA 1
ATOM 3987 C C . LYS A 1 562 ? -46.077 39.187 38.316 1.00 74.81 562 LYS A C 1
ATOM 3989 O O . LYS A 1 562 ? -46.181 37.998 38.030 1.00 74.81 562 LYS A O 1
ATOM 3994 N N . GLY A 1 563 ? -46.515 40.164 37.523 1.00 79.12 563 GLY A N 1
ATOM 3995 C CA . GLY A 1 563 ? -47.229 39.933 36.262 1.00 79.12 563 GLY A CA 1
ATOM 3996 C C . GLY A 1 563 ? -48.757 39.893 36.379 1.00 79.12 563 GLY A C 1
ATOM 3997 O O . GLY A 1 563 ? -49.422 39.747 35.358 1.00 79.12 563 GLY A O 1
ATOM 3998 N N . ILE A 1 564 ? -49.317 40.062 37.580 1.00 79.69 564 ILE A N 1
ATOM 3999 C CA . ILE A 1 564 ? -50.759 40.182 37.826 1.00 79.69 564 ILE A CA 1
ATOM 4000 C C . ILE A 1 564 ? -51.049 41.601 38.329 1.00 79.69 564 ILE A C 1
ATOM 4002 O O . ILE A 1 564 ? -50.310 42.146 39.143 1.00 79.69 564 ILE A O 1
ATOM 4006 N N . THR A 1 565 ? -52.115 42.229 37.829 1.00 87.88 565 THR A N 1
ATOM 4007 C CA . THR A 1 565 ? -52.546 43.545 38.325 1.00 87.88 565 THR A CA 1
ATOM 4008 C C . THR A 1 565 ? -53.254 43.409 39.673 1.00 87.88 565 THR A C 1
ATOM 4010 O O . THR A 1 565 ? -53.889 42.390 39.941 1.00 87.88 565 THR A O 1
ATOM 4013 N N . ALA A 1 566 ? -53.228 44.462 40.491 1.00 84.50 566 ALA A N 1
ATOM 4014 C CA . ALA A 1 566 ? -53.967 44.557 41.755 1.00 84.50 566 ALA A CA 1
ATOM 4015 C C . ALA A 1 566 ? -55.429 44.086 41.623 1.00 84.50 566 ALA A C 1
ATOM 4017 O O . ALA A 1 566 ? -55.919 43.253 42.384 1.00 84.50 566 ALA A O 1
ATOM 4018 N N . ALA A 1 567 ? -56.113 44.563 40.581 1.00 89.62 567 ALA A N 1
ATOM 4019 C CA . ALA A 1 567 ? -57.504 44.214 40.333 1.00 89.62 567 ALA A CA 1
ATOM 4020 C C . ALA A 1 567 ? -57.701 42.732 39.978 1.00 89.62 567 ALA A C 1
ATOM 4022 O O . ALA A 1 567 ? -58.583 42.076 40.533 1.00 89.62 567 ALA A O 1
ATOM 4023 N N . ALA A 1 568 ? -56.865 42.185 39.087 1.00 86.81 568 ALA A N 1
ATOM 4024 C CA . ALA A 1 568 ? -56.927 40.772 38.714 1.00 86.81 568 ALA A CA 1
ATOM 4025 C C . ALA A 1 568 ? -56.593 39.859 39.903 1.00 86.81 568 ALA A C 1
ATOM 4027 O O . ALA A 1 568 ? -57.191 38.796 40.062 1.00 86.81 568 ALA A O 1
ATOM 4028 N N . TRP A 1 569 ? -55.679 40.299 40.769 1.00 84.00 569 TRP A N 1
ATOM 4029 C CA . TRP A 1 569 ? -55.334 39.588 41.990 1.00 84.00 569 TRP A CA 1
ATOM 4030 C C . TRP A 1 569 ? -56.500 39.542 42.982 1.00 84.00 569 TRP A C 1
ATOM 4032 O O . TRP A 1 569 ? -56.866 38.462 43.445 1.00 84.00 569 TRP A O 1
ATOM 4042 N N . GLY A 1 570 ? -57.162 40.679 43.225 1.00 84.44 570 GLY A N 1
ATOM 4043 C CA . GLY A 1 570 ? -58.370 40.730 44.054 1.00 84.44 570 GLY A CA 1
ATOM 4044 C C . GLY A 1 570 ? -59.503 39.844 43.522 1.00 84.44 570 GLY A C 1
ATOM 4045 O O . GLY A 1 570 ? -60.149 39.137 44.293 1.00 84.44 570 GLY A O 1
ATOM 4046 N N . GLN A 1 571 ? -59.710 39.804 42.200 1.00 89.00 571 GLN A N 1
ATOM 4047 C CA . GLN A 1 571 ? -60.698 38.907 41.580 1.00 89.00 571 GLN A CA 1
ATOM 4048 C C . GLN A 1 571 ? -60.354 37.428 41.773 1.00 89.00 571 GLN A C 1
ATOM 4050 O O . GLN A 1 571 ? -61.239 36.631 42.087 1.00 89.00 571 GLN A O 1
ATOM 4055 N N . LYS A 1 572 ? -59.081 37.052 41.609 1.00 81.62 572 LYS A N 1
ATOM 4056 C CA . LYS A 1 572 ? -58.634 35.669 41.805 1.00 81.62 572 LYS A CA 1
ATOM 4057 C C . LYS A 1 572 ? -58.874 35.217 43.244 1.00 81.62 572 LYS A C 1
ATOM 4059 O O . LYS A 1 572 ? -59.437 34.148 43.454 1.00 81.62 572 LYS A O 1
ATOM 4064 N N . GLN A 1 573 ? -58.534 36.047 44.229 1.00 79.31 573 GLN A N 1
ATOM 4065 C CA . GLN A 1 573 ? -58.815 35.733 45.632 1.00 79.31 573 GLN A CA 1
ATOM 4066 C C . GLN A 1 573 ? -60.320 35.582 45.900 1.00 79.31 573 GLN A C 1
ATOM 4068 O O . GLN A 1 573 ? -60.731 34.647 46.582 1.00 79.31 573 GLN A O 1
ATOM 4073 N N . ALA A 1 574 ? -61.160 36.424 45.295 1.00 82.88 574 ALA A N 1
ATOM 4074 C CA . ALA A 1 574 ? -62.613 36.329 45.432 1.00 82.88 574 ALA A CA 1
ATOM 4075 C C . ALA A 1 574 ? -63.203 35.040 44.832 1.00 82.88 574 ALA A C 1
ATOM 4077 O O . ALA A 1 574 ? -64.108 34.439 45.412 1.00 82.88 574 ALA A O 1
ATOM 4078 N N . GLN A 1 575 ? -62.671 34.580 43.697 1.00 82.12 575 GLN A N 1
ATOM 4079 C CA . GLN A 1 575 ? -63.058 33.305 43.082 1.00 82.12 575 GLN A CA 1
ATOM 4080 C C . GLN A 1 575 ? -62.764 32.124 44.000 1.00 82.12 575 GLN A C 1
ATOM 4082 O O . GLN A 1 575 ? -63.609 31.246 44.180 1.00 82.12 575 GLN A O 1
ATOM 4087 N N . VAL A 1 576 ? -61.571 32.118 44.590 1.00 72.75 576 VAL A N 1
ATOM 4088 C CA . VAL A 1 576 ? -61.146 31.063 45.508 1.00 72.75 576 VAL A CA 1
ATOM 4089 C C . VAL A 1 576 ? -61.999 31.089 46.778 1.00 72.75 576 VAL A C 1
ATOM 4091 O O . VAL A 1 576 ? -62.501 30.040 47.186 1.00 72.75 576 VAL A O 1
ATOM 4094 N N . ALA A 1 577 ? -62.262 32.276 47.333 1.00 75.31 577 ALA A N 1
ATOM 4095 C CA . ALA A 1 577 ? -63.159 32.454 48.471 1.00 75.31 577 ALA A CA 1
ATOM 4096 C C . ALA A 1 577 ? -64.555 31.887 48.206 1.00 75.31 577 ALA A C 1
ATOM 4098 O O . ALA A 1 577 ? -65.096 31.119 49.004 1.00 75.31 577 ALA A O 1
ATOM 4099 N N . TYR A 1 578 ? -65.130 32.206 47.046 1.00 79.88 578 TYR A N 1
ATOM 4100 C CA . TYR A 1 578 ? -66.446 31.705 46.682 1.00 79.88 578 TYR A CA 1
ATOM 4101 C C . TYR A 1 578 ? -66.456 30.193 46.427 1.00 79.88 578 TYR A C 1
ATOM 4103 O O . TYR A 1 578 ? -67.411 29.511 46.800 1.00 79.88 578 TYR A O 1
ATOM 4111 N N . GLN A 1 579 ? -65.404 29.639 45.824 1.00 74.69 579 GLN A N 1
ATOM 4112 C CA . GLN A 1 579 ? -65.296 28.196 45.619 1.00 74.69 579 GLN A CA 1
ATOM 4113 C C . GLN A 1 579 ? -65.248 27.445 46.954 1.00 74.69 579 GLN A C 1
ATOM 4115 O O . GLN A 1 579 ? -66.034 26.520 47.159 1.00 74.69 579 GLN A O 1
ATOM 4120 N N . ALA A 1 580 ? -64.409 27.893 47.890 1.00 71.25 580 ALA A N 1
ATOM 4121 C CA . ALA A 1 580 ? -64.338 27.309 49.225 1.00 71.25 580 ALA A CA 1
ATOM 4122 C C . ALA A 1 580 ? -65.689 27.382 49.954 1.00 71.25 580 ALA A C 1
ATOM 4124 O O . ALA A 1 580 ? -66.140 26.403 50.548 1.00 71.25 580 ALA A O 1
ATOM 4125 N N . PHE A 1 581 ? -66.384 28.515 49.837 1.00 73.06 581 PHE A N 1
ATOM 4126 C CA . PHE A 1 581 ? -67.724 28.688 50.389 1.00 73.06 581 PHE A CA 1
ATOM 4127 C C . PHE A 1 581 ? -68.745 27.690 49.814 1.00 73.06 581 PHE A C 1
ATOM 4129 O O . PHE A 1 581 ? -69.545 27.098 50.547 1.00 73.06 581 PHE A O 1
ATOM 4136 N N . GLN A 1 582 ? -68.728 27.480 48.496 1.00 75.44 582 GLN A N 1
ATOM 4137 C CA . GLN A 1 582 ? -69.602 26.504 47.847 1.00 75.44 582 GLN A CA 1
ATOM 4138 C C . GLN A 1 582 ? -69.302 25.083 48.320 1.00 75.44 582 GLN A C 1
ATOM 4140 O O . GLN A 1 582 ? -70.225 24.298 48.526 1.00 75.44 582 GLN A O 1
ATOM 4145 N N . ASP A 1 583 ? -68.031 24.751 48.519 1.00 69.44 583 ASP A N 1
ATOM 4146 C CA . ASP A 1 583 ? -67.632 23.422 48.967 1.00 69.44 583 ASP A CA 1
ATOM 4147 C C . ASP A 1 583 ? -68.013 23.171 50.435 1.00 69.44 583 ASP A C 1
ATOM 4149 O O . ASP A 1 583 ? -68.524 22.096 50.758 1.00 69.44 583 ASP A O 1
ATOM 4153 N N . LEU A 1 584 ? -67.910 24.187 51.299 1.00 68.06 584 LEU A N 1
ATOM 4154 C CA . LEU A 1 584 ? -68.482 24.147 52.649 1.00 68.06 584 LEU A CA 1
ATOM 4155 C C . LEU A 1 584 ? -70.002 23.949 52.607 1.00 68.06 584 LEU A C 1
ATOM 4157 O O . LEU A 1 584 ? -70.527 23.094 53.320 1.00 68.06 584 LEU A O 1
ATOM 4161 N N . SER A 1 585 ? -70.705 24.690 51.747 1.00 72.31 585 SER A N 1
ATOM 4162 C CA . SER A 1 585 ? -72.166 24.600 51.605 1.00 72.31 585 SER A CA 1
ATOM 4163 C C . SER A 1 585 ? -72.621 23.230 51.099 1.00 72.31 585 SER A C 1
ATOM 4165 O O . SER A 1 585 ? -73.629 22.704 51.565 1.00 72.31 585 SER A O 1
ATOM 4167 N N . LYS A 1 586 ? -71.868 22.606 50.182 1.00 70.31 586 LYS A N 1
ATOM 4168 C CA . LYS A 1 586 ? -72.142 21.235 49.720 1.00 70.31 586 LYS A CA 1
ATOM 4169 C C . LYS A 1 586 ? -72.041 20.217 50.852 1.00 70.31 586 LYS A C 1
ATOM 4171 O O . LYS A 1 586 ? -72.773 19.232 50.837 1.00 70.31 586 LYS A O 1
ATOM 4176 N N . TYR A 1 587 ? -71.133 20.434 51.800 1.00 66.25 587 TYR A N 1
ATOM 4177 C CA . TYR A 1 587 ? -70.854 19.463 52.852 1.00 66.25 587 TYR A CA 1
ATOM 4178 C C . TYR A 1 587 ? -71.698 19.668 54.114 1.00 66.25 587 TYR A C 1
ATOM 4180 O O . TYR A 1 587 ? -72.301 18.720 54.610 1.00 66.25 587 TYR A O 1
ATOM 4188 N N . TYR A 1 588 ? -71.778 20.898 54.626 1.00 62.31 588 TYR A N 1
ATOM 4189 C CA . TYR A 1 588 ? -72.527 21.226 55.847 1.00 62.31 588 TYR A CA 1
ATOM 4190 C C . TYR A 1 588 ? -73.965 21.695 55.574 1.00 62.31 588 TYR A C 1
ATOM 4192 O O . TYR A 1 588 ? -74.732 21.949 56.507 1.00 62.31 588 TYR A O 1
ATOM 4200 N N . GLY A 1 589 ? -74.358 21.787 54.301 1.00 71.69 589 GLY A N 1
ATOM 4201 C CA . GLY A 1 589 ? -75.719 22.102 53.886 1.00 71.69 589 GLY A CA 1
ATOM 4202 C C . GLY A 1 589 ? -76.167 23.496 54.324 1.00 71.69 589 GLY A C 1
ATOM 4203 O O . GLY A 1 589 ? -75.404 24.460 54.306 1.00 71.69 589 GLY A O 1
ATOM 4204 N N . SER A 1 590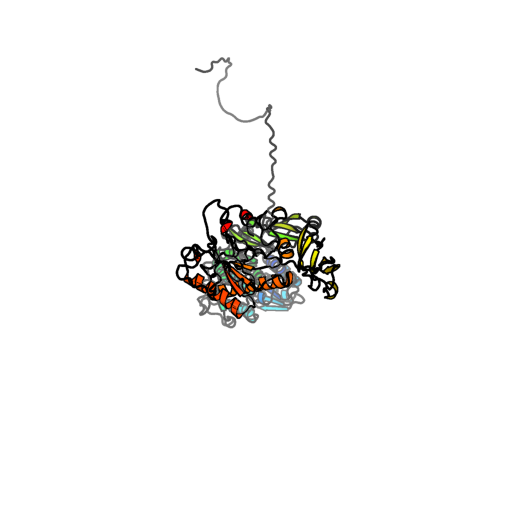 ? -77.426 23.600 54.754 1.00 71.88 590 SER A N 1
ATOM 4205 C CA . SER A 1 590 ? -78.081 24.865 55.122 1.00 71.88 590 SER A CA 1
ATOM 4206 C C . SER A 1 590 ? -77.512 25.554 56.367 1.00 71.88 590 SER A C 1
ATOM 4208 O O . SER A 1 590 ? -77.957 26.653 56.700 1.00 71.88 590 SER A O 1
ATOM 4210 N N . LYS A 1 591 ? -76.566 24.919 57.072 1.00 67.44 591 LYS A N 1
ATOM 4211 C CA . LYS A 1 591 ? -75.855 25.534 58.199 1.00 67.44 591 LYS A CA 1
ATOM 4212 C C . LYS A 1 591 ? -74.942 26.663 57.737 1.00 67.44 591 LYS A C 1
ATOM 4214 O O . LYS A 1 591 ? -74.742 27.616 58.482 1.00 67.44 591 LYS A O 1
ATOM 4219 N N . VAL A 1 592 ? -74.407 26.568 56.519 1.00 72.12 592 VAL A N 1
ATOM 4220 C CA . VAL A 1 592 ? -73.489 27.568 55.974 1.00 72.12 592 VAL A CA 1
ATOM 4221 C C . VAL A 1 592 ? -74.274 28.787 55.507 1.00 72.12 592 VAL A C 1
ATOM 4223 O O . VAL A 1 592 ? -75.129 28.699 54.623 1.00 72.12 592 VAL A O 1
ATOM 4226 N N . LYS A 1 593 ? -73.989 29.940 56.107 1.00 70.94 593 LYS A N 1
ATOM 4227 C CA . LYS A 1 593 ? -74.615 31.211 55.747 1.00 70.94 593 LYS A CA 1
ATOM 4228 C C . LYS A 1 593 ? -73.777 31.936 54.705 1.00 70.94 593 LYS A C 1
ATOM 4230 O O . LYS A 1 593 ? -72.568 32.010 54.885 1.00 70.94 593 LYS A O 1
ATOM 4235 N N . PRO A 1 594 ? -74.384 32.501 53.643 1.00 69.31 594 PRO A N 1
ATOM 4236 C CA . PRO A 1 594 ? -73.677 33.140 52.533 1.00 69.31 594 PRO A CA 1
ATOM 4237 C C . PRO A 1 594 ? -73.137 34.519 52.914 1.00 69.31 594 PRO A C 1
ATOM 4239 O O . PRO A 1 594 ? -73.489 35.520 52.299 1.00 69.31 594 PRO A O 1
ATOM 4242 N N . VAL A 1 595 ? -72.285 34.573 53.932 1.00 68.88 595 VAL A N 1
ATOM 4243 C CA . VAL A 1 595 ? -71.624 35.782 54.414 1.00 68.88 595 VAL A CA 1
ATOM 4244 C C . VAL A 1 595 ? -70.124 35.519 54.467 1.00 68.88 595 VAL A C 1
ATOM 4246 O O . VAL A 1 595 ? -69.695 34.522 55.045 1.00 68.88 595 VAL A O 1
ATOM 4249 N N . VAL A 1 596 ? -69.352 36.404 53.836 1.00 70.75 596 VAL A N 1
ATOM 4250 C CA . VAL A 1 596 ? -67.887 36.392 53.845 1.00 70.75 596 VAL A CA 1
ATOM 4251 C C . VAL A 1 596 ? -67.397 37.704 54.442 1.00 70.75 596 VAL A C 1
ATOM 4253 O O . VAL A 1 596 ? -67.665 38.777 53.893 1.00 70.75 596 VAL A O 1
ATOM 4256 N N . PHE A 1 597 ? -66.680 37.624 55.557 1.00 70.25 597 PHE A N 1
ATOM 4257 C CA . PHE A 1 597 ? -65.980 38.768 56.134 1.00 70.25 597 PHE A CA 1
ATOM 4258 C C . PHE A 1 597 ? -64.594 38.877 55.534 1.00 70.25 597 PHE A C 1
ATOM 4260 O O . PHE A 1 597 ? -63.832 37.922 55.564 1.00 70.25 597 PHE A O 1
ATOM 4267 N N . VAL A 1 598 ? -64.290 40.030 54.958 1.00 72.25 598 VAL A N 1
ATOM 4268 C CA . VAL A 1 598 ? -62.950 40.341 54.474 1.00 72.25 598 VAL A CA 1
ATOM 4269 C C . VAL A 1 598 ? -62.131 40.803 55.657 1.00 72.25 598 VAL A C 1
ATOM 4271 O O . VAL A 1 598 ? -62.406 41.879 56.176 1.00 72.25 598 VAL A O 1
ATOM 4274 N N . ASP A 1 599 ? -61.182 39.979 56.061 1.00 70.69 599 ASP A N 1
ATOM 4275 C CA . ASP A 1 599 ? -60.232 40.270 57.122 1.00 70.69 599 ASP A CA 1
ATOM 4276 C C . ASP A 1 599 ? -59.006 41.000 56.535 1.00 70.69 599 ASP A C 1
ATOM 4278 O O . ASP A 1 599 ? -58.506 40.630 55.461 1.00 70.69 599 ASP A O 1
ATOM 4282 N N . VAL A 1 600 ? -58.620 42.111 57.171 1.00 66.31 600 VAL A N 1
ATOM 4283 C CA . VAL A 1 600 ? -57.623 43.083 56.697 1.00 66.31 600 VAL A CA 1
ATOM 4284 C C . VAL A 1 600 ? -56.731 43.525 57.863 1.00 66.31 600 VAL A C 1
ATOM 4286 O O . VAL A 1 600 ? -56.961 44.568 58.476 1.00 66.31 600 VAL A O 1
ATOM 4289 N N . GLU A 1 601 ? -55.679 42.757 58.119 1.00 62.25 601 GLU A N 1
ATOM 4290 C CA . GLU A 1 601 ? -54.733 42.960 59.229 1.00 62.25 601 GLU A CA 1
ATOM 4291 C C . GLU A 1 601 ? -53.279 43.018 58.743 1.00 62.25 601 GLU A C 1
ATOM 4293 O O . GLU A 1 601 ? -53.004 42.658 57.596 1.00 62.25 601 GLU A O 1
ATOM 4298 N N . ASP A 1 602 ? -52.358 43.493 59.596 1.00 57.88 602 ASP A N 1
ATOM 4299 C CA . ASP A 1 602 ? -50.913 43.490 59.326 1.00 57.88 602 ASP A CA 1
ATOM 4300 C C . ASP A 1 602 ? -50.338 42.066 59.468 1.00 57.88 602 ASP A C 1
ATOM 4302 O O . ASP A 1 602 ? -50.563 41.373 60.453 1.00 57.88 602 ASP A O 1
ATOM 4306 N N . CYS A 1 603 ? -49.585 41.598 58.476 1.00 54.12 603 CYS A N 1
ATOM 4307 C CA . CYS A 1 603 ? -49.081 40.238 58.395 1.00 54.12 603 CYS A CA 1
ATOM 4308 C C . CYS A 1 603 ? -47.647 40.270 57.858 1.00 54.12 603 CYS A C 1
ATOM 4310 O O . CYS A 1 603 ? -47.366 40.733 56.744 1.00 54.12 603 CYS A O 1
ATOM 4312 N N . GLY A 1 604 ? -46.719 39.737 58.662 1.00 49.94 604 GLY A N 1
ATOM 4313 C CA . GLY A 1 604 ? -45.263 39.765 58.440 1.00 49.94 604 GLY A CA 1
ATOM 4314 C C . GLY A 1 604 ? -44.752 38.968 57.227 1.00 49.94 604 GLY A C 1
ATOM 4315 O O . GLY A 1 604 ? -43.573 38.635 57.156 1.00 49.94 604 GLY A O 1
ATOM 4316 N N . GLY A 1 605 ? -45.634 38.625 56.284 1.00 51.09 605 GLY A N 1
ATOM 4317 C CA . GLY A 1 605 ? -45.339 37.959 55.015 1.00 51.09 605 GLY A CA 1
ATOM 4318 C C . GLY A 1 605 ? -45.556 38.833 53.775 1.00 51.09 605 GLY A C 1
ATOM 4319 O O . GLY A 1 605 ? -45.394 38.339 52.658 1.00 51.09 605 GLY A O 1
ATOM 4320 N N . GLY A 1 606 ? -45.923 40.110 53.929 1.00 50.09 606 GLY A N 1
ATOM 4321 C CA . GLY A 1 606 ? -46.115 40.981 52.768 1.00 50.09 606 GLY A CA 1
ATOM 4322 C C . GLY A 1 606 ? -46.679 42.375 53.011 1.00 50.09 606 GLY A C 1
ATOM 4323 O O . GLY A 1 606 ? -47.044 43.003 52.023 1.00 50.09 606 GLY A O 1
ATOM 4324 N N . LEU A 1 607 ? -46.760 42.867 54.250 1.00 51.97 607 LEU A N 1
ATOM 4325 C CA . LEU A 1 607 ? -47.335 44.188 54.551 1.00 51.97 607 LEU A CA 1
ATOM 4326 C C . LEU A 1 607 ? -46.312 45.277 54.920 1.00 51.97 607 LEU A C 1
ATOM 4328 O O . LEU A 1 607 ? -46.670 46.442 55.079 1.00 51.97 607 LEU A O 1
ATOM 4332 N N . ASP A 1 608 ? -45.016 44.965 54.841 1.00 50.34 608 ASP A N 1
ATOM 4333 C CA . ASP A 1 608 ? -43.914 45.880 55.189 1.00 50.34 608 ASP A CA 1
ATOM 4334 C C . ASP A 1 608 ? -43.694 47.066 54.213 1.00 50.34 608 ASP A C 1
ATOM 4336 O O . ASP A 1 608 ? -42.738 47.833 54.352 1.00 50.34 608 ASP A O 1
ATOM 4340 N N . ALA A 1 609 ? -44.575 47.268 53.224 1.00 54.47 609 ALA A N 1
ATOM 4341 C CA . ALA A 1 609 ? -44.576 48.443 52.349 1.00 54.47 609 ALA A CA 1
ATOM 4342 C C . ALA A 1 609 ? -45.989 49.039 52.224 1.00 54.47 609 ALA A C 1
ATOM 4344 O O . ALA A 1 609 ? -46.924 48.388 51.759 1.00 54.47 609 ALA A O 1
ATOM 4345 N N . LYS A 1 610 ? -46.129 50.308 52.621 1.00 66.56 610 LYS A N 1
ATOM 4346 C CA . LYS A 1 610 ? -47.387 51.070 52.694 1.00 66.56 610 LYS A CA 1
ATOM 4347 C C . LYS A 1 610 ? -47.903 51.509 51.305 1.00 66.56 610 LYS A C 1
ATOM 4349 O O . LYS A 1 610 ? -47.940 52.705 51.018 1.00 66.56 610 LYS A O 1
ATOM 4354 N N . ASP A 1 611 ? -48.282 50.571 50.428 1.00 76.06 611 ASP A N 1
ATOM 4355 C CA . ASP A 1 611 ? -48.914 50.862 49.120 1.00 76.06 611 ASP A CA 1
ATOM 4356 C C . ASP A 1 611 ? -50.451 50.860 49.207 1.00 76.06 611 ASP A C 1
ATOM 4358 O O . ASP A 1 611 ? -51.160 49.997 48.687 1.00 76.06 611 ASP A O 1
ATOM 4362 N N . TYR A 1 612 ? -50.989 51.885 49.867 1.00 80.00 612 TYR A N 1
ATOM 4363 C CA . TYR A 1 612 ? -52.428 52.020 50.121 1.00 80.00 612 TYR A CA 1
ATOM 4364 C C . TYR A 1 612 ? -53.291 52.043 48.849 1.00 80.00 612 TYR A C 1
ATOM 4366 O O . TYR A 1 612 ? -54.457 51.644 48.874 1.00 80.00 612 TYR A O 1
ATOM 4374 N N . THR A 1 613 ? -52.730 52.488 47.718 1.00 80.19 613 THR A N 1
ATOM 4375 C CA . THR A 1 613 ? -53.466 52.520 46.446 1.00 80.19 613 THR A CA 1
ATOM 4376 C C . THR A 1 613 ? -53.669 51.107 45.911 1.00 80.19 613 THR A C 1
ATOM 4378 O O . THR A 1 613 ? -54.779 50.761 45.496 1.00 80.19 613 THR A O 1
ATOM 4381 N N . ASN A 1 614 ? -52.624 50.277 45.952 1.00 81.38 614 ASN A N 1
ATOM 4382 C CA . ASN A 1 614 ? -52.706 48.876 45.559 1.00 81.38 614 ASN A CA 1
ATOM 4383 C C . ASN A 1 614 ? -53.662 48.091 46.479 1.00 81.38 614 ASN A C 1
ATOM 4385 O O . ASN A 1 614 ? -54.528 47.360 45.986 1.00 81.38 614 ASN A O 1
ATOM 4389 N N . ASN A 1 615 ? -53.595 48.342 47.790 1.00 80.75 615 ASN A N 1
ATOM 4390 C CA . ASN A 1 615 ? -54.451 47.705 48.798 1.00 80.75 615 ASN A CA 1
ATOM 4391 C C . ASN A 1 615 ? -55.937 47.998 48.537 1.00 80.75 615 ASN A C 1
ATOM 4393 O O . ASN A 1 615 ? -56.753 47.077 48.432 1.00 80.75 615 ASN A O 1
ATOM 4397 N N . GLN A 1 616 ? -56.291 49.276 48.337 1.00 83.94 616 GLN A N 1
ATOM 4398 C CA . GLN A 1 616 ? -57.662 49.676 48.000 1.00 83.94 616 GLN A CA 1
ATOM 4399 C C . GLN A 1 616 ? -58.135 49.011 46.699 1.00 83.94 616 GLN A C 1
ATOM 4401 O O . GLN A 1 616 ? -59.296 48.604 46.620 1.00 83.94 616 GLN A O 1
ATOM 4406 N N . GLN A 1 617 ? -57.278 48.877 45.679 1.00 86.31 617 GLN A N 1
ATOM 4407 C CA . GLN A 1 617 ? -57.652 48.253 44.402 1.00 86.31 617 GLN A CA 1
ATOM 4408 C C . GLN A 1 617 ? -57.912 46.746 44.519 1.00 86.31 617 GLN A C 1
ATOM 4410 O O . GLN A 1 617 ? -58.893 46.265 43.939 1.00 86.31 617 GLN A O 1
ATOM 4415 N N . ILE A 1 618 ? -57.083 46.008 45.266 1.00 85.19 618 ILE A N 1
ATOM 4416 C CA . ILE A 1 618 ? -57.287 44.573 45.525 1.00 85.19 618 ILE A CA 1
ATOM 4417 C C . ILE A 1 618 ? -58.590 44.366 46.295 1.00 85.19 618 ILE A C 1
ATOM 4419 O O . ILE A 1 618 ? -59.458 43.629 45.823 1.00 85.19 618 ILE A O 1
ATOM 4423 N N . TYR A 1 619 ? -58.772 45.079 47.412 1.00 85.69 619 TYR A N 1
ATOM 4424 C CA . TYR A 1 619 ? -59.991 45.014 48.223 1.00 85.69 619 TYR A CA 1
ATOM 4425 C C . TYR A 1 619 ? -61.241 45.344 47.394 1.00 85.69 619 TYR A C 1
ATOM 4427 O O . TYR A 1 619 ? -62.207 44.580 47.356 1.00 85.69 619 TYR A O 1
ATOM 4435 N N . THR A 1 620 ? -61.203 46.454 46.650 1.00 88.44 620 THR A N 1
ATOM 4436 C CA . THR A 1 620 ? -62.320 46.897 45.804 1.00 88.44 620 THR A CA 1
ATOM 4437 C C . THR A 1 620 ? -62.691 45.834 44.774 1.00 88.44 620 THR A C 1
ATOM 4439 O O . THR A 1 620 ? -63.871 45.543 44.569 1.00 88.44 620 THR A O 1
ATOM 4442 N N . SER A 1 621 ? -61.691 45.230 44.134 1.00 89.81 621 SER A N 1
ATOM 4443 C CA . SER A 1 621 ? -61.908 44.218 43.101 1.00 89.81 621 SER A CA 1
ATOM 4444 C C . SER A 1 621 ? -62.424 42.905 43.682 1.00 89.81 621 SER A C 1
ATOM 4446 O O . SER A 1 621 ? -63.317 42.304 43.088 1.00 89.81 621 SER A O 1
ATOM 4448 N N . PHE A 1 622 ? -61.934 42.502 44.857 1.00 88.25 622 PHE A N 1
ATOM 4449 C CA . PHE A 1 622 ? -62.428 41.338 45.588 1.00 88.25 622 PHE A CA 1
ATOM 4450 C C . PHE A 1 622 ? -63.917 41.487 45.934 1.00 88.25 622 PHE A C 1
ATOM 4452 O O . PHE A 1 622 ? -64.746 40.659 45.545 1.00 88.25 622 PHE A O 1
ATOM 4459 N N . VAL A 1 623 ? -64.279 42.593 46.596 1.00 88.19 623 VAL A N 1
ATOM 4460 C CA . VAL A 1 623 ? -65.659 42.867 47.027 1.00 88.19 623 VAL A CA 1
ATOM 4461 C C . VAL A 1 623 ? -66.598 42.966 45.825 1.00 88.19 623 VAL A C 1
ATOM 4463 O O . VAL A 1 623 ? -67.684 42.381 45.831 1.00 88.19 623 VAL A O 1
ATOM 4466 N N . ASN A 1 624 ? -66.191 43.685 44.776 1.00 91.56 624 ASN A N 1
ATOM 4467 C CA . ASN A 1 624 ? -67.008 43.837 43.576 1.00 91.56 624 ASN A CA 1
ATOM 4468 C C . ASN A 1 624 ? -67.205 42.510 42.846 1.00 91.56 624 ASN A C 1
ATOM 4470 O O . ASN A 1 624 ? -68.318 42.239 42.395 1.00 91.56 624 ASN A O 1
ATOM 4474 N N . TRP A 1 625 ? -66.169 41.669 42.761 1.00 93.12 625 TRP A N 1
ATOM 4475 C CA . TRP A 1 625 ? -66.294 40.364 42.121 1.00 93.12 625 TRP A CA 1
ATOM 4476 C C . TRP A 1 625 ? -67.323 39.494 42.839 1.00 93.12 625 TRP A C 1
ATOM 4478 O O . TRP A 1 625 ? -68.232 38.989 42.180 1.00 93.12 625 TRP A O 1
ATOM 4488 N N . LEU A 1 626 ? -67.247 39.385 44.172 1.00 87.50 626 LEU A N 1
ATOM 4489 C CA . LEU A 1 626 ? -68.223 38.618 44.952 1.00 87.50 626 LEU A CA 1
ATOM 4490 C C . LEU A 1 626 ? -69.639 39.169 44.771 1.00 87.50 626 LEU A C 1
ATOM 4492 O O . LEU A 1 626 ? -70.559 38.406 44.487 1.00 87.50 626 LEU A O 1
ATOM 4496 N N . ARG A 1 627 ? -69.831 40.489 44.849 1.00 87.44 627 ARG A N 1
ATOM 4497 C CA . ARG A 1 627 ? -71.157 41.102 44.656 1.00 87.44 627 ARG A CA 1
ATOM 4498 C C . ARG A 1 627 ? -71.765 40.821 43.286 1.00 87.44 627 ARG A C 1
ATOM 4500 O O . ARG A 1 627 ? -72.982 40.713 43.181 1.00 87.44 627 ARG A O 1
ATOM 4507 N N . GLN A 1 628 ? -70.934 40.762 42.250 1.00 89.38 628 GLN A N 1
ATOM 4508 C CA . GLN A 1 628 ? -71.384 40.589 40.869 1.00 89.38 628 GLN A CA 1
ATOM 4509 C C . GLN A 1 628 ? -71.555 39.117 40.478 1.00 89.38 628 GLN A C 1
ATOM 4511 O O . GLN A 1 628 ? -72.417 38.811 39.661 1.00 89.38 628 GLN A O 1
ATOM 4516 N N . ASN A 1 629 ? -70.742 38.216 41.038 1.00 89.56 629 ASN A N 1
ATOM 4517 C CA . ASN A 1 629 ? -70.596 36.841 40.542 1.00 89.56 629 ASN A CA 1
ATOM 4518 C C . ASN A 1 629 ? -70.974 35.767 41.566 1.00 89.56 629 ASN A C 1
ATOM 4520 O O . ASN A 1 629 ? -70.868 34.579 41.269 1.00 89.56 629 ASN A O 1
ATOM 4524 N N . SER A 1 630 ? -71.400 36.153 42.767 1.00 83.25 630 SER A N 1
ATOM 4525 C CA . SER A 1 630 ? -71.749 35.208 43.822 1.00 83.25 630 SER A CA 1
ATOM 4526 C C . SER A 1 630 ? -73.037 35.595 44.540 1.00 83.25 630 SER A C 1
ATOM 4528 O O . SER A 1 630 ? -73.511 36.728 44.472 1.00 83.25 630 SER A O 1
ATOM 4530 N N . THR A 1 631 ? -73.589 34.637 45.280 1.00 79.12 631 THR A N 1
ATOM 4531 C CA . THR A 1 631 ? -74.711 34.872 46.194 1.00 79.12 631 THR A CA 1
ATOM 4532 C C . THR A 1 631 ? -74.259 35.335 47.577 1.00 79.12 631 THR A C 1
ATOM 4534 O O . THR A 1 631 ? -75.119 35.593 48.421 1.00 79.12 631 THR A O 1
ATOM 4537 N N . VAL A 1 632 ? -72.947 35.419 47.840 1.00 77.38 632 VAL A N 1
ATOM 4538 C CA . VAL A 1 632 ? -72.451 35.790 49.167 1.00 77.38 632 VAL A CA 1
ATOM 4539 C C . VAL A 1 632 ? -72.566 37.293 49.403 1.00 77.38 632 VAL A C 1
ATOM 4541 O O . VAL A 1 632 ? -72.336 38.121 48.519 1.00 77.38 632 VAL A O 1
ATOM 4544 N N . LYS A 1 633 ? -72.941 37.661 50.625 1.00 76.12 633 LYS A N 1
ATOM 4545 C CA . LYS A 1 633 ? -72.839 39.024 51.137 1.00 76.12 633 LYS A CA 1
ATOM 4546 C C . LYS A 1 633 ? -71.465 39.220 51.747 1.00 76.12 633 LYS A C 1
ATOM 4548 O O . LYS A 1 633 ? -70.929 38.324 52.386 1.00 76.12 633 LYS A O 1
ATOM 4553 N N . VAL A 1 634 ? -70.902 40.400 51.525 1.00 76.88 634 VAL A N 1
ATOM 4554 C CA . VAL A 1 634 ? -69.526 40.707 51.913 1.00 76.88 634 VAL A CA 1
ATOM 4555 C C . VAL A 1 634 ? -69.544 41.762 53.009 1.00 76.88 634 VAL A C 1
ATOM 4557 O O . VAL A 1 634 ? -70.166 42.810 52.819 1.00 76.88 634 VAL A O 1
ATOM 4560 N N . GLY A 1 635 ? -68.886 41.467 54.129 1.00 75.06 635 GLY A N 1
ATOM 4561 C CA . GLY A 1 635 ? -68.566 42.412 55.204 1.00 75.06 635 GLY A CA 1
ATOM 4562 C C . GLY A 1 635 ? -67.059 42.673 55.268 1.00 75.06 635 GLY A C 1
ATOM 4563 O O . GLY A 1 635 ? -66.294 42.017 54.562 1.00 75.06 635 GLY A O 1
ATOM 4564 N N . THR A 1 636 ? -66.608 43.623 56.086 1.00 73.62 636 THR A N 1
ATOM 4565 C CA . THR A 1 636 ? -65.172 43.900 56.272 1.00 73.62 636 THR A CA 1
ATOM 4566 C C . THR A 1 636 ? -64.844 43.950 57.751 1.00 73.62 636 THR A C 1
ATOM 4568 O O . THR A 1 636 ? -65.415 44.755 58.476 1.00 73.62 636 THR A O 1
ATOM 4571 N N . TYR A 1 637 ? -63.956 43.063 58.174 1.00 70.75 637 TYR A N 1
ATOM 4572 C CA . TYR A 1 637 ? -63.452 42.915 59.529 1.00 70.75 637 TYR A CA 1
ATOM 4573 C C . TYR A 1 637 ? -62.056 43.537 59.598 1.00 70.75 637 TYR A C 1
ATOM 4575 O O . TYR A 1 637 ? -61.223 43.205 58.759 1.00 70.75 637 TYR A O 1
ATOM 4583 N N . SER A 1 638 ? -61.855 44.500 60.502 1.00 59.69 638 SER A N 1
ATOM 4584 C CA . SER A 1 638 ? -60.552 45.106 60.816 1.00 59.69 638 SER A CA 1
ATOM 4585 C C . SER A 1 638 ? -60.742 46.248 61.819 1.00 59.69 638 SER A C 1
ATOM 4587 O O . SER A 1 638 ? -61.747 46.966 61.743 1.00 59.69 638 SER A O 1
ATOM 4589 N N . SER A 1 639 ? -59.780 46.447 62.722 1.00 59.78 639 SER A N 1
ATOM 4590 C CA . SER A 1 639 ? -59.886 47.467 63.761 1.00 59.78 639 SER A CA 1
ATOM 4591 C C . SER A 1 639 ? -59.694 48.902 63.222 1.00 59.78 639 SER A C 1
ATOM 4593 O O . SER A 1 639 ? -58.851 49.162 62.351 1.00 59.78 639 SER A O 1
ATOM 4595 N N . PRO A 1 640 ? -60.444 49.899 63.739 1.00 55.97 640 PRO A N 1
ATOM 4596 C CA . PRO A 1 640 ? -60.259 51.298 63.347 1.00 55.97 640 PRO A CA 1
ATOM 4597 C C . PRO A 1 640 ? -58.851 51.858 63.626 1.00 55.97 640 PRO A C 1
ATOM 4599 O O . PRO A 1 640 ? -58.427 52.795 62.942 1.00 55.97 640 PRO A O 1
ATOM 4602 N N . SER A 1 641 ? -58.134 51.317 64.619 1.00 57.19 641 SER A N 1
ATOM 4603 C CA . SER A 1 641 ? -56.762 51.703 64.980 1.00 57.19 641 SER A CA 1
ATOM 4604 C C . SER A 1 641 ? -55.736 51.226 63.937 1.00 57.19 641 SER A C 1
ATOM 4606 O O . SER A 1 641 ? -54.817 51.978 63.586 1.00 57.19 641 SER A O 1
ATOM 4608 N N . GLU A 1 642 ? -55.941 50.050 63.339 1.00 59.59 642 GLU A N 1
ATOM 4609 C CA . GLU A 1 642 ? -55.065 49.489 62.301 1.00 59.59 642 GLU A CA 1
ATOM 4610 C C . GLU A 1 642 ? -55.244 50.148 60.922 1.00 59.59 642 GLU A C 1
ATOM 4612 O O . GLU A 1 642 ? -54.258 50.358 60.202 1.00 59.59 642 GLU A O 1
ATOM 4617 N N . TRP A 1 643 ? -56.468 50.562 60.561 1.00 64.38 643 TRP A N 1
ATOM 4618 C CA . TRP A 1 643 ? -56.771 51.175 59.254 1.00 64.38 643 TRP A CA 1
ATOM 4619 C C . TRP A 1 643 ? -55.888 52.368 58.913 1.00 64.38 643 TRP A C 1
ATOM 4621 O O . TRP A 1 643 ? -55.339 52.458 57.812 1.00 64.38 643 TRP A O 1
ATOM 4631 N N . GLY A 1 644 ? -55.781 53.320 59.841 1.00 59.72 644 GLY A N 1
ATOM 4632 C CA . GLY A 1 644 ? -55.187 54.623 59.556 1.00 59.72 644 GLY A CA 1
ATOM 4633 C C . GLY A 1 644 ? -53.670 54.587 59.390 1.00 59.72 644 GLY A C 1
ATOM 4634 O O . GLY A 1 644 ? -53.115 55.457 58.714 1.00 59.72 644 GLY A O 1
ATOM 4635 N N . SER A 1 645 ? -52.997 53.605 60.000 1.00 58.09 645 SER A N 1
ATOM 4636 C CA . SER A 1 645 ? -51.544 53.648 60.195 1.00 58.09 645 SER A CA 1
ATOM 4637 C C . SER A 1 645 ? -50.774 52.402 59.741 1.00 58.09 645 SER A C 1
ATOM 4639 O O . SER A 1 645 ? -49.584 52.551 59.422 1.00 58.09 645 SER A O 1
ATOM 4641 N N . LEU A 1 646 ? -51.428 51.234 59.640 1.00 60.81 646 LEU A N 1
ATOM 4642 C CA . LEU A 1 646 ? -50.768 49.943 59.407 1.00 60.81 646 LEU A CA 1
ATOM 4643 C C . LEU A 1 646 ? -51.153 49.304 58.064 1.00 60.81 646 LEU A C 1
ATOM 4645 O O . LEU A 1 646 ? -50.261 49.001 57.278 1.00 60.81 646 LEU A O 1
ATOM 4649 N N . THR A 1 647 ? -52.446 49.182 57.739 1.00 63.50 647 THR A N 1
ATOM 4650 C CA . THR A 1 647 ? -52.885 48.314 56.624 1.00 63.50 647 THR A CA 1
ATOM 4651 C C . THR A 1 647 ? -53.421 49.058 55.397 1.00 63.50 647 THR A C 1
ATOM 4653 O O . THR A 1 647 ? -52.909 48.877 54.294 1.00 63.50 647 THR A O 1
ATOM 4656 N N . MET A 1 648 ? -54.436 49.918 55.540 1.00 72.56 648 MET A N 1
ATOM 4657 C CA . MET A 1 648 ? -55.175 50.482 54.389 1.00 72.56 648 MET A CA 1
ATOM 4658 C C . MET A 1 648 ? -54.935 51.980 54.140 1.00 72.56 648 MET A C 1
ATOM 4660 O O . MET A 1 648 ? -55.219 52.479 53.049 1.00 72.56 648 MET A O 1
ATOM 4664 N N . GLY A 1 649 ? -54.370 52.686 55.121 1.00 68.00 649 GLY A N 1
ATOM 4665 C CA . GLY A 1 649 ? -54.095 54.120 55.083 1.00 68.00 649 GLY A CA 1
ATOM 4666 C C . GLY A 1 649 ? -55.313 54.981 55.436 1.00 68.00 649 GLY A C 1
ATOM 4667 O O . GLY A 1 649 ? -56.464 54.569 55.315 1.00 68.00 649 GLY A O 1
ATOM 4668 N N . SER A 1 650 ? -55.068 56.235 55.830 1.00 69.44 650 SER A N 1
ATOM 4669 C CA . SER A 1 650 ? -56.102 57.161 56.336 1.00 69.44 650 SER A CA 1
ATOM 4670 C C . SER A 1 650 ? -57.226 57.511 55.348 1.00 69.44 650 SER A C 1
ATOM 4672 O O . SER A 1 650 ? -58.228 58.092 55.752 1.00 69.44 650 SER A O 1
ATOM 4674 N N . ASN A 1 651 ? -57.057 57.203 54.058 1.00 68.19 651 ASN A N 1
ATOM 4675 C CA . ASN A 1 651 ? -58.025 57.494 52.995 1.00 68.19 651 ASN A CA 1
ATOM 4676 C C . ASN A 1 651 ? -58.827 56.256 52.556 1.00 68.19 651 ASN A C 1
ATOM 4678 O O . ASN A 1 651 ? -59.529 56.325 51.546 1.00 68.19 651 ASN A O 1
ATOM 4682 N N . PHE A 1 652 ? -58.698 55.127 53.261 1.00 73.94 652 PHE A N 1
ATOM 4683 C CA . PHE A 1 652 ? -59.450 53.917 52.951 1.00 73.94 652 PHE A CA 1
ATOM 4684 C C . PHE A 1 652 ? -60.958 54.175 53.020 1.00 73.94 652 PHE A C 1
ATOM 4686 O O . PHE A 1 652 ? -61.481 54.662 54.022 1.00 73.94 652 PHE A O 1
ATOM 4693 N N . ALA A 1 653 ? -61.657 53.835 51.939 1.00 70.81 653 ALA A N 1
ATOM 4694 C CA . ALA A 1 653 ? -63.107 53.927 51.846 1.00 70.81 653 ALA A CA 1
ATOM 4695 C C . ALA A 1 653 ? -63.658 52.517 51.603 1.00 70.81 653 ALA A C 1
ATOM 4697 O O . ALA A 1 653 ? -63.617 52.021 50.466 1.00 70.81 653 ALA A O 1
ATOM 4698 N N . PRO A 1 654 ? -64.158 51.839 52.646 1.00 71.19 654 PRO A N 1
ATOM 4699 C CA . PRO A 1 654 ? -64.685 50.501 52.480 1.00 71.19 654 PRO A CA 1
ATOM 4700 C C . PRO A 1 654 ? -65.955 50.544 51.628 1.00 71.19 654 PRO A C 1
ATOM 4702 O O . PRO A 1 654 ? -66.812 51.418 51.773 1.00 71.19 654 PRO A O 1
ATOM 4705 N N . LEU A 1 655 ? -66.116 49.557 50.749 1.00 73.25 655 LEU A N 1
ATOM 4706 C CA . LEU A 1 655 ? -67.295 49.459 49.887 1.00 73.25 655 LEU A CA 1
ATOM 4707 C C . LEU A 1 655 ? -68.487 48.820 50.603 1.00 73.25 655 LEU A C 1
ATOM 4709 O O . LEU A 1 655 ? -69.555 48.686 49.999 1.00 73.25 655 LEU A O 1
ATOM 4713 N N . THR A 1 656 ? -68.320 48.417 51.862 1.00 69.62 656 THR A N 1
ATOM 4714 C CA . THR A 1 656 ? -69.302 47.761 52.737 1.00 69.62 656 THR A CA 1
ATOM 4715 C C . THR A 1 656 ? -69.699 48.675 53.915 1.00 69.62 656 THR A C 1
ATOM 4717 O O . THR A 1 656 ? -69.418 48.337 55.065 1.00 69.62 656 THR A O 1
ATOM 4720 N N . PRO A 1 657 ? -70.334 49.841 53.668 1.00 56.44 657 PRO A N 1
ATOM 4721 C CA . PRO A 1 657 ? -70.700 50.773 54.734 1.00 56.44 657 PRO A CA 1
ATOM 4722 C C . PRO A 1 657 ? -71.677 50.142 55.734 1.00 56.44 657 PRO A C 1
ATOM 4724 O O . PRO A 1 657 ? -72.669 49.538 55.330 1.00 56.44 657 PRO A O 1
ATOM 4727 N N . GLY A 1 658 ? -71.393 50.305 57.033 1.00 55.94 658 GLY A N 1
ATOM 4728 C CA . GLY A 1 658 ? -72.242 49.833 58.138 1.00 55.94 658 GLY A CA 1
ATOM 4729 C C . GLY A 1 658 ? -71.919 48.436 58.679 1.00 55.94 658 GLY A C 1
ATOM 4730 O O . GLY A 1 658 ? -72.633 47.961 59.554 1.00 55.94 658 GLY A O 1
ATOM 4731 N N . TYR A 1 659 ? -70.856 47.791 58.190 1.00 57.50 659 TYR A N 1
ATOM 4732 C CA . TYR A 1 659 ? -70.414 46.464 58.638 1.00 57.50 659 TYR A CA 1
ATOM 4733 C C . TYR A 1 659 ? -68.920 46.480 58.966 1.00 57.50 659 TYR A C 1
ATOM 4735 O O . TYR A 1 659 ? -68.153 45.724 58.371 1.00 57.50 659 TYR A O 1
ATOM 4743 N N . TYR A 1 660 ? -68.531 47.413 59.837 1.00 56.66 660 TYR A N 1
ATOM 4744 C CA . TYR A 1 660 ? -67.178 47.535 60.374 1.00 56.66 660 TYR A CA 1
ATOM 4745 C C . TYR A 1 660 ? -67.177 46.956 61.771 1.00 56.66 660 TYR A C 1
ATOM 4747 O O . TYR A 1 660 ? -67.994 47.344 62.604 1.00 56.66 660 TYR A O 1
ATOM 4755 N N . TRP A 1 661 ? -66.294 46.000 61.985 1.00 60.31 661 TRP A N 1
ATOM 4756 C CA . TRP A 1 661 ? -66.165 45.289 63.240 1.00 60.31 661 TRP A CA 1
ATOM 4757 C C . TRP A 1 661 ? -64.958 45.851 63.968 1.00 60.31 661 TRP A C 1
ATOM 4759 O O . TRP A 1 661 ? -63.928 46.007 63.327 1.00 60.31 661 TRP A O 1
ATOM 4769 N N . VAL A 1 662 ? -65.119 46.185 65.250 1.00 54.50 662 VAL A N 1
ATOM 4770 C CA . VAL A 1 662 ? -64.179 45.934 66.361 1.00 54.50 662 VAL A CA 1
ATOM 4771 C C . VAL A 1 662 ? -64.576 46.840 67.534 1.00 54.50 662 VAL A C 1
ATOM 4773 O O . VAL A 1 662 ? -64.603 48.067 67.414 1.00 54.50 662 VAL A O 1
ATOM 4776 N N . ALA A 1 663 ? -64.872 46.216 68.675 1.00 46.81 663 ALA A N 1
ATOM 4777 C CA . ALA A 1 663 ? -64.685 46.829 69.983 1.00 46.81 663 ALA A CA 1
ATOM 4778 C C . ALA A 1 663 ? -63.245 46.508 70.422 1.00 46.81 663 ALA A C 1
ATOM 4780 O O . ALA A 1 663 ? -62.950 45.381 70.803 1.00 46.81 663 ALA A O 1
ATOM 4781 N N . ASP A 1 664 ? -62.346 47.475 70.276 1.00 50.72 664 ASP A N 1
ATOM 4782 C CA . ASP A 1 664 ? -60.958 47.437 70.769 1.00 50.72 664 ASP A CA 1
ATOM 4783 C C . ASP A 1 664 ? -60.969 47.845 72.258 1.00 50.72 664 ASP A C 1
ATOM 4785 O O . ASP A 1 664 ? -61.735 48.764 72.532 1.00 50.72 664 ASP A O 1
ATOM 4789 N N . TYR A 1 665 ? -60.233 47.190 73.191 1.00 53.50 665 TYR A N 1
ATOM 4790 C CA . TYR A 1 665 ? -59.766 47.718 74.516 1.00 53.50 665 TYR A CA 1
ATOM 4791 C C . TYR A 1 665 ? -59.322 46.634 75.550 1.00 53.50 665 TYR A C 1
ATOM 4793 O O . TYR A 1 665 ? -59.929 45.564 75.595 1.00 53.50 665 TYR A O 1
ATOM 4801 N N . PRO A 1 666 ? -58.517 46.976 76.596 1.00 45.03 666 PRO A N 1
ATOM 4802 C CA . PRO A 1 666 ? -57.181 47.593 76.652 1.00 45.03 666 PRO A CA 1
ATOM 4803 C C . PRO A 1 666 ? -56.071 46.581 77.042 1.00 45.03 666 PRO A C 1
ATOM 4805 O O . PRO A 1 666 ? -56.327 45.560 77.678 1.00 45.03 666 PRO A O 1
ATOM 4808 N N . ASP A 1 667 ? -54.826 46.957 76.738 1.00 48.06 667 ASP A N 1
ATOM 4809 C CA . ASP A 1 667 ? -53.538 46.343 77.102 1.00 48.06 667 ASP A CA 1
ATOM 4810 C C . ASP A 1 667 ? -53.498 45.355 78.293 1.00 48.06 667 ASP A C 1
ATOM 4812 O O . ASP A 1 667 ? -53.852 45.670 79.431 1.00 48.06 667 ASP A O 1
ATOM 4816 N N . VAL A 1 668 ? -52.908 44.186 78.006 1.00 45.91 668 VAL A N 1
ATOM 4817 C CA . VAL A 1 668 ? -52.329 43.174 78.913 1.00 45.91 668 VAL A CA 1
ATOM 4818 C C . VAL A 1 668 ? -53.134 42.848 80.183 1.00 45.91 668 VAL A C 1
ATOM 4820 O O . VAL A 1 668 ? -52.868 43.332 81.283 1.00 45.91 668 VAL A O 1
ATOM 4823 N N . GLY A 1 669 ? -54.038 41.872 80.044 1.00 52.78 669 GLY A N 1
ATOM 4824 C CA . GLY A 1 669 ? -54.561 41.067 81.157 1.00 52.78 669 GLY A CA 1
ATOM 4825 C C . GLY A 1 669 ? -55.970 41.407 81.655 1.00 52.78 669 GLY A C 1
ATOM 4826 O O . GLY A 1 669 ? -56.400 40.826 82.651 1.00 52.78 669 GLY A O 1
ATOM 4827 N N . GLY A 1 670 ? -56.702 42.308 80.995 1.00 50.34 670 GLY A N 1
ATOM 4828 C CA . GLY A 1 670 ? -58.094 42.625 81.330 1.00 50.34 670 GLY A CA 1
ATOM 4829 C C . GLY A 1 670 ? -59.100 41.727 80.603 1.00 50.34 670 GLY A C 1
ATOM 4830 O O . GLY A 1 670 ? -59.038 41.579 79.390 1.00 50.34 670 GLY A O 1
ATOM 4831 N N . HIS A 1 671 ? -60.054 41.135 81.324 1.00 52.84 671 HIS A N 1
ATOM 4832 C CA . HIS A 1 671 ? -61.279 40.605 80.712 1.00 52.84 671 HIS A CA 1
ATOM 4833 C C . HIS A 1 671 ? -62.142 41.773 80.192 1.00 52.84 671 HIS A C 1
ATOM 4835 O O . HIS A 1 671 ? -62.071 42.855 80.784 1.00 52.84 671 HIS A O 1
ATOM 4841 N N . PRO A 1 672 ? -62.982 41.584 79.154 1.00 52.97 672 PRO A N 1
ATOM 4842 C CA . PRO A 1 672 ? -63.938 42.612 78.747 1.00 52.97 672 PRO A CA 1
ATOM 4843 C C . PRO A 1 672 ? -64.818 43.015 79.934 1.00 52.97 672 PRO A C 1
ATOM 4845 O O . PRO A 1 672 ? -65.201 42.166 80.748 1.00 52.97 672 PRO A O 1
ATOM 4848 N N . ASP A 1 673 ? -65.134 44.309 80.049 1.00 54.66 673 ASP A N 1
ATOM 4849 C CA . ASP A 1 673 ? -66.088 44.786 81.052 1.00 54.66 673 ASP A CA 1
ATOM 4850 C C . ASP A 1 673 ? -67.424 44.067 80.828 1.00 54.66 673 ASP A C 1
ATOM 4852 O O . ASP A 1 673 ? -68.101 44.289 79.825 1.00 54.66 673 ASP A O 1
ATOM 4856 N N . GLN A 1 674 ? -67.815 43.198 81.763 1.00 57.16 674 GLN A N 1
ATOM 4857 C CA . GLN A 1 674 ? -69.060 42.431 81.669 1.00 57.16 674 GLN A CA 1
ATOM 4858 C C . GLN A 1 674 ? -70.296 43.333 81.552 1.00 57.16 674 GLN A C 1
ATOM 4860 O O . GLN A 1 674 ? -71.318 42.902 81.027 1.00 57.16 674 GLN A O 1
ATOM 4865 N N . ASN A 1 675 ? -70.208 44.595 81.982 1.00 56.66 675 ASN A N 1
ATOM 4866 C CA . ASN A 1 675 ? -71.298 45.555 81.834 1.00 56.66 675 ASN A CA 1
ATOM 4867 C C . ASN A 1 675 ? -71.458 46.068 80.391 1.00 56.66 675 ASN A C 1
ATOM 4869 O O . ASN A 1 675 ? -72.527 46.567 80.041 1.00 56.66 675 ASN A O 1
ATOM 4873 N N . ALA A 1 676 ? -70.431 45.932 79.546 1.00 54.97 676 ALA A N 1
ATOM 4874 C CA . ALA A 1 676 ? -70.507 46.219 78.113 1.00 54.97 676 ALA A CA 1
ATOM 4875 C C . ALA A 1 676 ? -71.129 45.055 77.316 1.00 54.97 676 ALA A C 1
ATOM 4877 O O . ALA A 1 676 ? -71.647 45.261 76.220 1.00 54.97 676 ALA A O 1
ATOM 4878 N N . LEU A 1 677 ? -71.167 43.849 77.894 1.00 55.97 677 LEU A N 1
ATOM 4879 C CA . LEU A 1 677 ? -71.716 42.629 77.293 1.00 55.97 677 LEU A CA 1
ATOM 4880 C C . LEU A 1 677 ? -73.242 42.551 77.445 1.00 55.97 677 LEU A C 1
ATOM 4882 O O . LEU A 1 677 ? -73.793 41.599 77.994 1.00 55.97 677 LEU A O 1
ATOM 4886 N N . THR A 1 678 ? -73.947 43.587 76.994 1.00 57.28 678 THR A N 1
ATOM 4887 C CA . THR A 1 678 ? -75.412 43.662 77.074 1.00 57.28 678 THR A CA 1
ATOM 4888 C C . THR A 1 678 ? -76.022 43.862 75.688 1.00 57.28 678 THR A C 1
ATOM 4890 O O . THR A 1 678 ? -75.413 44.542 74.862 1.00 57.28 678 THR A O 1
ATOM 4893 N N . PRO A 1 679 ? -77.250 43.372 75.418 1.00 59.72 679 PRO A N 1
ATOM 4894 C CA . PRO A 1 679 ? -77.958 43.632 74.155 1.00 59.72 679 PRO A CA 1
ATOM 4895 C C . PRO A 1 679 ? -78.189 45.123 73.858 1.00 59.72 679 PRO A C 1
ATOM 4897 O O . PRO A 1 679 ? -78.528 45.501 72.743 1.00 59.72 679 PRO A O 1
ATOM 4900 N N . SER A 1 680 ? -78.033 45.981 74.870 1.00 59.72 680 SER A N 1
ATOM 4901 C CA . SER A 1 680 ? -78.107 47.439 74.768 1.00 59.72 680 SER A CA 1
ATOM 4902 C C . SER A 1 680 ? -76.822 48.108 74.265 1.00 59.72 680 SER A C 1
ATOM 4904 O O . SER A 1 680 ? -76.806 49.332 74.132 1.00 59.72 680 SER A O 1
ATOM 4906 N N . ASN A 1 681 ? -75.756 47.349 73.990 1.00 60.72 681 ASN A N 1
ATOM 4907 C CA . ASN A 1 681 ? -74.521 47.891 73.428 1.00 60.72 681 ASN A CA 1
ATOM 4908 C C . ASN A 1 681 ? -74.790 48.497 72.022 1.00 60.72 681 ASN A C 1
ATOM 4910 O O . ASN A 1 681 ? -75.328 47.826 71.141 1.00 60.72 681 ASN A O 1
ATOM 4914 N N . PRO A 1 682 ? -74.455 49.776 71.768 1.00 56.81 682 PRO A N 1
ATOM 4915 C CA . PRO A 1 682 ? -74.725 50.409 70.475 1.00 56.81 682 PRO A CA 1
ATOM 4916 C C . PRO A 1 682 ? -73.948 49.791 69.300 1.00 56.81 682 PRO A C 1
ATOM 4918 O O . PRO A 1 682 ? -74.256 50.109 68.151 1.00 56.81 682 PRO A O 1
ATOM 4921 N N . PHE A 1 683 ? -72.964 48.927 69.564 1.00 58.78 683 PHE A N 1
ATOM 4922 C CA . PHE A 1 683 ? -72.160 48.250 68.547 1.00 58.78 683 PHE A CA 1
ATOM 4923 C C . PHE A 1 683 ? -72.774 46.939 68.026 1.00 58.78 683 PHE A C 1
ATOM 4925 O O . PHE A 1 683 ? -72.247 46.367 67.073 1.00 58.78 683 PHE A O 1
ATOM 4932 N N . TRP A 1 684 ? -73.920 46.492 68.558 1.00 60.72 684 TRP A N 1
ATOM 4933 C CA . TRP A 1 684 ? -74.681 45.379 67.978 1.00 60.72 684 TRP A CA 1
ATOM 4934 C C . TRP A 1 684 ? -75.181 45.732 66.572 1.00 60.72 684 TRP A C 1
ATOM 4936 O O . TRP A 1 684 ? -76.134 46.500 66.395 1.00 60.72 684 TRP A O 1
ATOM 4946 N N . VAL A 1 685 ? -74.581 45.121 65.551 1.00 60.56 685 VAL A N 1
ATOM 4947 C CA . VAL A 1 685 ? -74.979 45.317 64.154 1.00 60.56 685 VAL A CA 1
ATOM 4948 C C . VAL A 1 685 ? -75.865 44.173 63.681 1.00 60.56 685 VAL A C 1
ATOM 4950 O O . VAL A 1 685 ? -75.676 43.015 64.049 1.00 60.56 685 VAL A O 1
ATOM 4953 N N . ASN A 1 686 ? -76.850 44.486 62.837 1.00 65.88 686 ASN A N 1
ATOM 4954 C CA . ASN A 1 686 ? -77.646 43.450 62.181 1.00 65.88 686 ASN A CA 1
ATOM 4955 C C . ASN A 1 686 ? -76.731 42.612 61.294 1.00 65.88 686 ASN A C 1
ATOM 4957 O O . ASN A 1 686 ? -76.132 43.130 60.346 1.00 65.88 686 ASN A O 1
ATOM 4961 N N . PHE A 1 687 ? -76.654 41.317 61.569 1.00 62.41 687 PHE A N 1
ATOM 4962 C CA . PHE A 1 687 ? -75.807 40.434 60.798 1.00 62.41 687 PHE A CA 1
ATOM 4963 C C . PHE A 1 687 ? -76.374 40.287 59.378 1.00 62.41 687 PHE A C 1
ATOM 4965 O O . PHE A 1 687 ? -77.587 40.084 59.223 1.00 62.41 687 PHE A O 1
ATOM 4972 N N . PRO A 1 688 ? -75.546 40.387 58.319 1.00 57.91 688 PRO A N 1
ATOM 4973 C CA . PRO A 1 688 ? -76.041 40.374 56.948 1.00 57.91 688 PRO A CA 1
ATOM 4974 C C . PRO A 1 688 ? -76.993 39.198 56.667 1.00 57.91 688 PRO A C 1
ATOM 4976 O O . PRO A 1 688 ? -76.631 38.037 56.834 1.00 57.91 688 PRO A O 1
ATOM 4979 N N . GLN A 1 689 ? -78.210 39.511 56.202 1.00 52.47 689 GLN A N 1
ATOM 4980 C CA . GLN A 1 689 ? -79.269 38.547 55.840 1.00 52.47 689 GLN A CA 1
ATOM 4981 C C . GLN A 1 689 ? -79.812 37.665 56.974 1.00 52.47 689 GLN A C 1
ATOM 4983 O O . GLN A 1 689 ? -80.455 36.647 56.706 1.00 52.47 689 GLN A O 1
ATOM 4988 N N . THR A 1 690 ? -79.634 38.078 58.224 1.00 56.59 690 THR A N 1
ATOM 4989 C CA . THR A 1 690 ? -80.356 37.503 59.362 1.00 56.59 690 THR A CA 1
ATOM 4990 C C . THR A 1 690 ? -81.161 38.601 60.061 1.00 56.59 690 THR A C 1
ATOM 4992 O O . THR A 1 690 ? -80.934 39.790 59.837 1.00 56.59 690 THR A O 1
ATOM 4995 N N . SER A 1 691 ? -82.124 38.209 60.892 1.00 62.38 691 SER A N 1
ATOM 4996 C CA . SER A 1 691 ? -82.732 39.113 61.876 1.00 62.38 691 SER A CA 1
ATOM 4997 C C . SER A 1 691 ? -81.940 39.150 63.188 1.00 62.38 691 SER A C 1
ATOM 4999 O O . SER A 1 691 ? -82.423 39.711 64.166 1.00 62.38 691 SER A O 1
ATOM 5001 N N . GLU A 1 692 ? -80.779 38.493 63.234 1.00 62.62 692 GLU A N 1
ATOM 5002 C CA . GLU A 1 692 ? -79.921 38.403 64.407 1.00 62.62 692 GLU A CA 1
ATOM 5003 C C . GLU A 1 692 ? -79.003 39.632 64.430 1.00 62.62 692 GLU A C 1
ATOM 5005 O O . GLU A 1 692 ? -78.427 40.027 63.410 1.00 62.62 692 GLU A O 1
ATOM 5010 N N . GLN A 1 693 ? -78.882 40.257 65.597 1.00 62.97 693 GLN A N 1
ATOM 5011 C CA . GLN A 1 693 ? -77.811 41.209 65.854 1.00 62.97 693 GLN A CA 1
ATOM 5012 C C . GLN A 1 693 ? -76.602 40.431 66.367 1.00 62.97 693 GLN A C 1
ATOM 5014 O O . GLN A 1 693 ? -76.764 39.514 67.170 1.00 62.97 693 GLN A O 1
ATOM 5019 N N . ALA A 1 694 ? -75.405 40.796 65.915 1.00 62.34 694 ALA A N 1
ATOM 5020 C CA . ALA A 1 694 ? -74.160 40.234 66.424 1.00 62.34 694 ALA A CA 1
ATOM 5021 C C . ALA A 1 694 ? -73.131 41.334 66.701 1.00 62.34 694 ALA A C 1
ATOM 5023 O O . ALA A 1 694 ? -73.132 42.381 66.051 1.00 62.34 694 ALA A O 1
ATOM 5024 N N . GLU A 1 695 ? -72.230 41.050 67.632 1.00 56.81 695 GLU A N 1
ATOM 5025 C CA . GLU A 1 695 ? -71.022 41.819 67.910 1.00 56.81 695 GLU A CA 1
ATOM 5026 C C . GLU A 1 695 ? -69.832 40.851 67.817 1.00 56.81 695 GLU A C 1
ATOM 5028 O O . GLU A 1 695 ? -69.868 39.772 68.411 1.00 56.81 695 GLU A O 1
ATOM 5033 N N . ILE A 1 696 ? -68.816 41.188 67.015 1.00 59.22 696 ILE A N 1
ATOM 5034 C CA . ILE A 1 696 ? -67.582 40.395 66.895 1.00 59.22 696 ILE A CA 1
ATOM 5035 C C . ILE A 1 696 ? -66.515 41.056 67.763 1.00 59.22 696 ILE A C 1
ATOM 5037 O O . ILE A 1 696 ? -66.300 42.266 67.672 1.00 59.22 696 ILE A O 1
ATOM 5041 N N . TRP A 1 697 ? -65.856 40.235 68.576 1.00 54.75 697 TRP A N 1
ATOM 5042 C CA . TRP A 1 697 ? -64.853 40.639 69.553 1.00 54.75 697 TRP A CA 1
ATOM 5043 C C . TRP A 1 697 ? -63.468 40.183 69.098 1.00 54.75 697 TRP A C 1
ATOM 5045 O O . TRP A 1 697 ? -63.300 39.012 68.761 1.00 54.75 697 TRP A O 1
ATOM 5055 N N . GLN A 1 698 ? -62.494 41.092 69.132 1.00 53.97 698 GLN A N 1
ATOM 5056 C CA . GLN A 1 698 ? -61.074 40.787 68.955 1.00 53.97 698 GLN A CA 1
ATOM 5057 C C . GLN A 1 698 ? -60.393 40.878 70.322 1.00 53.97 698 GLN A C 1
ATOM 5059 O O . GLN A 1 698 ? -60.601 41.849 71.049 1.00 53.97 698 GLN A O 1
ATOM 5064 N N . PHE A 1 699 ? -59.631 39.855 70.708 1.00 53.06 699 PHE A N 1
ATOM 5065 C CA . PHE A 1 699 ? -58.891 39.826 71.970 1.00 53.06 699 PHE A CA 1
ATOM 5066 C C . PHE A 1 699 ? -57.407 39.632 71.672 1.00 53.06 699 PHE A C 1
ATOM 5068 O O . PHE A 1 699 ? -57.047 38.707 70.958 1.00 53.06 699 PHE A O 1
ATOM 5075 N N . GLU A 1 700 ? -56.553 40.496 72.219 1.00 51.69 700 GLU A N 1
ATOM 5076 C CA . GLU A 1 700 ? -55.100 40.447 72.005 1.00 51.69 700 GLU A CA 1
ATOM 5077 C C . GLU A 1 700 ? -54.362 39.921 73.252 1.00 51.69 700 GLU A C 1
ATOM 5079 O O . GLU A 1 700 ? -53.480 40.579 73.810 1.00 51.69 700 GLU A O 1
ATOM 5084 N N . GLY A 1 701 ? -54.735 38.739 73.759 1.00 49.47 701 GLY A N 1
ATOM 5085 C CA . GLY A 1 701 ? -54.171 38.221 75.008 1.00 49.47 701 GLY A CA 1
ATOM 5086 C C . GLY A 1 701 ? -54.046 36.704 75.057 1.00 49.47 701 GLY A C 1
ATOM 5087 O O . GLY A 1 701 ? -54.973 35.965 74.768 1.00 49.47 701 GLY A O 1
ATOM 5088 N N . THR A 1 702 ? -52.908 36.191 75.523 1.00 51.47 702 THR A N 1
ATOM 5089 C CA . THR A 1 702 ? -52.727 34.739 75.643 1.00 51.47 702 THR A CA 1
ATOM 5090 C C . THR A 1 702 ? -53.243 34.228 76.993 1.00 51.47 702 THR A C 1
ATOM 5092 O O . THR A 1 702 ? -52.790 34.713 78.035 1.00 51.47 702 THR A O 1
ATOM 5095 N N . PRO A 1 703 ? -54.102 33.198 77.038 1.00 50.62 703 PRO A N 1
ATOM 5096 C CA . PRO A 1 703 ? -54.761 32.523 75.920 1.00 50.62 703 PRO A CA 1
ATOM 5097 C C . PRO A 1 703 ? -56.173 33.072 75.626 1.00 50.62 703 PRO A C 1
ATOM 5099 O O . PRO A 1 703 ? -56.936 33.380 76.548 1.00 50.62 703 PRO A O 1
ATOM 5102 N N . ASP A 1 704 ? -56.543 33.104 74.343 1.00 48.88 704 ASP A N 1
ATOM 5103 C CA . ASP A 1 704 ? -57.745 33.783 73.827 1.00 48.88 704 ASP A CA 1
ATOM 5104 C C . ASP A 1 704 ? -59.087 33.195 74.319 1.00 48.88 704 ASP A C 1
ATOM 5106 O O . ASP A 1 704 ? -60.144 33.821 74.225 1.00 48.88 704 ASP A O 1
ATOM 5110 N N . TYR A 1 705 ? -59.087 32.002 74.927 1.00 50.47 705 TYR A N 1
ATOM 5111 C CA . TYR A 1 705 ? -60.308 31.296 75.344 1.00 50.47 705 TYR A CA 1
ATOM 5112 C C . TYR A 1 705 ? -61.031 31.877 76.574 1.00 50.47 705 TYR A C 1
ATOM 5114 O O . TYR A 1 705 ? -62.118 31.410 76.931 1.00 50.47 705 TYR A O 1
ATOM 5122 N N . ASN A 1 706 ? -60.460 32.870 77.260 1.00 48.56 706 ASN A N 1
ATOM 5123 C CA . ASN A 1 706 ? -61.071 33.443 78.463 1.00 48.56 706 ASN A CA 1
ATOM 5124 C C . ASN A 1 706 ? -62.269 34.364 78.169 1.00 48.56 706 ASN A C 1
ATOM 5126 O O . ASN A 1 706 ? -63.132 34.506 79.036 1.00 48.56 706 ASN A O 1
ATOM 5130 N N . VAL A 1 707 ? -62.358 34.947 76.968 1.00 50.53 707 VAL A N 1
ATOM 5131 C CA . VAL A 1 707 ? -63.450 35.860 76.585 1.00 50.53 707 VAL A CA 1
ATOM 5132 C C . VAL A 1 707 ? -64.729 35.095 76.242 1.00 50.53 707 VAL A C 1
ATOM 5134 O O . VAL A 1 707 ? -65.785 35.382 76.800 1.00 50.53 707 VAL A O 1
ATOM 5137 N N . ALA A 1 708 ? -64.638 34.037 75.432 1.00 51.75 708 ALA A N 1
ATOM 5138 C CA . ALA A 1 708 ? -65.794 33.237 75.010 1.00 51.75 708 ALA A CA 1
ATOM 5139 C C . ALA A 1 708 ? -66.575 32.577 76.171 1.00 51.75 708 ALA A C 1
ATOM 5141 O O . ALA A 1 708 ? -67.727 32.190 75.999 1.00 51.75 708 ALA A O 1
ATOM 5142 N N . ARG A 1 709 ? -65.972 32.441 77.364 1.00 49.56 709 ARG A N 1
ATOM 5143 C CA . ARG A 1 709 ? -66.636 31.890 78.565 1.00 49.56 709 ARG A CA 1
ATOM 5144 C C . ARG A 1 709 ? -67.514 32.898 79.309 1.00 49.56 709 ARG A C 1
ATOM 5146 O O . ARG A 1 709 ? -68.333 32.467 80.117 1.00 49.56 709 ARG A O 1
ATOM 5153 N N . VAL A 1 710 ? -67.301 34.197 79.100 1.00 47.66 710 VAL A N 1
ATOM 5154 C CA . VAL A 1 710 ? -67.981 35.283 79.831 1.00 47.66 710 VAL A CA 1
ATOM 5155 C C . VAL A 1 710 ? -68.913 36.113 78.948 1.00 47.66 710 VAL A C 1
ATOM 5157 O O . VAL A 1 710 ? -69.617 36.974 79.472 1.00 47.66 710 VAL A O 1
ATOM 5160 N N . LEU A 1 711 ? -68.927 35.852 77.637 1.00 51.12 711 LEU A N 1
ATOM 5161 C CA . LEU A 1 711 ? -69.929 36.385 76.719 1.00 51.12 711 LEU A CA 1
ATOM 5162 C C . LEU A 1 711 ? -71.303 35.731 77.013 1.00 51.12 711 LEU A C 1
ATOM 5164 O O . LEU A 1 711 ? -71.329 34.519 77.252 1.00 51.12 711 LEU A O 1
ATOM 5168 N N . PRO A 1 712 ? -72.402 36.511 77.059 1.00 45.03 712 PRO A N 1
ATOM 5169 C CA . PRO A 1 712 ? -73.757 36.019 77.329 1.00 45.03 712 PRO A CA 1
ATOM 5170 C C . PRO A 1 712 ? -74.295 35.009 76.315 1.00 45.03 712 PRO A C 1
ATOM 5172 O O . PRO A 1 712 ? -73.938 35.120 75.118 1.00 45.03 712 PRO A O 1
#

Sequence (712 aa):
MSVDKVFRQRMRGTHFLLTVMLAAVFCFSFAPRVFAATTSFDTASTAVLPGSIAGTDRIGTAIKIAQAGWPDGSQNVLVVPADRANLVDALSAAPLAGQLKAPILVTYKSGLDSRVAAEITALQATHIYAIGALSPAVVNSLKGIAGASVIPLQGASRTDTAALVAKQLTGSRGSFVVGYNGIPDALSASSYAAANGYAILIANPNGTLPSSEAPFTGAGVYVLGGPSLVADIPGATRLAGTDRYATNEKIITGLTFKYDKVYLANGETMVDALAGSSLAAQTDSPMVLVNSDTTKPIPANVSKEFTYGTQVIGLGGSGVVPASLLNLAQQAAGTVVSAAPVSVTTKAGQAPVLPATVTATMSDGTTQSVAVTWASVASSVYAAPGTFAVSGEIARSAVKAKANVVVTGSAPTLTGLPPVSIATTVGNPPVLPATLTATMSDGTTRVVAVTWSNVAPSQYASAGTFVVVGRVADSTLTATATVTVTVTSVKPVYYGSDSGTGSSPFTPDFYIGQLGYGTHEHFDPSSGGDDHSGSYFNGSGAAKATWIYGYWLVSGLSAAPKGITAAAWGQKQAQVAYQAFQDLSKYYGSKVKPVVFVDVEDCGGGLDAKDYTNNQQIYTSFVNWLRQNSTVKVGTYSSPSEWGSLTMGSNFAPLTPGYYWVADYPDVGGHPDQNALTPSNPFWVNFPQTSEQAEIWQFEGTPDYNVARVLP

Solvent-accessible surface area (backbone atoms only — not comparable to full-atom values): 40357 Å² total; per-residue (Å²): 136,84,83,90,83,90,89,86,85,88,86,89,86,82,89,84,90,82,89,86,84,87,80,90,81,90,80,90,81,92,76,85,84,75,82,75,78,78,74,76,78,76,84,78,76,80,54,69,70,65,52,62,42,48,33,97,45,75,49,42,17,19,49,40,42,32,52,72,65,34,79,89,33,30,55,33,34,34,41,26,33,53,46,74,94,38,35,66,29,35,63,33,47,22,24,50,24,26,73,60,67,14,44,35,39,40,28,51,39,89,38,67,46,67,68,51,58,49,48,45,58,70,25,57,29,38,36,36,36,39,30,18,71,54,33,72,66,27,56,53,55,57,53,65,42,83,82,32,46,68,47,78,30,59,38,97,44,53,49,45,11,23,26,49,43,48,70,72,53,76,86,52,56,8,18,41,34,18,19,88,84,30,53,54,36,48,54,32,44,22,11,56,21,7,48,65,38,20,33,44,44,55,30,41,55,83,34,44,62,48,82,72,41,54,87,55,40,57,84,44,37,32,35,35,41,44,63,90,47,28,32,83,42,92,91,42,49,77,33,50,35,95,45,59,55,44,17,25,50,38,39,57,69,72,49,92,64,37,48,62,38,38,37,36,17,22,55,82,71,40,52,47,38,57,27,38,14,27,49,31,13,77,64,39,13,48,51,44,55,42,58,66,53,70,87,63,68,74,55,64,81,60,37,70,66,35,39,72,79,32,41,43,32,32,29,33,41,58,85,41,35,30,65,67,44,50,49,52,52,42,50,52,18,47,47,65,70,43,49,58,70,44,82,41,75,29,44,42,70,41,83,68,81,76,68,65,52,41,54,24,36,31,70,86,72,48,75,46,82,39,63,41,51,66,60,87,80,62,68,79,80,30,52,46,60,48,75,52,76,44,54,18,47,28,84,70,40,91,50,59,36,41,35,44,37,37,25,35,60,79,80,70,47,84,71,46,69,68,81,41,82,40,75,33,36,52,75,42,84,68,83,75,70,61,56,47,68,25,35,30,68,78,74,48,74,45,82,41,58,40,53,65,58,87,82,59,72,76,78,28,60,48,63,50,74,51,77,46,54,24,42,34,82,99,54,94,60,72,40,47,32,44,37,38,24,38,77,74,84,80,75,88,85,84,85,29,67,75,71,46,75,60,69,42,97,85,44,89,78,58,55,40,31,68,53,54,68,52,57,97,67,82,77,56,69,90,78,60,41,75,51,87,80,74,56,56,74,47,69,70,57,62,72,69,34,66,31,41,41,42,39,33,44,66,75,51,41,41,52,44,60,92,96,46,50,36,45,60,42,15,34,52,48,30,52,52,52,50,50,54,51,52,54,48,33,72,71,61,36,87,30,46,47,62,42,39,27,38,35,60,72,81,26,94,65,50,46,95,48,89,38,33,68,42,24,51,38,18,52,51,28,19,56,51,42,34,64,74,75,46,87,42,45,68,40,39,37,45,47,81,78,45,33,49,77,62,56,39,35,77,80,61,76,76,91,44,81,92,40,74,38,59,63,81,84,68,84,86,87,64,76,77,63,68,86,63,66,44,95,82,39,88,72,56,36,73,37,89,99,52,96,48,66,47,71,64,79,68,77,94,51,95,70,67,71,68,55,67,71,71,58,126

Mean predicted aligned error: 19.89 Å

Secondary structure (DSSP, 8-state):
------------------------------------------------PPPEE--SSHHHHHHHHHHHH-TT--SEEEEEE-STTTGGGGTTHHHHHHHHT--EEEEBTTB--HHHHHHHHHTT-SEEEEESS--HHHHHHHHTSTT-EEEEE--SSHHHHHHHHHHH-SS--EEEEEETT-HHHHHHTHHHHHHHTEEEEEE-TTSPPPTTTGGG--SEEEEES-TTTSPPPTTPEEE--SSHHHHHHHHHHHS----SEEEEEETTT-HHHHHHHHHHHTTT--EEEE-S-TTSPPPHHHHTT--TT-EEEEES-TTTS-HHHHHHHHHTT--EEEEPPEEEEEETTS-----SEEEEEETTS-EEEEE-EEPPPPGGGGSSSEEEEEEEE-TT-SPEEEEEEEEEPPPPPEEE---EEEEEETTS-----SEEEEEETTS-EEEEEEEEPP--GGGGSSSEEEEEEEEETT-S-EEEEEEEEE-----------TT--S--TT-TT---B-PPEE-SSPP-GGG--TTTTS----HHHHHH-SEEEEEEE----S-PPTTS-HHHHHHHHHHHHHHHHHHHHHHHGGGEEEEEEEE----TTT-SS--HHHHHHHHHHHHHHHHHH-S-EEEEE--HHHHHHTSS-TT---SSTT-EE-B---TTTPPP-TTT-STT-TT-EEPTTSS-EE--B---SSSTHHHHTT--

pLDDT: mean 78.05, std 20.87, range [26.8, 98.75]

Foldseek 3Di:
DDDDDDDDDDDDDDDDDDDDDDDDDDDDDDDDDDPPPPPPPPPPLPQPFFAAQADPDLQSLLLSLQCVQQVPAAQEEEEAALDPVWVLLCLQVLLLCLVRLYFYGYDHQVARDVVNLVSCVVSVHAEYEYTTRHDPRHQVVVCVRPNHDYDYQYAPDSQSSLLSSLVSQDPAQFEEEEFSPRSLQSLLCSLVCSQPRYGYGYDDLAQHGDPSCVVRGHDAYEYTEDNRRHNDHPPYHYQYDPDSQSSSLSNLLVDDADQLEEEEFASVSSSLSSRCSSSCSVRRYGYHHDALDLVDARDLSNLVNAALSGRYYYRYDCNGVNSSNSNSSNCSNFAFPEWDEAEWEDEAQDDTDDDQWTWTQTPVRDIDTFGWAWDDDDNVVRNDFDWDKIWTDTRSHPYIYIYIYTYDYDDWAFDAWDAAEWEDEAQDDTDDDQWTWTATNVRDTDIFGKDKDDDDNVNRNDFDKDKIWIDTPPDPDIYIYIYGYDHDPDDDDDFAAPQQADQDPVDNQDHWYAKDADDPDADDVVVPPDCPPRGDDDPVRLLRGQATETEGELPQLQDDPPPAALLRSLLSNLVVVQVVLVVCCVNSPPRYDQEYEYEWAAHPPHQPDPPLVSNLNSQVNNQVNCVVPHPHDYAYEDDPVCCCPGTRHPPRDHPHPQRYAEDDDDDDDDAPDLVCLDPPNPQFGCDPPDNHTDHDYDDDDPPPPPHSNSRD